Protein AF-A0A1Y1Q488-F1 (afdb_monomer)

Foldseek 3Di:
DPLPLVVQLVVLVVVCVVPVQPLVSLLSQLVSCLVVVVLVRSLVSLVSNCVVPVLPLSSLLSNLVSCLVVVVLVRSLVSLVVNCVSPVLDLSSLLSQLVSCVVVVVLVRSLVSLVSSCVNVVLDLSSLLSQLVSCLVVVNLVRSLVSLVSNCVSPVLPPSSLLSQLVSCLSVVVLVRSLVSLVVNCVVPVPPPSSLVSLVVSCVSVPLDPVNLVSLLVVCVVPVPPPSSLVSLQVSLVVCVVVVVPVSSVVSVVSNVVSVVVVVVVVVCVVQVDDDDDDDDDDDDDCDVVNVVVVVVVVVVVVVVVVVVVVVVVVVDDDLPVCCVPPVVVLVVQLVVLVVQVVCVVVVNHPAVVVPPVSVVSNVVSVVVVVVSVVVVVCVVDDDDDDDDPPVCVVVVVVVVVVVVVCVVPPD

Nearest PDB structures (foldseek):
  9gaw-assembly1_P  TM=6.655E-01  e=1.727E-07  Homo sapiens
  5a31-assembly1_F  TM=6.383E-01  e=1.031E-07  Homo sapiens
  5g05-assembly1_H  TM=6.497E-01  e=7.131E-07  Homo sapiens
  6q6h-assembly1_J  TM=5.353E-01  e=1.393E-07  Homo sapiens
  9gaw-assembly1_J  TM=5.158E-01  e=9.461E-08  Homo sapiens

Solvent-accessible surface area (backbone atoms only — not comparable to full-atom values): 22547 Å² total; per-residue (Å²): 138,74,94,52,56,70,60,53,44,54,55,27,51,55,48,37,74,76,36,80,77,47,58,72,37,36,51,50,42,16,51,46,29,41,79,70,68,40,44,70,62,12,41,51,33,20,45,57,49,33,73,76,34,82,78,44,63,66,33,42,48,50,38,16,52,47,29,40,76,74,65,43,43,72,62,13,44,53,35,26,50,53,49,32,73,76,36,80,80,44,51,66,33,27,48,52,43,16,51,47,28,38,77,70,66,40,44,71,60,12,45,52,28,26,47,56,33,33,77,77,38,80,80,45,56,67,37,31,49,51,43,14,51,44,29,38,78,70,69,40,44,72,60,12,44,54,29,23,51,54,41,31,72,77,36,83,78,44,62,69,33,37,51,49,42,16,52,44,28,38,75,71,66,40,47,72,61,13,45,52,32,24,52,54,51,33,72,75,39,78,78,44,62,64,36,52,49,48,43,47,56,40,38,58,72,64,38,96,36,81,76,49,51,60,59,34,51,52,51,27,71,76,34,73,81,40,63,65,38,51,53,53,50,51,55,46,25,54,49,26,47,75,71,69,38,52,69,62,17,48,58,44,53,53,49,55,50,51,46,50,52,51,47,49,54,53,52,49,46,72,78,51,66,85,75,84,84,84,79,89,78,81,91,80,85,76,89,43,72,67,54,54,47,52,52,48,52,52,51,47,53,52,47,51,55,45,52,54,48,49,56,51,39,62,74,69,70,64,66,75,69,58,54,47,66,73,48,48,52,58,47,52,53,53,46,53,51,51,52,49,52,51,51,34,34,76,69,70,77,37,70,64,82,82,55,64,74,52,61,64,50,50,50,49,50,49,51,48,53,53,50,50,52,50,50,51,58,49,49,76,74,47,93,78,92,85,83,80,88,72,62,60,64,60,58,51,50,51,52,51,50,54,50,56,56,49,57,69,72,51,85,124

Secondary structure (DSSP, 8-state):
--S-HHHHHHHHHHHHHH-TT-HHHHHHHHHHHHHTT-HHHHHHHHHHHHHH-TT-HHHHHHHHHHHHHHT-HHHHHHHHHHHHHH-TT-HHHHHHHHHHHHHTT-HHHHHHHHHHHHHH-TT-HHHHHHHHHHHHHTT-HHHHHHHHHHHHHH-TT-HHHHHHHHHHHHHTT-HHHHHHHHHHHHHH-TT-HHHHHHHHHHHHHT-S-HHHHHHHHHHHHH-TT-HHHHHHHHHHHHHHHHTT-HHHHHHHHHHHHHHHHHHHHHHHHHHS---S--------S---HHHHHHHHHHHHHHHHHHHHHHHHHHHHT--THHHIIIIIHHHHHHHHHHHHHHHHHHTTSS-GGGGTTHHHHHHHHHHHHHHHHHHHHHHTTS---------HHHHHHHHHHHHHHHHHHS--

Radius of gyration: 32.12 Å; Cα contacts (8 Å, |Δi|>4): 366; chains: 1; bounding box: 55×48×99 Å

pLDDT: mean 72.79, std 23.36, range [29.06, 98.69]

Mean predicted aligned error: 17.92 Å

Structure (mmCIF, N/CA/C/O backbone):
data_AF-A0A1Y1Q488-F1
#
_entry.id   AF-A0A1Y1Q488-F1
#
loop_
_atom_site.group_PDB
_atom_site.id
_atom_site.type_symbol
_atom_site.label_atom_id
_atom_site.label_alt_id
_atom_site.label_comp_id
_atom_site.label_asym_id
_atom_site.label_entity_id
_atom_site.label_seq_id
_atom_site.pdbx_PDB_ins_code
_atom_site.Cartn_x
_atom_site.Cartn_y
_atom_site.Cartn_z
_atom_site.occupancy
_atom_site.B_iso_or_equiv
_atom_site.auth_seq_id
_atom_site.auth_comp_id
_atom_site.auth_asym_id
_atom_site.auth_atom_id
_atom_site.pdbx_PDB_model_num
ATOM 1 N N . MET A 1 1 ? 16.894 -7.926 2.249 1.00 40.72 1 MET A N 1
ATOM 2 C CA . MET A 1 1 ? 16.834 -6.505 1.842 1.00 40.72 1 MET A CA 1
ATOM 3 C C . MET A 1 1 ? 16.767 -5.607 3.082 1.00 40.72 1 MET A C 1
ATOM 5 O O . MET A 1 1 ? 15.761 -4.964 3.332 1.00 40.72 1 MET A O 1
ATOM 9 N N . GLN A 1 2 ? 17.820 -5.597 3.906 1.00 47.16 2 GLN A N 1
ATOM 10 C CA . GLN A 1 2 ? 18.019 -4.532 4.899 1.00 47.16 2 GLN A CA 1
ATOM 11 C C . GLN A 1 2 ? 18.710 -3.388 4.152 1.00 47.16 2 GLN A C 1
ATOM 13 O O . GLN A 1 2 ? 19.623 -3.688 3.388 1.00 47.16 2 GLN A O 1
ATOM 18 N N . GLY A 1 3 ? 18.262 -2.138 4.317 1.00 57.00 3 GLY A N 1
ATOM 19 C CA . GLY A 1 3 ? 18.646 -0.943 3.538 1.00 57.00 3 GLY A CA 1
ATOM 20 C C . GLY A 1 3 ? 20.115 -0.504 3.620 1.00 57.00 3 GLY A C 1
ATOM 21 O O . GLY A 1 3 ? 20.411 0.673 3.787 1.00 57.00 3 GLY A O 1
ATOM 22 N N . ASN A 1 4 ? 21.055 -1.437 3.502 1.00 78.25 4 ASN A N 1
ATOM 23 C CA . ASN A 1 4 ? 22.467 -1.174 3.312 1.00 78.25 4 ASN A CA 1
ATOM 24 C C . ASN A 1 4 ? 22.781 -1.142 1.811 1.00 78.25 4 ASN A C 1
ATOM 26 O O . ASN A 1 4 ? 23.457 -2.020 1.272 1.00 78.25 4 ASN A O 1
ATOM 30 N N . TYR A 1 5 ? 22.236 -0.128 1.139 1.00 86.00 5 TYR A N 1
ATOM 31 C CA . TYR A 1 5 ? 22.451 0.103 -0.287 1.00 86.00 5 TYR A CA 1
ATOM 32 C C . TYR A 1 5 ? 23.937 0.222 -0.674 1.00 86.00 5 TYR A C 1
ATOM 34 O O . TYR A 1 5 ? 24.313 -0.369 -1.684 1.00 86.00 5 TYR A O 1
ATOM 42 N N . PRO A 1 6 ? 24.819 0.863 0.128 1.00 87.19 6 PRO A N 1
ATOM 43 C CA . PRO A 1 6 ? 26.247 0.924 -0.189 1.00 87.19 6 PRO A CA 1
ATOM 44 C C . PRO A 1 6 ? 26.916 -0.451 -0.271 1.00 87.19 6 PRO A C 1
ATOM 46 O O . PRO A 1 6 ? 27.651 -0.715 -1.218 1.00 87.19 6 PRO A O 1
ATOM 49 N N . LYS A 1 7 ? 26.622 -1.362 0.671 1.00 86.88 7 LYS A N 1
ATOM 50 C CA . LYS A 1 7 ? 27.156 -2.731 0.606 1.00 86.88 7 LYS A CA 1
ATOM 51 C C . LYS A 1 7 ? 26.599 -3.500 -0.588 1.00 86.88 7 LYS A C 1
ATOM 53 O O . LYS A 1 7 ? 27.341 -4.243 -1.215 1.00 86.88 7 LYS A O 1
ATOM 58 N N . ALA A 1 8 ? 25.311 -3.344 -0.900 1.00 86.94 8 ALA A N 1
ATOM 59 C CA . ALA A 1 8 ? 24.711 -4.004 -2.060 1.00 86.94 8 ALA A CA 1
ATOM 60 C C . ALA A 1 8 ? 25.396 -3.570 -3.367 1.00 86.94 8 ALA A C 1
ATOM 62 O O . ALA A 1 8 ? 25.760 -4.425 -4.170 1.00 86.94 8 ALA A O 1
ATOM 63 N N . ILE A 1 9 ? 25.646 -2.266 -3.528 1.00 91.69 9 ILE A N 1
ATOM 64 C CA . ILE A 1 9 ? 26.387 -1.718 -4.671 1.00 91.69 9 ILE A CA 1
ATOM 65 C C . ILE A 1 9 ? 27.786 -2.332 -4.756 1.00 91.69 9 ILE A C 1
ATOM 67 O O . ILE A 1 9 ? 28.136 -2.865 -5.802 1.00 91.69 9 ILE A O 1
ATOM 71 N N . GLU A 1 10 ? 28.543 -2.343 -3.655 1.00 91.25 10 GLU A N 1
ATOM 72 C CA . GLU A 1 10 ? 29.897 -2.915 -3.621 1.00 91.25 10 GLU A CA 1
ATOM 73 C C . GLU A 1 10 ? 29.916 -4.391 -4.060 1.00 91.25 10 GLU A C 1
ATOM 75 O O . GLU A 1 10 ? 30.788 -4.817 -4.819 1.00 91.25 10 GLU A O 1
ATOM 80 N N . TRP A 1 11 ? 28.941 -5.186 -3.606 1.00 90.56 11 TRP A N 1
ATOM 81 C CA . TRP A 1 11 ? 28.820 -6.591 -3.997 1.00 90.56 11 TRP A CA 1
ATOM 82 C C . TRP A 1 11 ? 28.503 -6.760 -5.483 1.00 90.56 11 TRP A C 1
ATOM 84 O O . TRP A 1 11 ? 29.126 -7.594 -6.139 1.00 90.56 11 TRP A O 1
ATOM 94 N N . PHE A 1 12 ? 27.575 -5.976 -6.030 1.00 92.81 12 PHE A N 1
ATOM 95 C CA . PHE A 1 12 ? 27.255 -6.055 -7.455 1.00 92.81 12 PHE A CA 1
ATOM 96 C C . PHE A 1 12 ? 28.399 -5.543 -8.338 1.00 92.81 12 PHE A C 1
ATOM 98 O O . PHE A 1 12 ? 28.686 -6.155 -9.362 1.00 92.81 12 PHE A O 1
ATOM 105 N N . GLU A 1 13 ? 29.107 -4.490 -7.926 1.00 91.75 13 GLU A N 1
ATOM 106 C CA . GLU A 1 13 ? 30.299 -3.998 -8.627 1.00 91.75 13 GLU A CA 1
ATOM 107 C C . GLU A 1 13 ? 31.419 -5.046 -8.632 1.00 91.75 13 GLU A C 1
ATOM 109 O O . GLU A 1 13 ? 32.045 -5.272 -9.665 1.00 91.75 13 GLU A O 1
ATOM 114 N N . LYS A 1 14 ? 31.625 -5.772 -7.523 1.00 92.69 14 LYS A N 1
ATOM 115 C CA . LYS A 1 14 ? 32.550 -6.918 -7.483 1.00 92.69 14 LYS A CA 1
ATOM 116 C C . LYS A 1 14 ? 32.159 -8.021 -8.466 1.00 92.69 14 LYS A C 1
ATOM 118 O O . LYS A 1 14 ? 33.041 -8.562 -9.125 1.00 92.69 14 LYS A O 1
ATOM 123 N N . ILE A 1 15 ? 30.868 -8.342 -8.582 1.00 91.69 15 ILE A N 1
ATOM 124 C CA . ILE A 1 15 ? 30.383 -9.333 -9.556 1.00 91.69 15 ILE A CA 1
ATOM 125 C C . ILE A 1 15 ? 30.656 -8.849 -10.983 1.00 91.69 15 ILE A C 1
ATOM 127 O O . ILE A 1 15 ? 31.181 -9.613 -11.785 1.00 91.69 15 ILE A O 1
ATOM 131 N N . LEU A 1 16 ? 30.386 -7.578 -11.284 1.00 90.81 16 LEU A N 1
ATOM 132 C CA . LEU A 1 16 ? 30.616 -7.013 -12.617 1.00 90.81 16 LEU A CA 1
ATOM 133 C C . LEU A 1 16 ? 32.096 -6.849 -12.974 1.00 90.81 16 LEU A C 1
ATOM 135 O O . LEU A 1 16 ? 32.443 -6.874 -14.150 1.00 90.81 16 LEU A O 1
ATOM 139 N N . ASN A 1 17 ? 32.981 -6.730 -11.983 1.00 92.56 17 ASN A N 1
ATOM 140 C CA . ASN A 1 17 ? 34.424 -6.783 -12.215 1.00 92.56 17 ASN A CA 1
ATOM 141 C C . ASN A 1 17 ? 34.894 -8.185 -12.640 1.00 92.56 17 ASN A C 1
ATOM 143 O O . ASN A 1 17 ? 35.908 -8.299 -13.325 1.00 92.56 17 ASN A O 1
ATOM 147 N N . LEU A 1 18 ? 34.186 -9.242 -12.225 1.00 92.44 18 LEU A N 1
ATOM 148 C CA . LEU A 1 18 ? 34.478 -10.626 -12.614 1.00 92.44 18 LEU A CA 1
ATOM 149 C C . LEU A 1 18 ? 33.788 -11.005 -13.931 1.00 92.44 18 LEU A C 1
ATOM 151 O O . LEU A 1 18 ? 34.396 -11.655 -14.776 1.00 92.44 18 LEU A O 1
ATOM 155 N N . ASP A 1 19 ? 32.536 -10.584 -14.105 1.00 90.50 19 ASP A N 1
ATOM 156 C CA . ASP A 1 19 ? 31.746 -10.765 -15.320 1.00 90.50 19 ASP A CA 1
ATOM 157 C C . ASP A 1 19 ? 31.004 -9.461 -15.664 1.00 90.50 19 ASP A C 1
ATOM 159 O O . ASP A 1 19 ? 29.904 -9.211 -15.156 1.00 90.50 19 ASP A O 1
ATOM 163 N N . PRO A 1 20 ? 31.566 -8.638 -16.569 1.00 88.88 20 PRO A N 1
ATOM 164 C CA . PRO A 1 20 ? 30.954 -7.382 -16.993 1.00 88.88 20 PRO A CA 1
ATOM 165 C C . PRO A 1 20 ? 29.612 -7.536 -17.708 1.00 88.88 20 PRO A C 1
ATOM 167 O O . PRO A 1 20 ? 28.972 -6.525 -17.970 1.00 88.88 20 PRO A O 1
ATOM 170 N N . SER A 1 21 ? 29.192 -8.754 -18.059 1.00 89.19 21 SER A N 1
ATOM 171 C CA . SER A 1 21 ? 27.921 -9.038 -18.732 1.00 89.19 21 SER A CA 1
ATOM 172 C C . SER A 1 21 ? 26.861 -9.645 -17.806 1.00 89.19 21 SER A C 1
ATOM 174 O O . SER A 1 21 ? 25.763 -9.983 -18.257 1.00 89.19 21 SER A O 1
ATOM 176 N N . HIS A 1 22 ? 27.157 -9.757 -16.506 1.00 89.94 22 HIS A N 1
ATOM 177 C CA . HIS A 1 22 ? 26.291 -10.413 -15.533 1.00 89.94 22 HIS A CA 1
ATOM 178 C C . HIS A 1 22 ? 24.976 -9.642 -15.308 1.00 89.94 22 HIS A C 1
ATOM 180 O O . HIS A 1 22 ? 24.870 -8.764 -14.442 1.00 89.94 22 HIS A O 1
ATOM 186 N N . LYS A 1 23 ? 23.930 -10.022 -16.051 1.00 87.31 23 LYS A N 1
ATOM 187 C CA . LYS A 1 23 ? 22.626 -9.337 -16.095 1.00 87.31 23 LYS A CA 1
ATOM 188 C C . LYS A 1 23 ? 22.018 -9.072 -14.715 1.00 87.31 23 LYS A C 1
ATOM 190 O O . LYS A 1 23 ? 21.687 -7.936 -14.404 1.00 87.31 23 LYS A O 1
ATOM 195 N N . GLN A 1 24 ? 21.964 -10.070 -13.829 1.00 88.19 24 GLN A N 1
ATOM 196 C CA . GLN A 1 24 ? 21.334 -9.897 -12.511 1.00 88.19 24 GLN A CA 1
ATOM 197 C C . GLN A 1 24 ? 22.092 -8.915 -11.600 1.00 88.19 24 GLN A C 1
ATOM 199 O O . GLN A 1 24 ? 21.505 -8.362 -10.673 1.00 88.19 24 GLN A O 1
ATOM 204 N N . ALA A 1 25 ? 23.391 -8.699 -11.841 1.00 88.88 25 ALA A N 1
ATOM 205 C CA . ALA A 1 25 ? 24.178 -7.735 -11.076 1.00 88.88 25 ALA A CA 1
ATOM 206 C C . ALA A 1 25 ? 23.932 -6.311 -11.594 1.00 88.88 25 ALA A C 1
ATOM 208 O O . ALA A 1 25 ? 23.808 -5.388 -10.789 1.00 88.88 25 ALA A O 1
ATOM 209 N N . MET A 1 26 ? 23.763 -6.145 -12.912 1.00 90.62 26 MET A N 1
ATOM 210 C CA . MET A 1 26 ? 23.297 -4.886 -13.507 1.00 90.62 26 MET A CA 1
ATOM 211 C C . MET A 1 26 ? 21.887 -4.528 -13.038 1.00 90.62 26 MET A C 1
ATOM 213 O O . MET A 1 26 ? 21.677 -3.407 -12.578 1.00 90.62 26 MET A O 1
ATOM 217 N N . ASP A 1 27 ? 20.954 -5.483 -13.069 1.00 89.19 27 ASP A N 1
ATOM 218 C CA . ASP A 1 27 ? 19.598 -5.316 -12.535 1.00 89.19 27 ASP A CA 1
ATOM 219 C C . ASP A 1 27 ? 19.635 -4.930 -11.049 1.00 89.19 27 ASP A C 1
ATOM 221 O O . ASP A 1 27 ? 18.960 -3.992 -10.619 1.00 89.19 27 ASP A O 1
ATOM 225 N N . GLY A 1 28 ? 20.471 -5.615 -10.263 1.00 91.19 28 GLY A N 1
ATOM 226 C CA . GLY A 1 28 ? 20.690 -5.326 -8.849 1.00 91.19 28 GLY A CA 1
ATOM 227 C C . GLY A 1 28 ? 21.166 -3.895 -8.599 1.00 91.19 28 GLY A C 1
ATOM 228 O O . GLY A 1 28 ? 20.627 -3.219 -7.717 1.00 91.19 28 GLY A O 1
ATOM 229 N N . LEU A 1 29 ? 22.119 -3.394 -9.393 1.00 92.56 29 LEU A N 1
ATOM 230 C CA . LEU A 1 29 ? 22.569 -1.999 -9.331 1.00 92.56 29 LEU A CA 1
ATOM 231 C C . LEU A 1 29 ? 21.481 -1.027 -9.776 1.00 92.56 29 LEU A C 1
ATOM 233 O O . LEU A 1 29 ? 21.247 -0.039 -9.082 1.00 92.56 29 LEU A O 1
ATOM 237 N N . GLY A 1 30 ? 20.793 -1.310 -10.883 1.00 93.75 30 GLY A N 1
ATOM 238 C CA . GLY A 1 30 ? 19.700 -0.486 -11.395 1.00 93.75 30 GLY A CA 1
ATOM 239 C C . GLY A 1 30 ? 18.602 -0.289 -10.351 1.00 93.75 30 GLY A C 1
ATOM 240 O O . GLY A 1 30 ? 18.248 0.845 -10.027 1.00 93.75 30 GLY A O 1
ATOM 241 N N . ILE A 1 31 ? 18.133 -1.384 -9.744 1.00 92.81 31 ILE A N 1
ATOM 242 C CA . ILE A 1 31 ? 17.145 -1.355 -8.659 1.00 92.81 31 ILE A CA 1
ATOM 243 C C . ILE A 1 31 ? 17.713 -0.615 -7.446 1.00 92.81 31 ILE A C 1
ATOM 245 O O . ILE A 1 31 ? 17.063 0.288 -6.933 1.00 92.81 31 ILE A O 1
ATOM 249 N N . THR A 1 32 ? 18.936 -0.928 -7.011 1.00 92.56 32 THR A N 1
ATOM 250 C CA . THR A 1 32 ? 19.526 -0.299 -5.816 1.00 92.56 32 THR A CA 1
ATOM 251 C C . THR A 1 32 ? 19.652 1.218 -5.965 1.00 92.56 32 THR A C 1
ATOM 253 O O . THR A 1 32 ? 19.258 1.957 -5.065 1.00 92.56 32 THR A O 1
ATOM 256 N N . TYR A 1 33 ? 20.143 1.708 -7.106 1.00 94.06 33 TYR A N 1
ATOM 257 C CA . TYR A 1 33 ? 20.225 3.145 -7.365 1.00 94.06 33 TYR A CA 1
ATOM 258 C C . TYR A 1 33 ? 18.845 3.801 -7.475 1.00 94.06 33 TYR A C 1
ATOM 260 O O . TYR A 1 33 ? 18.694 4.942 -7.033 1.00 94.06 33 TYR A O 1
ATOM 268 N N . ARG A 1 34 ? 17.839 3.090 -8.002 1.00 94.25 34 ARG A N 1
ATOM 269 C CA . ARG A 1 34 ? 16.454 3.573 -8.064 1.00 94.25 34 ARG A CA 1
ATOM 270 C C . ARG A 1 34 ? 15.857 3.734 -6.666 1.00 94.25 34 ARG A C 1
ATOM 272 O O . ARG A 1 34 ? 15.371 4.812 -6.351 1.00 94.25 34 ARG A O 1
ATOM 279 N N . GLU A 1 35 ? 15.992 2.729 -5.799 1.00 91.25 35 GLU A N 1
ATOM 280 C CA . GLU A 1 35 ? 15.518 2.785 -4.403 1.00 91.25 35 GLU A CA 1
ATOM 281 C C . GLU A 1 35 ? 16.248 3.863 -3.572 1.00 91.25 35 GLU A C 1
ATOM 283 O O . GLU A 1 35 ? 15.704 4.394 -2.605 1.00 91.25 35 GLU A O 1
ATOM 288 N N . MET A 1 36 ? 17.477 4.232 -3.954 1.00 91.81 36 MET A N 1
ATOM 289 C CA . MET A 1 36 ? 18.215 5.365 -3.375 1.00 91.81 36 MET A CA 1
ATOM 290 C C . MET A 1 36 ? 17.784 6.738 -3.924 1.00 91.81 36 MET A C 1
ATOM 292 O O . MET A 1 36 ? 18.317 7.758 -3.485 1.00 91.81 36 MET A O 1
ATOM 296 N N . GLY A 1 37 ? 16.889 6.789 -4.914 1.00 91.31 37 GLY A N 1
ATOM 297 C CA . GLY A 1 37 ? 16.498 8.016 -5.614 1.00 91.31 37 GLY A CA 1
ATOM 298 C C . GLY A 1 37 ? 17.542 8.541 -6.608 1.00 91.31 37 GLY A C 1
ATOM 299 O O . GLY A 1 37 ? 17.371 9.622 -7.172 1.00 91.31 37 GLY A O 1
ATOM 300 N N . ASN A 1 38 ? 18.626 7.798 -6.869 1.00 95.25 38 ASN A N 1
ATOM 301 C CA . ASN A 1 38 ? 19.602 8.140 -7.906 1.00 95.25 38 ASN A CA 1
ATOM 302 C C . ASN A 1 38 ? 19.154 7.588 -9.264 1.00 95.25 38 ASN A C 1
ATOM 304 O O . ASN A 1 38 ? 19.758 6.685 -9.850 1.00 95.25 38 ASN A O 1
ATOM 308 N N . TYR A 1 39 ? 18.064 8.157 -9.764 1.00 95.94 39 TYR A N 1
ATOM 309 C CA . TYR A 1 39 ? 17.434 7.720 -11.000 1.00 95.94 39 TYR A CA 1
ATOM 310 C C . TYR A 1 39 ? 18.335 7.789 -12.249 1.00 95.94 39 TYR A C 1
ATOM 312 O O . TYR A 1 39 ? 18.252 6.876 -13.073 1.00 95.94 39 TYR A O 1
ATOM 320 N N . PRO A 1 40 ? 19.231 8.789 -12.420 1.00 96.56 40 PRO A N 1
ATOM 321 C CA . PRO A 1 40 ? 20.156 8.805 -13.553 1.00 96.56 40 PRO A CA 1
ATOM 322 C C . PRO A 1 40 ? 21.067 7.574 -13.601 1.00 96.56 40 PRO A C 1
ATOM 324 O O . PRO A 1 40 ? 21.175 6.946 -14.654 1.00 96.56 40 PRO A O 1
ATOM 327 N N . LYS A 1 41 ? 21.663 7.182 -12.464 1.00 95.00 41 LYS A N 1
ATOM 328 C CA . LYS A 1 41 ? 22.500 5.974 -12.392 1.00 95.00 41 LYS A CA 1
ATOM 329 C C . LYS A 1 41 ? 21.686 4.698 -12.582 1.00 95.00 41 LYS A C 1
ATOM 331 O O . LYS A 1 41 ? 22.162 3.770 -13.227 1.00 95.00 41 LYS A O 1
ATOM 336 N N . ALA A 1 42 ? 20.461 4.651 -12.059 1.00 96.50 42 ALA A N 1
ATOM 337 C CA . ALA A 1 42 ? 19.571 3.514 -12.279 1.00 96.50 42 ALA A CA 1
ATOM 338 C C . ALA A 1 42 ? 19.294 3.297 -13.776 1.00 96.50 42 ALA A C 1
ATOM 340 O O . ALA A 1 42 ? 19.473 2.194 -14.289 1.00 96.50 42 ALA A O 1
ATOM 341 N N . ILE A 1 43 ? 18.938 4.368 -14.497 1.00 97.00 43 ILE A N 1
ATOM 342 C CA . ILE A 1 43 ? 18.715 4.324 -15.949 1.00 97.00 43 ILE A CA 1
ATOM 343 C C . ILE A 1 43 ? 19.991 3.926 -16.694 1.00 97.00 43 ILE A C 1
ATOM 345 O O . ILE A 1 43 ? 19.904 3.161 -17.650 1.00 97.00 43 ILE A O 1
ATOM 349 N N . GLU A 1 44 ? 21.160 4.431 -16.288 1.00 96.31 44 GLU A N 1
ATOM 350 C CA . GLU A 1 44 ? 22.443 4.049 -16.890 1.00 96.31 44 GLU A CA 1
ATOM 351 C C . GLU A 1 44 ? 22.671 2.534 -16.807 1.00 96.31 44 GLU A C 1
ATOM 353 O O . GLU A 1 44 ? 22.974 1.908 -17.821 1.00 96.31 44 GLU A O 1
ATOM 358 N N . TRP A 1 45 ? 22.468 1.931 -15.633 1.00 95.81 45 TRP A N 1
ATOM 359 C CA . TRP A 1 45 ? 22.656 0.492 -15.443 1.00 95.81 45 TRP A CA 1
ATOM 360 C C . TRP A 1 45 ? 21.660 -0.352 -16.235 1.00 95.81 45 TRP A C 1
ATOM 362 O O . TRP A 1 45 ? 22.076 -1.283 -16.923 1.00 95.81 45 TRP A O 1
ATOM 372 N N . PHE A 1 46 ? 20.375 0.008 -16.232 1.00 96.50 46 PHE A N 1
ATOM 373 C CA . PHE A 1 46 ? 19.398 -0.695 -17.065 1.00 96.50 46 PHE A CA 1
ATOM 374 C C . PHE A 1 46 ? 19.691 -0.528 -18.565 1.00 96.50 46 PHE A C 1
ATOM 376 O O . PHE A 1 46 ? 19.500 -1.461 -19.340 1.00 96.50 46 PHE A O 1
ATOM 383 N N . LYS A 1 47 ? 20.198 0.632 -19.005 1.00 95.38 47 LYS A N 1
ATOM 384 C CA . LYS A 1 47 ? 20.605 0.825 -20.405 1.00 95.38 47 LYS A CA 1
ATOM 385 C C . LYS A 1 47 ? 21.819 -0.014 -20.788 1.00 95.38 47 LYS A C 1
ATOM 387 O O . LYS A 1 47 ? 21.781 -0.602 -21.858 1.00 95.38 47 LYS A O 1
ATOM 392 N N . LYS A 1 48 ? 22.824 -0.155 -19.916 1.00 94.06 48 LYS A N 1
ATOM 393 C CA . LYS A 1 48 ? 23.958 -1.070 -20.157 1.00 94.06 48 LYS A CA 1
ATOM 394 C C . LYS A 1 48 ? 23.488 -2.507 -20.392 1.00 94.06 48 LYS A C 1
ATOM 396 O O . LYS A 1 48 ? 24.005 -3.187 -21.270 1.00 94.06 48 LYS A O 1
ATOM 401 N N . GLN A 1 49 ? 22.466 -2.954 -19.663 1.00 93.12 49 GLN A N 1
ATOM 402 C CA . GLN A 1 49 ? 21.862 -4.268 -19.895 1.00 93.12 49 GLN A CA 1
ATOM 403 C C . GLN A 1 49 ? 21.136 -4.350 -21.244 1.00 93.12 49 GLN A C 1
ATOM 405 O O . GLN A 1 49 ? 21.220 -5.374 -21.921 1.00 93.12 49 GLN A O 1
ATOM 410 N N . LEU A 1 50 ? 20.479 -3.268 -21.672 1.00 93.38 50 LEU A N 1
ATOM 411 C CA . LEU A 1 50 ? 19.860 -3.175 -22.999 1.00 93.38 50 LEU A CA 1
ATOM 412 C C . LEU A 1 50 ? 20.876 -3.073 -24.144 1.00 93.38 50 LEU A C 1
ATOM 414 O O . LEU A 1 50 ? 20.551 -3.467 -25.261 1.00 93.38 50 LEU A O 1
ATOM 418 N N . ASP A 1 51 ? 22.084 -2.571 -23.889 1.00 93.69 51 ASP A N 1
ATOM 419 C CA . ASP A 1 51 ? 23.172 -2.575 -24.873 1.00 93.69 51 ASP A CA 1
ATOM 420 C C . ASP A 1 51 ? 23.673 -4.009 -25.133 1.00 93.69 51 ASP A C 1
ATOM 422 O O . ASP A 1 51 ? 24.075 -4.330 -26.251 1.00 93.69 51 ASP A O 1
ATOM 426 N N . ILE A 1 52 ? 23.596 -4.889 -24.125 1.00 91.75 52 ILE A N 1
ATOM 427 C CA . ILE A 1 52 ? 23.898 -6.325 -24.253 1.00 91.75 52 ILE A CA 1
ATOM 428 C C . ILE A 1 52 ? 22.735 -7.067 -24.918 1.00 91.75 52 ILE A C 1
ATOM 430 O O . ILE A 1 52 ? 22.936 -7.862 -25.834 1.00 91.75 52 ILE A O 1
ATOM 434 N N . ASP A 1 53 ? 21.513 -6.831 -24.440 1.00 91.12 53 ASP A N 1
ATOM 435 C CA . ASP A 1 53 ? 20.300 -7.461 -24.951 1.00 91.12 53 ASP A CA 1
ATOM 436 C C . ASP A 1 53 ? 19.193 -6.415 -25.148 1.00 91.12 53 ASP A C 1
ATOM 438 O O . ASP A 1 53 ? 18.435 -6.111 -24.219 1.00 91.12 53 ASP A O 1
ATOM 442 N N . PRO A 1 54 ? 19.034 -5.895 -26.380 1.00 90.56 54 PRO A N 1
ATOM 443 C CA . PRO A 1 54 ? 18.039 -4.872 -26.682 1.00 90.56 54 PRO A CA 1
ATOM 444 C C . PRO A 1 54 ? 16.588 -5.314 -26.497 1.00 90.56 54 PRO A C 1
ATOM 446 O O . PRO A 1 54 ? 15.699 -4.477 -26.653 1.00 90.56 54 PRO A O 1
ATOM 449 N N . ARG A 1 55 ? 16.328 -6.604 -26.236 1.00 91.56 55 ARG A N 1
ATOM 450 C CA . ARG A 1 55 ? 14.997 -7.180 -25.997 1.00 91.56 55 ARG A CA 1
ATOM 451 C C . ARG A 1 55 ? 14.798 -7.617 -24.544 1.00 91.56 55 ARG A C 1
ATOM 453 O O . ARG A 1 55 ? 13.790 -8.258 -24.242 1.00 91.56 55 ARG A O 1
ATOM 460 N N . ASP A 1 56 ? 15.716 -7.266 -23.644 1.00 91.06 56 ASP A N 1
ATOM 461 C CA . ASP A 1 56 ? 15.593 -7.592 -22.228 1.00 91.06 56 ASP A CA 1
ATOM 462 C C . ASP A 1 56 ? 14.410 -6.842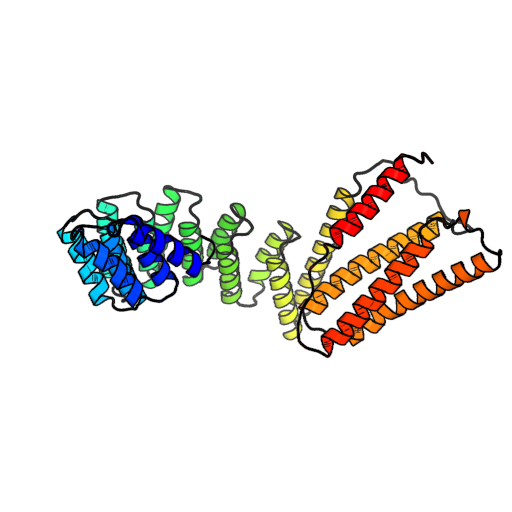 -21.594 1.00 91.06 56 ASP A C 1
ATOM 464 O O . ASP A 1 56 ? 14.451 -5.639 -21.317 1.00 91.06 56 ASP A O 1
ATOM 468 N N . LYS A 1 57 ? 13.322 -7.581 -21.363 1.00 90.19 57 LYS A N 1
ATOM 469 C CA . LYS A 1 57 ? 12.080 -7.048 -20.794 1.00 90.19 57 LYS A CA 1
ATOM 470 C C . LYS A 1 57 ? 12.252 -6.503 -19.374 1.00 90.19 57 LYS A C 1
ATOM 472 O O . LYS A 1 57 ? 11.529 -5.585 -18.997 1.00 90.19 57 LYS A O 1
ATOM 477 N N . TRP A 1 58 ? 13.178 -7.051 -18.583 1.00 90.94 58 TRP A N 1
ATOM 478 C CA . TRP A 1 58 ? 13.400 -6.603 -17.207 1.00 90.94 58 TRP A CA 1
ATOM 479 C C . TRP A 1 58 ? 14.087 -5.249 -17.202 1.00 90.94 58 TRP A C 1
ATOM 481 O O . TRP A 1 58 ? 13.618 -4.336 -16.523 1.00 90.94 58 TRP A O 1
ATOM 491 N N . ALA A 1 59 ? 15.104 -5.087 -18.046 1.00 93.56 59 ALA A N 1
ATOM 492 C CA . ALA A 1 59 ? 15.787 -3.816 -18.209 1.00 93.56 59 ALA A CA 1
ATOM 493 C C . ALA A 1 59 ? 14.869 -2.738 -18.816 1.00 93.56 59 ALA A C 1
ATOM 495 O O . ALA A 1 59 ? 14.839 -1.611 -18.321 1.00 93.56 59 ALA A O 1
ATOM 496 N N . MET A 1 60 ? 14.047 -3.074 -19.823 1.00 95.06 60 MET A N 1
ATOM 497 C CA . MET A 1 60 ? 13.039 -2.144 -20.366 1.00 95.06 60 MET A CA 1
ATOM 498 C C . MET A 1 60 ? 12.049 -1.678 -19.300 1.00 95.06 60 MET A C 1
ATOM 500 O O . MET A 1 60 ? 11.819 -0.475 -19.153 1.00 95.06 60 MET A O 1
ATOM 504 N N . ASN A 1 61 ? 11.502 -2.622 -18.531 1.00 94.38 61 ASN A N 1
ATOM 505 C CA . ASN A 1 61 ? 10.588 -2.326 -17.435 1.00 94.38 61 ASN A CA 1
ATOM 506 C C . ASN A 1 61 ? 11.280 -1.486 -16.346 1.00 94.38 61 ASN A C 1
ATOM 508 O O . ASN A 1 61 ? 10.699 -0.528 -15.843 1.00 94.38 61 ASN A O 1
ATOM 512 N N . GLY A 1 62 ? 12.545 -1.782 -16.033 1.00 95.44 62 GLY A N 1
ATOM 513 C CA . GLY A 1 62 ? 13.381 -1.007 -15.117 1.00 95.44 62 GLY A CA 1
ATOM 514 C C . GLY A 1 62 ? 13.524 0.454 -15.550 1.00 95.44 62 GLY A C 1
ATOM 515 O O . GLY A 1 62 ? 13.272 1.357 -14.748 1.00 95.44 62 GLY A O 1
ATOM 516 N N . VAL A 1 63 ? 13.834 0.710 -16.827 1.00 97.12 63 VAL A N 1
ATOM 517 C CA . VAL A 1 63 ? 13.903 2.075 -17.380 1.00 97.12 63 VAL A CA 1
ATOM 518 C C . VAL A 1 63 ? 12.531 2.758 -17.348 1.00 97.12 63 VAL A C 1
ATOM 520 O O . VAL A 1 63 ? 12.438 3.912 -16.924 1.00 97.12 63 VAL A O 1
ATOM 523 N N . GLY A 1 64 ? 11.469 2.059 -17.760 1.00 97.25 64 GLY A N 1
ATOM 524 C CA . GLY A 1 64 ? 10.099 2.580 -17.769 1.00 97.25 64 GLY A CA 1
ATOM 525 C C . GLY A 1 64 ? 9.617 3.001 -16.378 1.00 97.25 64 GLY A C 1
ATOM 526 O O . GLY A 1 64 ? 9.178 4.137 -16.194 1.00 97.25 64 GLY A O 1
ATOM 527 N N . ILE A 1 65 ? 9.780 2.127 -15.378 1.00 97.38 65 ILE A N 1
ATOM 528 C CA . ILE A 1 65 ? 9.455 2.412 -13.972 1.00 97.38 65 ILE A CA 1
ATOM 529 C C . ILE A 1 65 ? 10.284 3.588 -13.453 1.00 97.38 65 ILE A C 1
ATOM 531 O O . ILE A 1 65 ? 9.737 4.482 -12.814 1.00 97.38 65 ILE A O 1
ATOM 535 N N . THR A 1 66 ? 11.580 3.631 -13.769 1.00 97.44 66 THR A N 1
ATOM 536 C CA . THR A 1 66 ? 12.450 4.713 -13.295 1.00 97.44 66 THR A CA 1
ATOM 537 C C . THR A 1 66 ? 12.026 6.069 -13.869 1.00 97.44 66 THR A C 1
ATOM 539 O O . THR A 1 66 ? 11.947 7.044 -13.131 1.00 97.44 66 THR A O 1
ATOM 542 N N . TYR A 1 67 ? 11.672 6.158 -15.159 1.00 98.31 67 TYR A N 1
ATOM 543 C CA . TYR A 1 67 ? 11.125 7.404 -15.716 1.00 98.31 67 TYR A CA 1
ATOM 544 C C . TYR A 1 67 ? 9.782 7.795 -15.093 1.00 98.31 67 TYR A C 1
ATOM 546 O O . TYR A 1 67 ? 9.544 8.984 -14.878 1.00 98.31 67 TYR A O 1
ATOM 554 N N . ARG A 1 68 ? 8.930 6.813 -14.773 1.00 97.62 68 ARG A N 1
ATOM 555 C CA . ARG A 1 68 ? 7.654 7.048 -14.089 1.00 97.62 68 ARG A CA 1
ATOM 556 C C . ARG A 1 68 ? 7.877 7.663 -12.705 1.00 97.62 68 ARG A C 1
ATOM 558 O O . ARG A 1 68 ? 7.249 8.666 -12.396 1.00 97.62 68 ARG A O 1
ATOM 565 N N . GLU A 1 69 ? 8.807 7.125 -11.918 1.00 95.56 69 GLU A N 1
ATOM 566 C CA . GLU A 1 69 ? 9.138 7.625 -10.572 1.00 95.56 69 GLU A CA 1
ATOM 567 C C . GLU A 1 69 ? 9.766 9.028 -10.577 1.00 95.56 69 GLU A C 1
ATOM 569 O O . GLU A 1 69 ? 9.527 9.811 -9.660 1.00 95.56 69 GLU A O 1
ATOM 574 N N . ILE A 1 70 ? 10.507 9.392 -11.632 1.00 95.88 70 ILE A N 1
ATOM 575 C CA . ILE A 1 70 ? 10.994 10.771 -11.842 1.00 95.88 70 ILE A CA 1
ATOM 576 C C . ILE A 1 70 ? 9.839 11.737 -12.192 1.00 95.88 70 ILE A C 1
ATOM 578 O O . ILE A 1 70 ? 9.991 12.953 -12.080 1.00 95.88 70 ILE A O 1
ATOM 582 N N . GLY A 1 71 ? 8.690 11.221 -12.641 1.00 94.44 71 GLY A N 1
ATOM 583 C CA . GLY A 1 71 ? 7.566 12.006 -13.162 1.00 94.44 71 GLY A CA 1
ATOM 584 C C . GLY A 1 71 ? 7.638 12.289 -14.669 1.00 94.44 71 GLY A C 1
ATOM 585 O O . GLY A 1 71 ? 6.777 12.983 -15.211 1.00 94.44 71 GLY A O 1
ATOM 586 N N . ASP A 1 72 ? 8.620 11.730 -15.388 1.00 97.75 72 ASP A N 1
ATOM 587 C CA . ASP A 1 72 ? 8.697 11.803 -16.856 1.00 97.75 72 ASP A CA 1
ATOM 588 C C . ASP A 1 72 ? 7.813 10.714 -17.489 1.00 97.75 72 ASP A C 1
ATOM 590 O O . ASP A 1 72 ? 8.268 9.760 -18.132 1.00 97.75 72 ASP A O 1
ATOM 594 N N . HIS A 1 73 ? 6.502 10.854 -17.276 1.00 97.88 73 HIS A N 1
ATOM 595 C CA . HIS A 1 73 ? 5.496 9.917 -17.771 1.00 97.88 73 HIS A CA 1
ATOM 596 C C . HIS A 1 73 ? 5.551 9.692 -19.297 1.00 97.88 73 HIS A C 1
ATOM 598 O O . HIS A 1 73 ? 5.392 8.545 -19.719 1.00 97.88 73 HIS A O 1
ATOM 604 N N . PRO A 1 74 ? 5.806 10.705 -20.158 1.00 98.19 74 PRO A N 1
ATOM 605 C CA . PRO A 1 74 ? 5.942 10.480 -21.597 1.00 98.19 74 PRO A CA 1
ATOM 606 C C . PRO A 1 74 ? 7.083 9.527 -21.965 1.00 98.19 74 PRO A C 1
ATOM 608 O O . PRO A 1 74 ? 6.909 8.694 -22.856 1.00 98.19 74 PRO A O 1
ATOM 611 N N . LYS A 1 75 ? 8.245 9.610 -21.298 1.00 97.88 75 LYS A N 1
ATOM 612 C CA . LYS A 1 75 ? 9.331 8.648 -21.536 1.00 97.88 75 LYS A CA 1
ATOM 613 C C . LYS A 1 75 ? 8.989 7.267 -20.994 1.00 97.88 75 LYS A C 1
ATOM 615 O O . LYS A 1 75 ? 9.263 6.291 -21.685 1.00 97.88 75 LYS A O 1
ATOM 620 N N . ALA A 1 76 ? 8.362 7.182 -19.820 1.00 98.25 76 ALA A N 1
ATOM 621 C CA . ALA A 1 76 ? 7.906 5.908 -19.266 1.00 98.25 76 ALA A CA 1
ATOM 622 C C . ALA A 1 76 ? 6.962 5.174 -20.235 1.00 98.25 76 ALA A C 1
ATOM 624 O O . ALA A 1 76 ? 7.200 4.015 -20.566 1.00 98.25 76 ALA A O 1
ATOM 625 N N . ILE A 1 77 ? 5.959 5.882 -20.774 1.00 98.50 77 ILE A N 1
ATOM 626 C CA . ILE A 1 77 ? 5.013 5.344 -21.764 1.00 98.50 77 ILE A CA 1
ATOM 627 C C . ILE A 1 77 ? 5.747 4.797 -22.989 1.00 98.50 77 ILE A C 1
ATOM 629 O O . ILE A 1 77 ? 5.506 3.653 -23.356 1.00 98.50 77 ILE A O 1
ATOM 633 N N . LYS A 1 78 ? 6.688 5.554 -23.573 1.00 98.06 78 LYS A N 1
ATOM 634 C CA . LYS A 1 78 ? 7.457 5.092 -24.743 1.00 98.06 78 LYS A CA 1
ATOM 635 C C . LYS A 1 78 ? 8.220 3.792 -24.477 1.00 98.06 78 LYS A C 1
ATOM 637 O O . LYS A 1 78 ? 8.324 2.955 -25.367 1.00 98.06 78 LYS A O 1
ATOM 642 N N . TRP A 1 79 ? 8.765 3.618 -23.273 1.00 97.75 79 TRP A N 1
ATOM 643 C CA . TRP A 1 79 ? 9.474 2.389 -22.908 1.00 97.75 79 TRP A CA 1
ATOM 644 C C . TRP A 1 79 ? 8.534 1.195 -22.752 1.00 97.75 79 TRP A C 1
ATOM 646 O O . TRP A 1 79 ? 8.840 0.122 -23.267 1.00 97.75 79 TRP A O 1
ATOM 656 N N . PHE A 1 80 ? 7.376 1.382 -22.117 1.00 98.25 80 PHE A N 1
ATOM 657 C CA . PHE A 1 80 ? 6.380 0.316 -22.019 1.00 98.25 80 PHE A CA 1
ATOM 658 C C . PHE A 1 80 ? 5.741 -0.017 -23.379 1.00 98.25 80 PHE A C 1
ATOM 660 O O . PHE A 1 80 ? 5.521 -1.186 -23.679 1.00 98.25 80 PHE A O 1
ATOM 667 N N . GLU A 1 81 ? 5.499 0.977 -24.239 1.00 97.56 81 GLU A N 1
ATOM 668 C CA . GLU A 1 81 ? 5.031 0.766 -25.618 1.00 97.56 81 GLU A CA 1
ATOM 669 C C . GLU A 1 81 ? 6.055 -0.035 -26.430 1.00 97.56 81 GLU A C 1
ATOM 671 O O . GLU A 1 81 ? 5.687 -1.034 -27.041 1.00 97.56 81 GLU A O 1
ATOM 676 N N . LYS A 1 82 ? 7.348 0.305 -26.343 1.00 95.81 82 LYS A N 1
ATOM 677 C CA . LYS A 1 82 ? 8.428 -0.474 -26.971 1.00 95.81 82 LYS A CA 1
ATOM 678 C C . LYS A 1 82 ? 8.458 -1.929 -26.486 1.00 95.81 82 LYS A C 1
ATOM 680 O O . LYS A 1 82 ? 8.700 -2.843 -27.272 1.00 95.81 82 LYS A O 1
ATOM 685 N N . GLN A 1 83 ? 8.202 -2.170 -25.201 1.00 95.31 83 GLN A N 1
ATOM 686 C CA . GLN A 1 83 ? 8.111 -3.530 -24.664 1.00 95.31 83 GLN A CA 1
ATOM 687 C C . GLN A 1 83 ? 6.909 -4.292 -25.253 1.00 95.31 83 GLN A C 1
ATOM 689 O O . GLN A 1 83 ? 7.040 -5.471 -25.587 1.00 95.31 83 GLN A O 1
ATOM 694 N N . LEU A 1 84 ? 5.770 -3.620 -25.456 1.00 96.19 84 LEU A N 1
ATOM 695 C CA . LEU A 1 84 ? 4.595 -4.202 -26.114 1.00 96.19 84 LEU A CA 1
ATOM 696 C C . LEU A 1 84 ? 4.768 -4.405 -27.625 1.00 96.19 84 LEU A C 1
ATOM 698 O O . LEU A 1 84 ? 4.175 -5.330 -28.171 1.00 96.19 84 LEU A O 1
ATOM 702 N N . GLU A 1 85 ? 5.588 -3.600 -28.303 1.00 95.88 85 GLU A N 1
ATOM 703 C CA . GLU A 1 85 ? 5.968 -3.847 -29.702 1.00 95.88 85 GLU A CA 1
ATOM 704 C C . GLU A 1 85 ? 6.726 -5.175 -29.848 1.00 95.88 85 GLU A C 1
ATOM 706 O O . GLU A 1 85 ? 6.541 -5.896 -30.828 1.00 95.88 85 GLU A O 1
ATOM 711 N N . ILE A 1 86 ? 7.554 -5.526 -28.858 1.00 94.06 86 ILE A N 1
ATOM 712 C CA . ILE A 1 86 ? 8.300 -6.792 -28.829 1.00 94.06 86 ILE A CA 1
ATOM 713 C C . ILE A 1 86 ? 7.394 -7.951 -28.412 1.00 94.06 86 ILE A C 1
ATOM 715 O O . ILE A 1 86 ? 7.430 -9.021 -29.020 1.00 94.06 86 ILE A O 1
ATOM 719 N N . ASN A 1 87 ? 6.598 -7.752 -27.362 1.00 94.44 87 ASN A N 1
ATOM 720 C CA . ASN A 1 87 ? 5.645 -8.736 -26.871 1.00 94.44 87 ASN A CA 1
ATOM 721 C C . ASN A 1 87 ? 4.291 -8.075 -26.565 1.00 94.44 87 ASN A C 1
ATOM 723 O O . ASN A 1 87 ? 4.081 -7.590 -25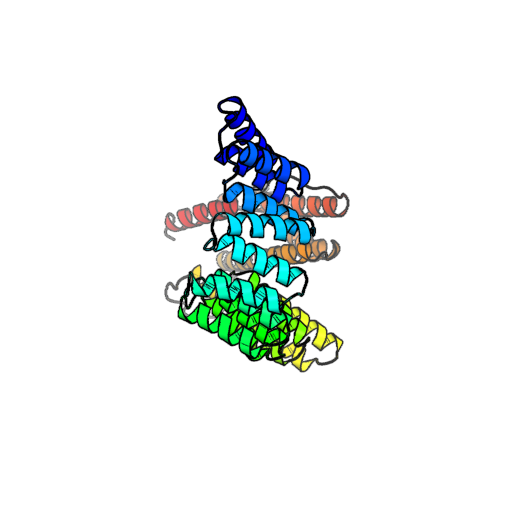.449 1.00 94.44 87 ASN A O 1
ATOM 727 N N . PRO A 1 88 ? 3.320 -8.156 -27.493 1.00 95.38 88 PRO A N 1
ATOM 728 C CA . PRO A 1 88 ? 1.996 -7.560 -27.310 1.00 95.38 88 PRO A CA 1
ATOM 729 C C . PRO A 1 88 ? 1.193 -8.128 -26.136 1.00 95.38 88 PRO A C 1
ATOM 731 O O . PRO A 1 88 ? 0.156 -7.571 -25.783 1.00 95.38 88 PRO A O 1
ATOM 734 N N . ARG A 1 89 ? 1.630 -9.251 -25.548 1.00 96.25 89 ARG A N 1
ATOM 735 C CA . ARG A 1 89 ? 0.978 -9.905 -24.406 1.00 96.25 89 ARG A CA 1
ATOM 736 C C . ARG A 1 89 ? 1.730 -9.706 -23.085 1.00 96.25 89 ARG A C 1
ATOM 738 O O . ARG A 1 89 ? 1.486 -10.448 -22.135 1.00 96.25 89 ARG A O 1
ATOM 745 N N . ASP A 1 90 ? 2.666 -8.758 -23.017 1.00 95.50 90 ASP A N 1
ATOM 746 C CA . ASP A 1 90 ? 3.423 -8.492 -21.793 1.00 95.50 90 ASP A CA 1
ATOM 747 C C . ASP A 1 90 ? 2.576 -7.748 -20.749 1.00 95.50 90 ASP A C 1
ATOM 749 O O . ASP A 1 90 ? 2.351 -6.540 -20.833 1.00 95.50 90 ASP A O 1
ATOM 753 N N . ILE A 1 91 ? 2.119 -8.487 -19.737 1.00 96.19 91 ILE A N 1
ATOM 754 C CA . ILE A 1 91 ? 1.287 -7.952 -18.655 1.00 96.19 91 ILE A CA 1
ATOM 755 C C . ILE A 1 91 ? 2.007 -6.901 -17.797 1.00 96.19 91 ILE A C 1
ATOM 757 O O . ILE A 1 91 ? 1.341 -6.019 -17.267 1.00 96.19 91 ILE A O 1
ATOM 761 N N . TRP A 1 92 ? 3.341 -6.938 -17.689 1.00 95.38 92 TRP A N 1
ATOM 762 C CA . TRP A 1 92 ? 4.097 -5.962 -16.894 1.00 95.38 92 TRP A CA 1
ATOM 763 C C . TRP A 1 92 ? 4.158 -4.607 -17.591 1.00 95.38 92 TRP A C 1
ATOM 765 O O . TRP A 1 92 ? 4.029 -3.570 -16.946 1.00 95.38 92 TRP A O 1
ATOM 775 N N . ALA A 1 93 ? 4.291 -4.610 -18.919 1.00 96.81 93 ALA A N 1
ATOM 776 C CA . ALA A 1 93 ? 4.214 -3.386 -19.706 1.00 96.81 93 ALA A CA 1
ATOM 777 C C . ALA A 1 93 ? 2.800 -2.781 -19.675 1.00 96.81 93 ALA A C 1
ATOM 779 O O . ALA A 1 93 ? 2.653 -1.563 -19.561 1.00 96.81 93 ALA A O 1
ATOM 780 N N . MET A 1 94 ? 1.756 -3.620 -19.726 1.00 98.38 94 MET A N 1
ATOM 781 C CA . MET A 1 94 ? 0.367 -3.163 -19.579 1.00 98.38 94 MET A CA 1
ATOM 782 C C . MET A 1 94 ? 0.106 -2.553 -18.199 1.00 98.38 94 MET A C 1
ATOM 784 O O . MET A 1 94 ? -0.490 -1.478 -18.127 1.00 98.38 94 MET A O 1
ATOM 788 N N . ASP A 1 95 ? 0.598 -3.182 -17.129 1.00 97.75 95 ASP A N 1
ATOM 789 C CA . ASP A 1 95 ? 0.519 -2.651 -15.765 1.00 97.75 95 ASP A CA 1
ATOM 790 C C . ASP A 1 95 ? 1.261 -1.309 -15.647 1.00 97.75 95 ASP A C 1
ATOM 792 O O . ASP A 1 95 ? 0.707 -0.313 -15.174 1.00 97.75 95 ASP A O 1
ATOM 796 N N . GLY A 1 96 ? 2.482 -1.237 -16.192 1.00 97.75 96 GLY A N 1
ATOM 797 C CA . GLY A 1 96 ? 3.280 -0.015 -16.270 1.00 97.75 96 GLY A CA 1
ATOM 798 C C . GLY A 1 96 ? 2.544 1.136 -16.959 1.00 97.75 96 GLY A C 1
ATOM 799 O O . GLY A 1 96 ? 2.496 2.249 -16.421 1.00 97.75 96 GLY A O 1
ATOM 800 N N . LEU A 1 97 ? 1.903 0.876 -18.104 1.00 98.50 97 LEU A N 1
ATOM 801 C CA . LEU A 1 97 ? 1.062 1.853 -18.805 1.00 98.50 97 LEU A CA 1
ATOM 802 C C . LEU A 1 97 ? -0.176 2.231 -17.992 1.00 98.50 97 LEU A C 1
ATOM 804 O O . LEU A 1 97 ? -0.476 3.420 -17.872 1.00 98.50 97 LEU A O 1
ATOM 808 N N . GLY A 1 98 ? -0.875 1.251 -17.416 1.00 98.38 98 GLY A N 1
ATOM 809 C CA . GLY A 1 98 ? -2.050 1.463 -16.574 1.00 98.38 98 GLY A CA 1
ATOM 810 C C . GLY A 1 98 ? -1.757 2.412 -15.412 1.00 98.38 98 GLY A C 1
ATOM 811 O O . GLY A 1 98 ? -2.432 3.432 -15.251 1.00 98.38 98 GLY A O 1
ATOM 812 N N . ILE A 1 99 ? -0.693 2.136 -14.655 1.00 98.50 99 ILE A N 1
ATOM 813 C CA . ILE A 1 99 ? -0.252 2.965 -13.527 1.00 98.50 99 ILE A CA 1
ATOM 814 C C . ILE A 1 99 ? 0.182 4.353 -14.009 1.00 98.50 99 ILE A C 1
ATOM 816 O O . ILE A 1 99 ? -0.258 5.355 -13.448 1.00 98.50 99 ILE A O 1
ATOM 820 N N . THR A 1 100 ? 0.978 4.436 -15.078 1.00 98.44 100 THR A N 1
ATOM 821 C CA . THR A 1 100 ? 1.484 5.723 -15.587 1.00 98.44 100 THR A CA 1
ATOM 822 C C . THR A 1 100 ? 0.345 6.628 -16.064 1.00 98.44 100 THR A C 1
ATOM 824 O O . THR A 1 100 ? 0.299 7.813 -15.737 1.00 98.44 100 THR A O 1
ATOM 827 N N . TYR A 1 101 ? -0.634 6.084 -16.793 1.00 98.69 101 TYR A N 1
ATOM 828 C CA . TYR A 1 101 ? -1.810 6.853 -17.206 1.00 98.69 101 TYR A CA 1
ATOM 829 C C . TYR A 1 101 ? -2.687 7.267 -16.018 1.00 98.69 101 TYR A C 1
ATOM 831 O O . TYR A 1 101 ? -3.276 8.352 -16.061 1.00 98.69 101 TYR A O 1
ATOM 839 N N . ARG A 1 102 ? -2.769 6.444 -14.964 1.00 98.44 102 ARG A N 1
ATOM 840 C CA . ARG A 1 102 ? -3.489 6.780 -13.729 1.00 98.44 102 ARG A CA 1
ATOM 841 C C . ARG A 1 102 ? -2.826 7.949 -12.999 1.00 98.44 102 ARG A C 1
ATOM 843 O O . ARG A 1 102 ? -3.520 8.898 -12.657 1.00 98.44 102 ARG A O 1
ATOM 850 N N . GLU A 1 103 ? -1.503 7.935 -12.842 1.00 97.62 103 GLU A N 1
ATOM 851 C CA . GLU A 1 103 ? -0.736 9.036 -12.229 1.00 97.62 103 GLU A CA 1
ATOM 852 C C . GLU A 1 103 ? -0.902 10.358 -12.997 1.00 97.62 103 GLU A C 1
ATOM 854 O O . GLU A 1 103 ? -1.056 11.421 -12.398 1.00 97.62 103 GLU A O 1
ATOM 859 N N . MET A 1 104 ? -1.010 10.289 -14.328 1.00 97.75 104 MET A N 1
ATOM 860 C CA . MET A 1 104 ? -1.357 11.433 -15.182 1.00 97.75 104 MET A CA 1
ATOM 861 C C . MET A 1 104 ? -2.839 11.858 -15.102 1.00 97.75 104 MET A C 1
ATOM 863 O O . MET A 1 104 ? -3.268 12.722 -15.870 1.00 97.75 104 MET A O 1
ATOM 867 N N . LYS A 1 105 ? -3.655 11.227 -14.248 1.00 97.56 105 LYS A N 1
ATOM 868 C CA . LYS A 1 105 ? -5.119 11.397 -14.146 1.00 97.56 105 LYS A CA 1
ATOM 869 C C . LYS A 1 105 ? -5.880 11.107 -15.447 1.00 97.56 105 LYS A C 1
ATOM 871 O O . LYS A 1 105 ? -7.023 11.526 -15.632 1.00 97.56 105 LYS A O 1
ATOM 876 N N . ARG A 1 106 ? -5.280 10.351 -16.373 1.00 98.44 106 ARG A N 1
ATOM 877 C CA . ARG A 1 106 ? -5.903 9.895 -17.630 1.00 98.44 106 ARG A CA 1
ATOM 878 C C . ARG A 1 106 ? -6.612 8.562 -17.405 1.00 98.44 106 ARG A C 1
ATOM 880 O O . ARG A 1 106 ? -6.303 7.553 -18.039 1.00 98.44 106 ARG A O 1
ATOM 887 N N . TYR A 1 107 ? -7.587 8.572 -16.502 1.00 98.38 107 TYR A N 1
ATOM 888 C CA . TYR A 1 107 ? -8.173 7.362 -15.926 1.00 98.38 107 TYR A CA 1
ATOM 889 C C . TYR A 1 107 ? -8.788 6.393 -16.948 1.00 98.38 107 TYR A C 1
ATOM 891 O O . TYR A 1 107 ? -8.620 5.185 -16.820 1.00 98.38 107 TYR A O 1
ATOM 899 N N . TYR A 1 108 ? -9.438 6.886 -18.008 1.00 98.44 108 TYR A N 1
ATOM 900 C CA . TYR A 1 108 ? -10.010 6.012 -19.042 1.00 98.44 108 TYR A CA 1
ATOM 901 C C . TYR A 1 108 ? -8.951 5.186 -19.784 1.00 98.44 108 TYR A C 1
ATOM 903 O O . TYR A 1 108 ? -9.183 4.011 -20.057 1.00 98.44 108 TYR A O 1
ATOM 911 N N . LYS A 1 109 ? -7.773 5.768 -20.050 1.00 98.38 109 LYS A N 1
ATOM 912 C CA . LYS A 1 109 ? -6.653 5.037 -20.659 1.00 98.38 109 LYS A CA 1
ATOM 913 C C . LYS A 1 109 ? -6.051 4.024 -19.693 1.00 98.38 109 LYS A C 1
ATOM 915 O O . LYS A 1 109 ? -5.729 2.917 -20.105 1.00 98.38 109 LYS A O 1
ATOM 920 N N . ALA A 1 110 ? -5.937 4.383 -18.415 1.00 98.56 110 ALA A N 1
ATOM 921 C CA . ALA A 1 110 ? -5.495 3.447 -17.385 1.00 98.56 110 ALA A CA 1
ATOM 922 C C . ALA A 1 110 ? -6.423 2.222 -17.309 1.00 98.56 110 ALA A C 1
ATOM 924 O O . ALA A 1 110 ? -5.957 1.087 -17.346 1.00 98.56 110 ALA A O 1
ATOM 925 N N . ILE A 1 111 ? -7.742 2.451 -17.302 1.00 98.69 111 ILE A N 1
ATOM 926 C CA . ILE A 1 111 ? -8.754 1.385 -17.314 1.00 98.69 111 ILE A CA 1
ATOM 927 C C . ILE A 1 111 ? -8.625 0.496 -18.552 1.00 98.69 111 ILE A C 1
ATOM 929 O O . ILE A 1 111 ? -8.746 -0.720 -18.429 1.00 98.69 111 ILE A O 1
ATOM 933 N N . GLU A 1 112 ? -8.405 1.074 -19.735 1.00 98.56 112 GLU A N 1
ATOM 934 C CA . GLU A 1 112 ? -8.213 0.303 -20.969 1.00 98.56 112 GLU A CA 1
ATOM 935 C C . GLU A 1 112 ? -7.032 -0.669 -20.843 1.00 98.56 112 GLU A C 1
ATOM 937 O O . GLU A 1 112 ? -7.179 -1.851 -21.149 1.00 98.56 112 GLU A O 1
ATOM 942 N N . TRP A 1 113 ? -5.890 -0.200 -20.335 1.00 98.56 113 TRP A N 1
ATOM 943 C CA . TRP A 1 113 ? -4.700 -1.036 -20.165 1.00 98.56 113 TRP A CA 1
ATOM 944 C C . TRP A 1 113 ? -4.874 -2.126 -19.110 1.00 98.56 113 TRP A C 1
ATOM 946 O O . TRP A 1 113 ? -4.577 -3.285 -19.396 1.00 98.56 113 TRP A O 1
ATOM 956 N N . PHE A 1 114 ? -5.443 -1.808 -17.945 1.00 98.62 114 PHE A N 1
ATOM 957 C CA . PHE A 1 114 ? -5.722 -2.835 -16.937 1.00 98.62 114 PHE A CA 1
ATOM 958 C C . PHE A 1 114 ? -6.753 -3.868 -17.422 1.00 98.62 114 PHE A C 1
ATOM 960 O O . PHE A 1 114 ? -6.660 -5.044 -17.078 1.00 98.62 114 PHE A O 1
ATOM 967 N N . LYS A 1 115 ? -7.724 -3.471 -18.257 1.00 98.50 115 LYS A N 1
ATOM 968 C CA . LYS A 1 115 ? -8.648 -4.427 -18.887 1.00 98.50 115 LYS A CA 1
ATOM 969 C C . LYS A 1 115 ? -7.945 -5.333 -19.894 1.00 98.50 115 LYS A C 1
ATOM 971 O O . LYS A 1 115 ? -8.138 -6.537 -19.812 1.00 98.50 115 LYS A O 1
ATOM 976 N N . LYS A 1 116 ? -7.080 -4.792 -20.761 1.00 98.25 116 LYS A N 1
ATOM 977 C CA . LYS A 1 116 ? -6.258 -5.607 -21.679 1.00 98.25 116 LYS A CA 1
ATOM 978 C C . LYS A 1 116 ? -5.390 -6.618 -20.922 1.00 98.25 116 LYS A C 1
ATOM 980 O O . LYS A 1 116 ? -5.260 -7.760 -21.353 1.00 98.25 116 LYS A O 1
ATOM 985 N N . GLN A 1 117 ? -4.845 -6.226 -19.770 1.00 98.06 117 GLN A N 1
ATOM 986 C CA . GLN A 1 117 ? -4.110 -7.133 -18.887 1.00 98.06 117 GLN A CA 1
ATOM 987 C C . GLN A 1 117 ? -5.004 -8.264 -18.362 1.00 98.06 117 GLN A C 1
ATOM 989 O O . GLN A 1 117 ? -4.595 -9.423 -18.401 1.00 98.06 117 GLN A O 1
ATOM 994 N N . LEU A 1 118 ? -6.239 -7.964 -17.941 1.00 97.94 118 LEU A N 1
ATOM 995 C CA . LEU A 1 118 ? -7.211 -8.981 -17.521 1.00 97.94 118 LEU A CA 1
ATOM 996 C C . LEU A 1 118 ? -7.712 -9.867 -18.668 1.00 97.94 118 LEU A C 1
ATOM 998 O O . LEU A 1 118 ? -8.004 -11.035 -18.429 1.00 97.94 118 LEU A O 1
ATOM 1002 N N . ASP A 1 119 ? -7.772 -9.365 -19.902 1.00 98.06 119 ASP A N 1
ATOM 1003 C CA . ASP A 1 119 ? -8.106 -10.188 -21.072 1.00 98.06 119 ASP A CA 1
ATOM 1004 C C . ASP A 1 119 ? -7.045 -11.282 -21.305 1.00 98.06 119 ASP A C 1
ATOM 1006 O O . ASP A 1 119 ? -7.354 -12.372 -21.791 1.00 98.06 119 ASP A O 1
ATOM 1010 N N . ILE A 1 120 ? -5.788 -11.019 -20.926 1.00 97.56 120 ILE A N 1
ATOM 1011 C CA . ILE A 1 120 ? -4.686 -11.992 -20.982 1.00 97.56 120 ILE A CA 1
ATOM 1012 C C . ILE A 1 120 ? -4.643 -12.859 -19.721 1.00 97.56 120 ILE A C 1
ATOM 1014 O O . ILE A 1 120 ? -4.445 -14.072 -19.817 1.00 97.56 120 ILE A O 1
ATOM 1018 N N . ALA A 1 121 ? -4.809 -12.247 -18.549 1.00 96.56 121 ALA A N 1
ATOM 1019 C CA . ALA A 1 121 ? -4.717 -12.889 -17.245 1.00 96.56 121 ALA A CA 1
ATOM 1020 C C . ALA A 1 121 ? -5.962 -12.562 -16.390 1.00 96.56 121 ALA A C 1
ATOM 1022 O O . ALA A 1 121 ? -5.918 -11.681 -15.531 1.00 96.56 121 ALA A O 1
ATOM 1023 N N . PRO A 1 122 ? -7.079 -13.302 -16.552 1.00 96.19 122 PRO A N 1
ATOM 1024 C CA . PRO A 1 122 ? -8.373 -12.948 -15.946 1.00 96.19 122 PRO A CA 1
ATOM 1025 C C . PRO A 1 122 ? -8.426 -12.950 -14.415 1.00 96.19 122 PRO A C 1
ATOM 1027 O O . PRO A 1 122 ? -9.373 -12.432 -13.827 1.00 96.19 122 PRO A O 1
ATOM 1030 N N . LYS A 1 123 ? -7.441 -13.571 -13.760 1.00 96.19 123 LYS A N 1
ATOM 1031 C CA . LYS A 1 123 ? -7.313 -13.646 -12.296 1.00 96.19 123 LYS A CA 1
ATOM 1032 C C . LYS A 1 123 ? -6.161 -12.789 -11.766 1.00 96.19 123 LYS A C 1
ATOM 1034 O O . LYS A 1 123 ? -5.753 -12.969 -10.620 1.00 96.19 123 LYS A O 1
ATOM 1039 N N . ASP A 1 124 ? -5.614 -11.899 -12.593 1.00 96.12 124 ASP A N 1
ATOM 1040 C CA . ASP A 1 124 ? -4.509 -11.042 -12.189 1.00 96.12 124 ASP A CA 1
ATOM 1041 C C . ASP A 1 124 ? -4.969 -10.003 -11.163 1.00 96.12 124 ASP A C 1
ATOM 1043 O O . ASP A 1 124 ? -5.719 -9.068 -11.454 1.00 96.12 124 ASP A O 1
ATOM 1047 N N . LYS A 1 125 ? -4.524 -10.196 -9.922 1.00 96.00 125 LYS A N 1
ATOM 1048 C CA . LYS A 1 125 ? -4.916 -9.353 -8.793 1.00 96.00 125 LYS A CA 1
ATOM 1049 C C . LYS A 1 125 ? -4.377 -7.927 -8.916 1.00 96.00 125 LYS A C 1
ATOM 1051 O O . LYS A 1 125 ? -5.038 -7.002 -8.454 1.00 96.00 125 LYS A O 1
ATOM 1056 N N . GLN A 1 126 ? -3.212 -7.735 -9.545 1.00 95.81 126 GLN A N 1
ATOM 1057 C CA . GLN A 1 126 ? -2.621 -6.404 -9.723 1.00 95.81 126 GLN A CA 1
ATOM 1058 C C . GLN A 1 126 ? -3.475 -5.545 -10.656 1.00 95.81 126 GLN A C 1
ATOM 1060 O O . GLN A 1 126 ? -3.815 -4.419 -10.299 1.00 95.81 126 GLN A O 1
ATOM 1065 N N . ALA A 1 127 ? -3.943 -6.103 -11.774 1.00 97.75 127 ALA A N 1
ATOM 1066 C CA . ALA A 1 127 ? -4.866 -5.419 -12.672 1.00 97.75 127 ALA A CA 1
ATOM 1067 C C . ALA A 1 127 ? -6.216 -5.100 -12.006 1.00 97.75 127 ALA A C 1
ATOM 1069 O O . ALA A 1 127 ? -6.747 -4.001 -12.181 1.00 97.75 127 ALA A O 1
ATOM 1070 N N . MET A 1 128 ? -6.770 -6.025 -11.208 1.00 98.38 128 MET A N 1
ATOM 1071 C CA . MET A 1 128 ? -8.006 -5.773 -10.448 1.00 98.38 128 MET A CA 1
ATOM 1072 C C . MET A 1 128 ? -7.829 -4.639 -9.434 1.00 98.38 128 MET A C 1
ATOM 1074 O O . MET A 1 128 ? -8.667 -3.737 -9.376 1.00 98.38 128 MET A O 1
ATOM 1078 N N . ASN A 1 129 ? -6.720 -4.638 -8.692 1.00 97.75 129 ASN A N 1
ATOM 1079 C CA . ASN A 1 129 ? -6.362 -3.565 -7.770 1.00 97.75 129 ASN A CA 1
ATOM 1080 C C . ASN A 1 129 ? -6.164 -2.231 -8.515 1.00 97.75 129 ASN A C 1
ATOM 1082 O O . ASN A 1 129 ? -6.689 -1.197 -8.099 1.00 97.75 129 ASN A O 1
ATOM 1086 N N . GLY A 1 130 ? -5.478 -2.255 -9.662 1.00 98.06 130 GLY A N 1
ATOM 1087 C CA . GLY A 1 130 ? -5.293 -1.110 -10.552 1.00 98.06 130 GLY A CA 1
ATOM 1088 C C . GLY A 1 130 ? -6.618 -0.495 -11.002 1.00 98.06 130 GLY A C 1
ATOM 1089 O O . GLY A 1 130 ? -6.796 0.722 -10.892 1.00 98.06 130 GLY A O 1
ATOM 1090 N N . LEU A 1 131 ? -7.586 -1.320 -11.417 1.00 98.56 131 LEU A N 1
ATOM 1091 C CA . LEU A 1 131 ? -8.948 -0.883 -11.750 1.00 98.56 131 LEU A CA 1
ATOM 1092 C C . LEU A 1 131 ? -9.694 -0.333 -10.537 1.00 98.56 131 LEU A C 1
ATOM 1094 O O . LEU A 1 131 ? -10.307 0.730 -10.645 1.00 98.56 131 LEU A O 1
ATOM 1098 N N . GLY A 1 132 ? -9.627 -1.020 -9.395 1.00 98.25 132 GLY A N 1
ATOM 1099 C CA . GLY A 1 132 ? -10.260 -0.591 -8.149 1.00 98.25 132 GLY A CA 1
ATOM 1100 C C . GLY A 1 132 ? -9.799 0.803 -7.724 1.00 98.25 132 GLY A C 1
ATOM 1101 O O . GLY A 1 132 ? -10.620 1.701 -7.533 1.00 98.25 132 GLY A O 1
ATOM 1102 N N . ILE A 1 133 ? -8.481 1.021 -7.673 1.00 98.50 133 ILE A N 1
ATOM 1103 C CA . ILE A 1 133 ? -7.880 2.323 -7.347 1.00 98.50 133 ILE A CA 1
ATOM 1104 C C . ILE A 1 133 ? -8.259 3.375 -8.395 1.00 98.50 133 ILE A C 1
ATOM 1106 O O . ILE A 1 133 ? -8.675 4.471 -8.030 1.00 98.50 133 ILE A O 1
ATOM 1110 N N . THR A 1 134 ? -8.176 3.048 -9.688 1.00 98.56 134 THR A N 1
ATOM 1111 C CA . THR A 1 134 ? -8.489 4.006 -10.762 1.00 98.56 134 THR A CA 1
ATOM 1112 C C . THR A 1 134 ? -9.950 4.463 -10.710 1.00 98.56 134 THR A C 1
ATOM 1114 O O . THR A 1 134 ? -10.225 5.658 -10.796 1.00 98.56 134 THR A O 1
ATOM 1117 N N . TYR A 1 135 ? -10.907 3.547 -10.521 1.00 98.69 135 TYR A N 1
ATOM 1118 C CA . TYR A 1 135 ? -12.317 3.921 -10.373 1.00 98.69 135 TYR A CA 1
ATOM 1119 C C . TYR A 1 135 ? -12.577 4.722 -9.095 1.00 98.69 135 TYR A C 1
ATOM 1121 O O . TYR A 1 135 ? -13.404 5.635 -9.118 1.00 98.69 135 TYR A O 1
ATOM 1129 N N . ARG A 1 136 ? -11.859 4.420 -8.006 1.00 98.31 136 ARG A N 1
ATOM 1130 C CA . ARG A 1 136 ? -11.942 5.179 -6.755 1.00 98.31 136 ARG A CA 1
ATOM 1131 C C . ARG A 1 136 ? -11.469 6.621 -6.950 1.00 98.31 136 ARG A C 1
ATOM 1133 O O . ARG A 1 136 ? -12.196 7.539 -6.596 1.00 98.31 136 ARG A O 1
ATOM 1140 N N . GLU A 1 137 ? -10.318 6.831 -7.588 1.00 97.81 137 GLU A N 1
ATOM 1141 C CA . GLU A 1 137 ? -9.775 8.168 -7.894 1.00 97.81 137 GLU A CA 1
ATOM 1142 C C . GLU A 1 137 ? -10.656 8.974 -8.866 1.00 97.81 137 GLU A C 1
ATOM 1144 O O . GLU A 1 137 ? -10.661 10.205 -8.833 1.00 97.81 137 GLU A O 1
ATOM 1149 N N . MET A 1 138 ? -11.448 8.295 -9.703 1.00 97.56 138 MET A N 1
ATOM 1150 C CA . MET A 1 138 ? -12.500 8.914 -10.521 1.00 97.56 138 MET A CA 1
ATOM 1151 C C . MET A 1 138 ? -13.763 9.298 -9.728 1.00 97.56 138 MET A C 1
ATOM 1153 O O . MET A 1 138 ? -14.679 9.883 -10.305 1.00 97.56 138 MET A O 1
ATOM 1157 N N . GLY A 1 139 ? -13.871 8.916 -8.453 1.00 96.56 139 GLY A N 1
ATOM 1158 C CA . GLY A 1 139 ? -15.091 9.044 -7.650 1.00 96.56 139 GLY A CA 1
ATOM 1159 C C . GLY A 1 139 ? -16.177 8.013 -7.984 1.00 96.56 139 GLY A C 1
ATOM 1160 O O . GLY A 1 139 ? -17.280 8.075 -7.442 1.00 96.56 139 GLY A O 1
ATOM 1161 N N . ASN A 1 140 ? -15.900 7.033 -8.854 1.00 98.12 140 ASN A N 1
ATOM 1162 C CA . ASN A 1 140 ? -16.825 5.940 -9.157 1.00 98.12 140 ASN A CA 1
ATOM 1163 C C . ASN A 1 140 ? -16.651 4.796 -8.150 1.00 98.12 140 ASN A C 1
ATOM 1165 O O . ASN A 1 140 ? -16.180 3.699 -8.466 1.00 98.12 140 ASN A O 1
ATOM 1169 N N . TYR A 1 141 ? -17.046 5.071 -6.912 1.00 98.00 141 TYR A N 1
ATOM 1170 C CA . TYR A 1 141 ? -16.899 4.135 -5.807 1.00 98.00 141 TYR A CA 1
ATOM 1171 C C . TYR A 1 141 ? -17.624 2.787 -5.997 1.00 98.00 141 TYR A C 1
ATOM 1173 O O . TYR A 1 141 ? -17.035 1.768 -5.637 1.00 98.00 141 TYR A O 1
ATOM 1181 N N . PRO A 1 142 ? -18.835 2.709 -6.597 1.00 98.19 142 PRO A N 1
ATOM 1182 C CA . PRO A 1 142 ? -19.489 1.421 -6.843 1.00 98.19 142 PRO A CA 1
ATOM 1183 C C . PRO A 1 142 ? -18.654 0.474 -7.713 1.00 98.19 142 PRO A C 1
ATOM 1185 O O . PRO A 1 142 ? -18.511 -0.699 -7.376 1.00 98.19 142 PRO A O 1
ATOM 1188 N N . LYS A 1 143 ? -18.043 0.981 -8.795 1.00 98.19 143 LYS A N 1
ATOM 1189 C CA . LYS A 1 143 ? -17.158 0.161 -9.639 1.00 98.19 143 LYS A CA 1
ATOM 1190 C C . LYS A 1 143 ? -15.855 -0.198 -8.935 1.00 98.19 143 LYS A C 1
ATOM 1192 O O . LYS A 1 143 ? -15.356 -1.300 -9.130 1.00 98.19 143 LYS A O 1
ATOM 1197 N N . ALA A 1 144 ? -15.307 0.705 -8.122 1.00 98.44 144 ALA A N 1
ATOM 1198 C CA . ALA A 1 144 ? -14.124 0.403 -7.322 1.00 98.44 144 ALA A CA 1
ATOM 1199 C C . ALA A 1 144 ? -14.380 -0.778 -6.371 1.00 98.44 144 ALA A C 1
ATOM 1201 O O . ALA A 1 144 ? -13.606 -1.734 -6.359 1.00 98.44 144 ALA A O 1
ATOM 1202 N N . ILE A 1 145 ? -15.507 -0.748 -5.648 1.00 98.44 145 ILE A N 1
ATOM 1203 C CA . ILE A 1 145 ? -15.949 -1.836 -4.765 1.00 98.44 145 ILE A CA 1
ATOM 1204 C C . ILE A 1 145 ? -16.094 -3.144 -5.543 1.00 98.44 145 ILE A C 1
ATOM 1206 O O . ILE A 1 145 ? -15.544 -4.152 -5.115 1.00 98.44 145 ILE A O 1
ATOM 1210 N N . GLU A 1 146 ? -16.760 -3.129 -6.703 1.00 98.31 146 GLU A N 1
ATOM 1211 C CA . GLU A 1 146 ? -16.939 -4.326 -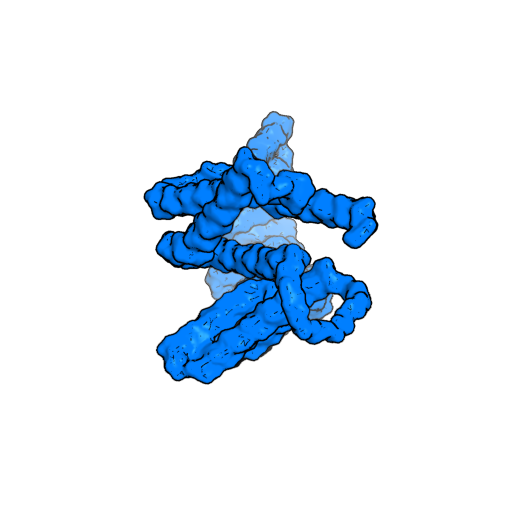7.536 1.00 98.31 146 GLU A CA 1
ATOM 1212 C C . GLU A 1 146 ? -15.598 -5.002 -7.874 1.00 98.31 146 GLU A C 1
ATOM 1214 O O . GLU A 1 146 ? -15.478 -6.227 -7.804 1.00 98.31 146 GLU A O 1
ATOM 1219 N N . TRP A 1 147 ? -14.572 -4.220 -8.224 1.00 98.38 147 TRP A N 1
ATOM 1220 C CA . TRP A 1 147 ? -13.250 -4.757 -8.558 1.00 98.38 147 TRP A CA 1
ATOM 1221 C C . TRP A 1 147 ? -12.498 -5.303 -7.346 1.00 98.38 147 TRP A C 1
ATOM 1223 O O . TRP A 1 147 ? -11.943 -6.400 -7.434 1.00 98.38 147 TRP A O 1
ATOM 1233 N N . PHE A 1 148 ? -12.530 -4.613 -6.204 1.00 98.31 148 PHE A N 1
ATOM 1234 C CA . PHE A 1 148 ? -11.928 -5.148 -4.980 1.00 98.31 148 PHE A CA 1
ATOM 1235 C C . PHE A 1 148 ? -12.662 -6.404 -4.476 1.00 98.31 148 PHE A C 1
ATOM 1237 O O . PHE A 1 148 ? -12.025 -7.363 -4.047 1.00 98.31 148 PHE A O 1
ATOM 1244 N N . GLU A 1 149 ? -13.991 -6.467 -4.595 1.00 97.62 149 GLU A N 1
ATOM 1245 C CA . GLU A 1 149 ? -14.764 -7.672 -4.273 1.00 97.62 149 GLU A CA 1
ATOM 1246 C C . GLU A 1 149 ? -14.438 -8.836 -5.218 1.00 97.62 149 GLU A C 1
ATOM 1248 O O . GLU A 1 149 ? -14.349 -9.980 -4.771 1.00 97.62 149 GLU A O 1
ATOM 1253 N N . LYS A 1 150 ? -14.221 -8.581 -6.517 1.00 97.31 150 LYS A N 1
ATOM 1254 C CA . LYS A 1 150 ? -13.736 -9.610 -7.455 1.00 97.31 150 LYS A CA 1
ATOM 1255 C C . LYS A 1 150 ? -12.375 -10.162 -7.035 1.00 97.31 150 LYS A C 1
ATOM 1257 O O . LYS A 1 150 ? -12.193 -11.377 -7.076 1.00 97.31 150 LYS A O 1
ATOM 1262 N N . GLN A 1 151 ? -11.462 -9.306 -6.582 1.00 96.56 151 GLN A N 1
ATOM 1263 C CA . GLN A 1 151 ? -10.167 -9.738 -6.055 1.00 96.56 151 GLN A CA 1
ATOM 1264 C C . GLN A 1 151 ? -10.332 -10.594 -4.787 1.00 96.56 151 GLN A C 1
ATOM 1266 O O . GLN A 1 151 ? -9.733 -11.666 -4.700 1.00 96.56 151 GLN A O 1
ATOM 1271 N N . LEU A 1 152 ? -11.222 -10.208 -3.863 1.00 96.06 152 LEU A N 1
ATOM 1272 C CA . LEU A 1 152 ? -11.527 -11.005 -2.665 1.00 96.06 152 LEU A CA 1
ATOM 1273 C C . LEU A 1 152 ? -12.222 -12.341 -2.958 1.00 96.06 152 LEU A C 1
ATOM 1275 O O . LEU A 1 152 ? -12.082 -13.288 -2.188 1.00 96.06 152 LEU A O 1
ATOM 1279 N N . LYS A 1 153 ? -12.957 -12.459 -4.070 1.00 96.56 153 LYS A N 1
ATOM 1280 C CA . LYS A 1 153 ? -13.503 -13.755 -4.518 1.00 96.56 153 LYS A CA 1
ATOM 1281 C C . LYS A 1 153 ? -12.404 -14.727 -4.946 1.00 96.56 153 LYS A C 1
ATOM 1283 O O . LYS A 1 153 ? -12.607 -15.934 -4.853 1.00 96.56 153 LYS A O 1
ATOM 1288 N N . ILE A 1 154 ? -11.269 -14.219 -5.431 1.00 95.38 154 ILE A N 1
ATOM 1289 C CA . ILE A 1 154 ? -10.094 -15.037 -5.763 1.00 95.38 154 ILE A CA 1
ATOM 1290 C C . ILE A 1 154 ? -9.333 -15.387 -4.486 1.00 95.38 154 ILE A C 1
ATOM 1292 O O . ILE A 1 154 ? -8.935 -16.535 -4.303 1.00 95.38 154 ILE A O 1
ATOM 1296 N N . ASP A 1 155 ? -9.144 -14.406 -3.606 1.00 93.12 155 ASP A N 1
ATOM 1297 C CA . ASP A 1 155 ? -8.466 -14.583 -2.331 1.00 93.12 155 ASP A CA 1
ATOM 1298 C C . ASP A 1 155 ? -9.144 -13.780 -1.223 1.00 93.12 155 ASP A C 1
ATOM 1300 O O . ASP A 1 155 ? -8.980 -12.569 -1.093 1.00 93.12 155 ASP A O 1
ATOM 1304 N N . HIS A 1 156 ? -9.883 -14.501 -0.387 1.00 91.81 156 HIS A N 1
ATOM 1305 C CA . HIS A 1 156 ? -10.656 -13.948 0.718 1.00 91.81 156 HIS A CA 1
ATOM 1306 C C . HIS A 1 156 ? -9.825 -13.250 1.805 1.00 91.81 156 HIS A C 1
ATOM 1308 O O . HIS A 1 156 ? -10.422 -12.599 2.660 1.00 91.81 156 HIS A O 1
ATOM 1314 N N . LYS A 1 157 ? -8.492 -13.394 1.808 1.00 92.38 157 LYS A N 1
ATOM 1315 C CA . LYS A 1 157 ? -7.573 -12.751 2.765 1.00 92.38 157 LYS A CA 1
ATOM 1316 C C . LYS A 1 157 ? -6.673 -11.708 2.106 1.00 92.38 157 LYS A C 1
ATOM 1318 O O . LYS A 1 157 ? -5.690 -11.292 2.709 1.00 92.38 157 LYS A O 1
ATOM 1323 N N . ASP A 1 158 ? -6.991 -11.285 0.885 1.00 93.44 158 ASP A N 1
ATOM 1324 C CA . ASP A 1 158 ? -6.175 -10.316 0.166 1.00 93.44 158 ASP A CA 1
ATOM 1325 C C . ASP A 1 158 ? -6.194 -8.938 0.854 1.00 93.44 158 ASP A C 1
ATOM 1327 O O . ASP A 1 158 ? -7.178 -8.195 0.802 1.00 93.44 158 ASP A O 1
ATOM 1331 N N . GLU A 1 159 ? -5.083 -8.607 1.512 1.00 91.44 159 GLU A N 1
ATOM 1332 C CA . GLU A 1 159 ? -4.907 -7.380 2.297 1.00 91.44 159 GLU A CA 1
ATOM 1333 C C . GLU A 1 159 ? -5.078 -6.113 1.450 1.00 91.44 159 GLU A C 1
ATOM 1335 O O . GLU A 1 159 ? -5.672 -5.134 1.904 1.00 91.44 159 GLU A O 1
ATOM 1340 N N . GLN A 1 160 ? -4.603 -6.126 0.198 1.00 93.12 160 GLN A N 1
ATOM 1341 C CA . GLN A 1 160 ? -4.706 -4.974 -0.702 1.00 93.12 160 GLN A CA 1
ATOM 1342 C C . GLN A 1 160 ? -6.165 -4.701 -1.066 1.00 93.12 160 GLN A C 1
ATOM 1344 O O . GLN A 1 160 ? -6.601 -3.549 -1.030 1.00 93.12 160 GLN A O 1
ATOM 1349 N N . ALA A 1 161 ? -6.941 -5.750 -1.346 1.00 96.12 161 ALA A N 1
ATOM 1350 C CA . ALA A 1 161 ? -8.363 -5.613 -1.631 1.00 96.12 161 ALA A CA 1
ATOM 1351 C C . ALA A 1 161 ? -9.171 -5.166 -0.399 1.00 96.12 161 ALA A C 1
ATOM 1353 O O . ALA A 1 161 ? -10.027 -4.286 -0.523 1.00 96.12 161 ALA A O 1
ATOM 1354 N N . MET A 1 162 ? -8.884 -5.707 0.795 1.00 96.19 162 MET A N 1
ATOM 1355 C CA . MET A 1 162 ? -9.533 -5.267 2.043 1.00 96.19 162 MET A CA 1
ATOM 1356 C C . MET A 1 162 ? -9.246 -3.797 2.348 1.00 96.19 162 MET A C 1
ATOM 1358 O O . MET A 1 162 ? -10.173 -3.026 2.611 1.00 96.19 162 MET A O 1
ATOM 1362 N N . ASN A 1 163 ? -7.980 -3.387 2.247 1.00 94.31 163 ASN A N 1
ATOM 1363 C CA . ASN A 1 163 ? -7.575 -1.997 2.418 1.00 94.31 163 ASN A CA 1
ATOM 1364 C C . ASN A 1 163 ? -8.215 -1.096 1.344 1.00 94.31 163 ASN A C 1
ATOM 1366 O O . ASN A 1 163 ? -8.731 -0.020 1.651 1.00 94.31 163 ASN A O 1
ATOM 1370 N N . GLY A 1 164 ? -8.262 -1.562 0.092 1.00 96.38 164 GLY A N 1
ATOM 1371 C CA . GLY A 1 164 ? -8.946 -0.903 -1.019 1.00 96.38 164 GLY A CA 1
ATOM 1372 C C . GLY A 1 164 ? -10.418 -0.621 -0.720 1.00 96.38 164 GLY A C 1
ATOM 1373 O O . GLY A 1 164 ? -10.863 0.520 -0.877 1.00 96.38 164 GLY A O 1
ATOM 1374 N N . LEU A 1 165 ? -11.157 -1.612 -0.211 1.00 97.81 165 LEU A N 1
ATOM 1375 C CA . LEU A 1 165 ? -12.555 -1.464 0.213 1.00 97.81 165 LEU A CA 1
ATOM 1376 C C . LEU A 1 165 ? -12.704 -0.514 1.398 1.00 97.81 165 LEU A C 1
ATOM 1378 O O . LEU A 1 165 ? -13.554 0.376 1.350 1.00 97.81 165 LEU A O 1
ATOM 1382 N N . GLY A 1 166 ? -11.867 -0.658 2.428 1.00 96.50 166 GLY A N 1
ATOM 1383 C CA . GLY A 1 166 ? -11.880 0.217 3.601 1.00 96.50 166 GLY A CA 1
ATOM 1384 C C . GLY A 1 166 ? -11.697 1.689 3.223 1.00 96.50 166 GLY A C 1
ATOM 1385 O O . GLY A 1 166 ? -12.495 2.544 3.613 1.00 96.50 166 GLY A O 1
ATOM 1386 N N . ILE A 1 167 ? -10.702 1.988 2.382 1.00 96.94 167 ILE A N 1
ATOM 1387 C CA . ILE A 1 167 ? -10.452 3.345 1.878 1.00 96.94 167 ILE A CA 1
ATOM 1388 C C . ILE A 1 167 ? -11.619 3.828 1.008 1.00 96.94 167 ILE A C 1
ATOM 1390 O O . ILE A 1 167 ? -12.078 4.954 1.187 1.00 96.94 167 ILE A O 1
ATOM 1394 N N . THR A 1 168 ? -12.137 2.983 0.114 1.00 97.88 168 THR A N 1
ATOM 1395 C CA . THR A 1 168 ? -13.245 3.349 -0.785 1.00 97.88 168 THR A CA 1
ATOM 1396 C C . THR A 1 168 ? -14.508 3.704 -0.002 1.00 97.88 168 THR A C 1
ATOM 1398 O O . THR A 1 168 ? -15.099 4.756 -0.232 1.00 97.88 168 THR A O 1
ATOM 1401 N N . TYR A 1 169 ? -14.903 2.887 0.980 1.00 97.56 169 TYR A N 1
ATOM 1402 C CA . TYR A 1 169 ? -16.056 3.190 1.830 1.00 97.56 169 TYR A CA 1
ATOM 1403 C C . TYR A 1 169 ? -15.843 4.441 2.684 1.00 97.56 169 TYR A C 1
ATOM 1405 O O . TYR A 1 169 ? -16.790 5.200 2.889 1.00 97.56 169 TYR A O 1
ATOM 1413 N N . ARG A 1 170 ? -14.612 4.697 3.143 1.00 94.50 170 ARG A N 1
ATOM 1414 C CA . ARG A 1 170 ? -14.281 5.928 3.870 1.00 94.50 170 ARG A CA 1
ATOM 1415 C C . ARG A 1 170 ? -14.437 7.162 2.983 1.00 94.50 170 ARG A C 1
ATOM 1417 O O . ARG A 1 170 ? -15.006 8.150 3.435 1.00 94.50 170 ARG A O 1
ATOM 1424 N N . GLU A 1 171 ? -13.960 7.114 1.741 1.00 94.81 171 GLU A N 1
ATOM 1425 C CA . GLU A 1 171 ? -14.092 8.212 0.769 1.00 94.81 171 GLU A CA 1
ATOM 1426 C C . GLU A 1 171 ? -15.546 8.440 0.330 1.00 94.81 171 GLU A C 1
ATOM 1428 O O . GLU A 1 171 ? -15.950 9.579 0.109 1.00 94.81 171 GLU A O 1
ATOM 1433 N N . MET A 1 172 ? -16.371 7.387 0.317 1.00 95.06 172 MET A N 1
ATOM 1434 C CA . MET A 1 172 ? -17.830 7.492 0.170 1.00 95.06 172 MET A CA 1
ATOM 1435 C C . MET A 1 172 ? -18.540 8.127 1.378 1.00 95.06 172 MET A C 1
ATOM 1437 O O . MET A 1 172 ? -19.742 8.372 1.308 1.00 95.06 172 MET A O 1
ATOM 1441 N N . GLY A 1 173 ? -17.853 8.314 2.510 1.00 90.81 173 GLY A N 1
ATOM 1442 C CA . GLY A 1 173 ? -18.463 8.717 3.783 1.00 90.81 173 GLY A CA 1
ATOM 1443 C C . GLY A 1 173 ? -19.186 7.585 4.528 1.00 90.81 173 GLY A C 1
ATOM 1444 O O . GLY A 1 173 ? -19.781 7.814 5.578 1.00 90.81 173 GLY A O 1
ATOM 1445 N N . ASN A 1 174 ? -19.123 6.341 4.038 1.00 93.31 174 ASN A N 1
ATOM 1446 C CA . ASN A 1 174 ? -19.665 5.172 4.731 1.00 93.31 174 ASN A CA 1
ATOM 1447 C C . ASN A 1 174 ? -18.644 4.616 5.735 1.00 93.31 174 ASN A C 1
ATOM 1449 O O . ASN A 1 174 ? -18.072 3.536 5.568 1.00 93.31 174 ASN A O 1
ATOM 1453 N N . TYR A 1 175 ? -18.415 5.380 6.799 1.00 89.62 175 TYR A N 1
ATOM 1454 C CA . TYR A 1 175 ? -17.453 5.032 7.841 1.00 89.62 175 TYR A CA 1
ATOM 1455 C C . TYR A 1 175 ? -17.729 3.695 8.553 1.00 89.62 175 TYR A C 1
ATOM 1457 O O . TYR A 1 175 ? -16.763 2.972 8.796 1.00 89.62 175 TYR A O 1
ATOM 1465 N N . PRO A 1 176 ? -18.988 3.290 8.840 1.00 89.12 176 PRO A N 1
ATOM 1466 C CA . PRO A 1 176 ? -19.257 1.986 9.448 1.00 89.12 176 PRO A CA 1
ATOM 1467 C C . PRO A 1 176 ? -18.730 0.810 8.617 1.00 89.12 176 PRO A C 1
ATOM 1469 O O . PRO A 1 176 ? -18.075 -0.075 9.164 1.00 89.12 176 PRO A O 1
ATOM 1472 N N . LYS A 1 177 ? -18.948 0.822 7.293 1.00 92.50 177 LYS A N 1
ATOM 1473 C CA . LYS A 1 177 ? -18.408 -0.222 6.408 1.00 92.50 177 LYS A CA 1
ATOM 1474 C C . LYS A 1 177 ? -16.890 -0.146 6.279 1.00 92.50 177 LYS A C 1
ATOM 1476 O O . LYS A 1 177 ? -16.241 -1.183 6.201 1.00 92.50 177 LYS A O 1
ATOM 1481 N N . ALA A 1 178 ? -16.316 1.058 6.273 1.00 93.75 178 ALA A N 1
ATOM 1482 C CA . ALA A 1 178 ? -14.864 1.221 6.260 1.00 93.75 178 ALA A CA 1
ATOM 1483 C C . ALA A 1 178 ? -14.214 0.569 7.492 1.00 93.75 178 ALA A C 1
ATOM 1485 O O . ALA A 1 178 ? -13.276 -0.214 7.349 1.00 93.75 178 ALA A O 1
ATOM 1486 N N . ILE A 1 179 ? -14.762 0.832 8.686 1.00 89.38 179 ILE A N 1
ATOM 1487 C CA . ILE A 1 179 ? -14.317 0.218 9.946 1.00 89.38 179 ILE A CA 1
ATOM 1488 C C . ILE A 1 179 ? -14.423 -1.303 9.871 1.00 89.38 179 ILE A C 1
ATOM 1490 O O . ILE A 1 179 ? -13.458 -1.984 10.199 1.00 89.38 179 ILE A O 1
ATOM 1494 N N . GLU A 1 180 ? -15.552 -1.833 9.394 1.00 91.38 180 GLU A N 1
ATOM 1495 C CA . GLU A 1 180 ? -15.758 -3.280 9.268 1.00 91.38 180 GLU A CA 1
ATOM 1496 C C . GLU A 1 180 ? -14.658 -3.949 8.428 1.00 91.38 180 GLU A C 1
ATOM 1498 O O . GLU A 1 180 ? -14.136 -4.996 8.813 1.00 91.38 180 GLU A O 1
ATOM 1503 N N . TRP A 1 181 ? -14.273 -3.345 7.299 1.00 94.75 181 TRP A N 1
ATOM 1504 C CA . TRP A 1 181 ? -13.217 -3.884 6.438 1.00 94.75 181 TRP A CA 1
ATOM 1505 C C . TRP A 1 181 ? -11.833 -3.824 7.081 1.00 94.75 181 TRP A C 1
ATOM 1507 O O . TRP A 1 181 ? -11.105 -4.816 7.032 1.00 94.75 181 TRP A O 1
ATOM 1517 N N . PHE A 1 182 ? -11.480 -2.722 7.743 1.00 90.81 182 PHE A N 1
ATOM 1518 C CA . PHE A 1 182 ? -10.203 -2.650 8.453 1.00 90.81 182 PHE A CA 1
ATOM 1519 C C . PHE A 1 182 ? -10.157 -3.589 9.672 1.00 90.81 182 PHE A C 1
ATOM 1521 O O . PHE A 1 182 ? -9.132 -4.215 9.927 1.00 90.81 182 PHE A O 1
ATOM 1528 N N . GLU A 1 183 ? -11.261 -3.755 10.405 1.00 86.56 183 GLU A N 1
ATOM 1529 C CA . GLU A 1 183 ? -11.360 -4.735 11.495 1.00 86.56 183 GLU A CA 1
ATOM 1530 C C . GLU A 1 183 ? -11.254 -6.175 10.982 1.00 86.56 183 GLU A C 1
ATOM 1532 O O . GLU A 1 183 ? -10.625 -7.009 11.632 1.00 86.56 183 GLU A O 1
ATOM 1537 N N . LYS A 1 184 ? -11.832 -6.486 9.813 1.00 90.69 184 LYS A N 1
ATOM 1538 C CA . LYS A 1 184 ? -11.655 -7.791 9.155 1.00 90.69 184 LYS A CA 1
ATOM 1539 C C . LYS A 1 184 ? -10.182 -8.073 8.855 1.00 90.69 184 LYS A C 1
ATOM 1541 O O . LYS A 1 184 ? -9.728 -9.173 9.158 1.00 90.69 184 LYS A O 1
ATOM 1546 N N . GLN A 1 185 ? -9.441 -7.091 8.342 1.00 89.00 185 GLN A N 1
ATOM 1547 C CA . GLN A 1 185 ? -8.003 -7.231 8.089 1.00 89.00 185 GLN A CA 1
ATOM 1548 C C . GLN A 1 185 ? -7.216 -7.452 9.390 1.00 89.00 185 GLN A C 1
ATOM 1550 O O . GLN A 1 185 ? -6.389 -8.353 9.470 1.00 89.00 185 GLN A O 1
ATOM 1555 N N . LEU A 1 186 ? -7.544 -6.723 10.458 1.00 84.62 186 LEU A N 1
ATOM 1556 C CA . LEU A 1 186 ? -6.870 -6.867 11.756 1.00 84.62 186 LEU A CA 1
ATOM 1557 C C . LEU A 1 186 ? -7.191 -8.163 12.499 1.00 84.62 186 LEU A C 1
ATOM 1559 O O . LEU A 1 186 ? -6.430 -8.586 13.362 1.00 84.62 186 LEU A O 1
ATOM 1563 N N . LYS A 1 187 ? -8.315 -8.812 12.188 1.00 86.62 187 LYS A N 1
ATOM 1564 C CA . LYS A 1 187 ? -8.577 -10.173 12.675 1.00 86.62 187 LYS A CA 1
ATOM 1565 C C . LYS A 1 187 ? -7.629 -11.195 12.053 1.00 86.62 187 LYS A C 1
ATOM 1567 O O . LYS A 1 187 ? -7.416 -12.241 12.657 1.00 86.62 187 LYS A O 1
ATOM 1572 N N . ILE A 1 188 ? -7.112 -10.918 10.854 1.00 86.19 188 ILE A N 1
ATOM 1573 C CA . ILE A 1 188 ? -6.122 -11.762 10.182 1.00 86.19 188 ILE A CA 1
ATOM 1574 C C . ILE A 1 188 ? -4.735 -11.438 10.734 1.00 86.19 188 ILE A C 1
ATOM 1576 O O . ILE A 1 188 ? -4.058 -12.341 11.212 1.00 86.19 188 ILE A O 1
ATOM 1580 N N . GLU A 1 189 ? -4.359 -10.158 10.718 1.00 81.31 189 GLU A N 1
ATOM 1581 C CA . GLU A 1 189 ? -3.074 -9.673 11.223 1.00 81.31 189 GLU A CA 1
ATOM 1582 C C . GLU A 1 189 ? -3.292 -8.505 12.205 1.00 81.31 189 GLU A C 1
ATOM 1584 O O . GLU A 1 189 ? -3.460 -7.356 11.785 1.00 81.31 189 GLU A O 1
ATOM 1589 N N . PRO A 1 190 ? -3.295 -8.764 13.528 1.00 76.31 190 PRO A N 1
ATOM 1590 C CA . PRO A 1 190 ? -3.595 -7.751 14.545 1.00 76.31 190 PRO A CA 1
ATOM 1591 C C . PRO A 1 190 ? -2.657 -6.544 14.551 1.00 76.31 190 PRO A C 1
ATOM 1593 O O . PRO A 1 190 ? -3.027 -5.486 15.068 1.00 76.31 190 PRO A O 1
ATOM 1596 N N . THR A 1 191 ? -1.448 -6.694 14.001 1.00 72.81 191 THR A N 1
ATOM 1597 C CA . THR A 1 191 ? -0.433 -5.636 13.955 1.00 72.81 191 THR A CA 1
ATOM 1598 C C . THR A 1 191 ? -0.316 -4.955 12.591 1.00 72.81 191 THR A C 1
ATOM 1600 O O . THR A 1 191 ? 0.604 -4.158 12.383 1.00 72.81 191 THR A O 1
ATOM 1603 N N . ASP A 1 192 ? -1.263 -5.207 11.676 1.00 78.81 192 ASP A N 1
ATOM 1604 C CA . ASP A 1 192 ? -1.273 -4.605 10.344 1.00 78.81 192 ASP A CA 1
ATOM 1605 C C . ASP A 1 192 ? -1.323 -3.071 10.433 1.00 78.81 192 ASP A C 1
ATOM 1607 O O . ASP A 1 192 ? -2.304 -2.447 10.857 1.00 78.81 192 ASP A O 1
ATOM 1611 N N . LYS A 1 193 ? -0.218 -2.446 10.018 1.00 76.56 193 LYS A N 1
ATOM 1612 C CA . LYS A 1 193 ? -0.030 -0.996 10.101 1.00 76.56 193 LYS A CA 1
ATOM 1613 C C . LYS A 1 193 ? -0.978 -0.236 9.175 1.00 76.56 193 LYS A C 1
ATOM 1615 O O . LYS A 1 193 ? -1.378 0.876 9.518 1.00 76.56 193 LYS A O 1
ATOM 1620 N N . PHE A 1 194 ? -1.332 -0.802 8.021 1.00 80.44 194 PHE A N 1
ATOM 1621 C CA . PHE A 1 194 ? -2.202 -0.151 7.045 1.00 80.44 194 PHE A CA 1
ATOM 1622 C C . PHE A 1 194 ? -3.650 -0.136 7.521 1.00 80.44 194 PHE A C 1
ATOM 1624 O O . PHE A 1 194 ? -4.295 0.905 7.441 1.00 80.44 194 PHE A O 1
ATOM 1631 N N . ALA A 1 195 ? -4.140 -1.232 8.090 1.00 84.31 195 ALA A N 1
ATOM 1632 C CA . ALA A 1 195 ? -5.472 -1.320 8.666 1.00 84.31 195 ALA A CA 1
ATOM 1633 C C . ALA A 1 195 ? -5.604 -0.450 9.925 1.00 84.31 195 ALA A C 1
ATOM 1635 O O . ALA A 1 195 ? -6.609 0.242 10.095 1.00 84.31 195 ALA A O 1
ATOM 1636 N N . LEU A 1 196 ? -4.567 -0.400 10.773 1.00 78.12 196 LEU A N 1
ATOM 1637 C CA . LEU A 1 196 ? -4.482 0.543 11.897 1.00 78.12 196 LEU A CA 1
ATOM 1638 C C . LEU A 1 196 ? -4.547 2.004 11.430 1.00 78.12 196 LEU A C 1
ATOM 1640 O O . LEU A 1 196 ? -5.359 2.789 11.930 1.00 78.12 196 LEU A O 1
ATOM 1644 N N . ALA A 1 197 ? -3.726 2.377 10.447 1.00 78.94 197 ALA A N 1
ATOM 1645 C CA . ALA A 1 197 ? -3.742 3.716 9.861 1.00 78.94 197 ALA A CA 1
ATOM 1646 C C . ALA A 1 197 ? -5.084 4.015 9.168 1.00 78.94 197 ALA A C 1
ATOM 1648 O O . ALA A 1 197 ? -5.617 5.119 9.278 1.00 78.94 197 ALA A O 1
ATOM 1649 N N . GLY A 1 198 ? -5.667 3.016 8.506 1.00 84.56 198 GLY A N 1
ATOM 1650 C CA . GLY A 1 198 ? -6.970 3.062 7.857 1.00 84.56 198 GLY A CA 1
ATOM 1651 C C . GLY A 1 198 ? -8.090 3.394 8.835 1.00 84.56 198 GLY A C 1
ATOM 1652 O O . GLY A 1 198 ? -8.846 4.341 8.595 1.00 84.56 198 GLY A O 1
ATOM 1653 N N . LEU A 1 199 ? -8.146 2.688 9.969 1.00 83.69 199 LEU A N 1
ATOM 1654 C CA . LEU A 1 199 ? -9.059 2.987 11.074 1.00 83.69 199 LEU A CA 1
ATOM 1655 C C . LEU A 1 199 ? -8.816 4.373 11.651 1.00 83.69 199 LEU A C 1
ATOM 1657 O O . LEU A 1 199 ? -9.778 5.110 11.833 1.00 83.69 199 LEU A O 1
ATOM 1661 N N . THR A 1 200 ? -7.554 4.752 11.862 1.00 77.00 200 THR A N 1
ATOM 1662 C CA . THR A 1 200 ? -7.191 6.091 12.352 1.00 77.00 200 THR A CA 1
ATOM 1663 C C . THR A 1 200 ? -7.784 7.178 11.492 1.00 77.00 200 THR A C 1
ATOM 1665 O O . THR A 1 200 ? -8.592 7.968 11.966 1.00 77.00 200 THR A O 1
ATOM 1668 N N . ALA A 1 201 ? -7.467 7.153 10.204 1.00 84.12 201 ALA A N 1
ATOM 1669 C CA . ALA A 1 201 ? -7.975 8.136 9.271 1.00 84.12 201 ALA A CA 1
ATOM 1670 C C . ALA A 1 201 ? -9.505 8.050 9.124 1.00 84.12 201 ALA A C 1
ATOM 1672 O O . ALA A 1 201 ? -10.142 9.048 8.806 1.00 84.12 201 ALA A O 1
ATOM 1673 N N . THR A 1 202 ? -10.126 6.887 9.360 1.00 87.56 202 THR A N 1
ATOM 1674 C CA . THR A 1 202 ? -11.594 6.763 9.374 1.00 87.56 202 THR A CA 1
ATOM 1675 C C . THR A 1 202 ? -12.198 7.467 10.583 1.00 87.56 202 THR A C 1
ATOM 1677 O O . THR A 1 202 ? -13.096 8.284 10.405 1.00 87.56 202 THR A O 1
ATOM 1680 N N . PHE A 1 203 ? -11.687 7.214 11.790 1.00 81.25 203 PHE A N 1
ATOM 1681 C CA . PHE A 1 203 ? -12.151 7.872 13.011 1.00 81.25 203 PHE A CA 1
ATOM 1682 C C . PHE A 1 203 ? -11.872 9.377 12.991 1.00 81.25 203 PHE A C 1
ATOM 1684 O O . PHE A 1 203 ? -12.744 10.156 13.350 1.00 81.25 203 PHE A O 1
ATOM 1691 N N . GLU A 1 204 ? -10.719 9.807 12.478 1.00 76.75 204 GLU A N 1
ATOM 1692 C CA . GLU A 1 204 ? -10.421 11.229 12.277 1.00 76.75 204 GLU A CA 1
ATOM 1693 C C . GLU A 1 204 ? -11.402 11.886 11.298 1.00 76.75 204 GLU A C 1
ATOM 1695 O O . GLU A 1 204 ? -11.878 12.991 11.550 1.00 76.75 204 GLU A O 1
ATOM 1700 N N . LYS A 1 205 ? -11.758 11.206 10.197 1.00 82.62 205 LYS A N 1
ATOM 1701 C CA . LYS A 1 205 ? -12.748 11.709 9.227 1.00 82.62 205 LYS A CA 1
ATOM 1702 C C . LYS A 1 205 ? -14.172 11.722 9.774 1.00 82.62 205 LYS A C 1
ATOM 1704 O O . LYS A 1 205 ? -14.937 12.604 9.400 1.00 82.62 205 LYS A O 1
ATOM 1709 N N . MET A 1 206 ? -14.512 10.801 10.674 1.00 77.56 206 MET A N 1
ATOM 1710 C CA . MET A 1 206 ? -15.744 10.873 11.465 1.00 77.56 206 MET A CA 1
ATOM 1711 C C . MET A 1 206 ? -15.738 12.058 12.444 1.00 77.56 206 MET A C 1
ATOM 1713 O O . MET A 1 206 ? -16.786 12.380 13.001 1.00 77.56 206 MET A O 1
ATOM 1717 N N . GLY A 1 207 ? -14.583 12.696 12.658 1.00 67.69 207 GLY A N 1
ATOM 1718 C CA . GLY A 1 207 ? -14.349 13.685 13.700 1.00 67.69 207 GLY A CA 1
ATOM 1719 C C . GLY A 1 207 ? -14.228 13.042 15.081 1.00 67.69 207 GLY A C 1
ATOM 1720 O O . GLY A 1 207 ? -14.439 11.842 15.260 1.00 67.69 207 GLY A O 1
ATOM 1721 N N . VAL A 1 208 ? -13.941 13.860 16.094 1.00 58.41 208 VAL A N 1
ATOM 1722 C CA . VAL A 1 208 ? -14.033 13.444 17.502 1.00 58.41 208 VAL A CA 1
ATOM 1723 C C . VAL A 1 208 ? -15.501 13.378 17.896 1.00 58.41 208 VAL A C 1
ATOM 1725 O O . VAL A 1 208 ? -16.070 14.272 18.514 1.00 58.41 208 VAL A O 1
ATOM 1728 N N . THR A 1 209 ? -16.149 12.329 17.405 1.00 58.78 209 THR A N 1
ATOM 1729 C CA . THR A 1 209 ? -17.579 12.102 17.536 1.00 58.78 209 THR A CA 1
ATOM 1730 C C . THR A 1 209 ? -17.829 10.849 18.358 1.00 58.78 209 THR A C 1
ATOM 1732 O O . THR A 1 209 ? -17.090 9.862 18.296 1.00 58.78 209 THR A O 1
ATOM 1735 N N . SER A 1 210 ? -18.921 10.867 19.123 1.00 62.34 210 SER A N 1
ATOM 1736 C CA . SER A 1 210 ? -19.356 9.761 19.987 1.00 62.34 210 SER A CA 1
ATOM 1737 C C . SER A 1 210 ? -19.472 8.415 19.257 1.00 62.34 210 SER A C 1
ATOM 1739 O O . SER A 1 210 ? -19.383 7.348 19.866 1.00 62.34 210 SER A O 1
ATOM 1741 N N . VAL A 1 211 ? -19.616 8.456 17.932 1.00 68.25 211 VAL A N 1
ATOM 1742 C CA . VAL A 1 211 ? -19.724 7.293 17.053 1.00 68.25 211 VAL A CA 1
ATOM 1743 C C . VAL A 1 211 ? -18.418 6.482 16.996 1.00 68.25 211 VAL A C 1
ATOM 1745 O O . VAL A 1 211 ? -18.484 5.260 16.873 1.00 68.25 211 VAL A O 1
ATOM 1748 N N . ALA A 1 212 ? -17.246 7.114 17.154 1.00 71.25 212 ALA A N 1
ATOM 1749 C CA . ALA A 1 212 ? -15.944 6.433 17.178 1.00 71.25 212 ALA A CA 1
ATOM 1750 C C . ALA A 1 212 ? -15.661 5.705 18.509 1.00 71.25 212 ALA A C 1
ATOM 1752 O O . ALA A 1 212 ? -14.921 4.720 18.535 1.00 71.25 212 ALA A O 1
ATOM 1753 N N . ILE A 1 213 ? -16.297 6.130 19.611 1.00 76.62 213 ILE A N 1
ATOM 1754 C CA . ILE A 1 213 ? -16.076 5.571 20.957 1.00 76.62 213 ILE A CA 1
ATOM 1755 C C . ILE A 1 213 ? -16.433 4.086 20.998 1.00 76.62 213 ILE A C 1
ATOM 1757 O O . ILE A 1 213 ? -15.666 3.270 21.501 1.00 76.62 213 ILE A O 1
ATOM 1761 N N . LYS A 1 214 ? -17.609 3.710 20.483 1.00 79.00 214 LYS A N 1
ATOM 1762 C CA . LYS A 1 214 ? -18.117 2.335 20.594 1.00 79.00 214 LYS A CA 1
ATOM 1763 C C . LYS A 1 214 ? -17.221 1.309 19.870 1.00 79.00 214 LYS A C 1
ATOM 1765 O O . LYS A 1 214 ? -16.910 0.293 20.493 1.00 79.00 214 LYS A O 1
ATOM 1770 N N . PRO A 1 215 ? -16.775 1.539 18.619 1.00 72.50 215 PRO A N 1
ATOM 1771 C CA . PRO A 1 215 ? -15.769 0.698 17.967 1.00 72.50 215 PRO A CA 1
ATOM 1772 C C . PRO A 1 215 ? -14.443 0.623 18.736 1.00 72.50 215 PRO A C 1
ATOM 1774 O O . PRO A 1 215 ? -13.940 -0.472 18.978 1.00 72.50 215 PRO A O 1
ATOM 1777 N N . LEU A 1 216 ? -13.907 1.759 19.199 1.00 75.88 216 LEU A N 1
ATOM 1778 C CA . LEU A 1 216 ? -12.644 1.791 19.946 1.00 75.88 216 LEU A CA 1
ATOM 1779 C C . LEU A 1 216 ? -12.727 1.027 21.278 1.00 75.88 216 LEU A C 1
ATOM 1781 O O . LEU A 1 216 ? -11.814 0.272 21.606 1.00 75.88 216 LEU A O 1
ATOM 1785 N N . LYS A 1 217 ? -13.843 1.151 22.013 1.00 81.38 217 LYS A N 1
ATOM 1786 C CA . LYS A 1 217 ? -14.095 0.373 23.238 1.00 81.38 217 LYS A CA 1
ATOM 1787 C C . LYS A 1 217 ? -14.119 -1.131 22.951 1.00 81.38 217 LYS A C 1
ATOM 1789 O O . LYS A 1 217 ? -13.452 -1.889 23.645 1.00 81.38 217 LYS A O 1
ATOM 1794 N N . ARG A 1 218 ? -14.822 -1.567 21.898 1.00 79.88 218 ARG A N 1
ATOM 1795 C CA . ARG A 1 218 ? -14.859 -2.988 21.491 1.00 79.88 218 ARG A CA 1
ATOM 1796 C C . ARG A 1 218 ? -13.473 -3.526 21.148 1.00 79.88 218 ARG A C 1
ATOM 1798 O O . ARG A 1 218 ? -13.138 -4.642 21.527 1.00 79.88 218 ARG A O 1
ATOM 1805 N N . ARG A 1 219 ? -12.669 -2.728 20.446 1.00 75.19 219 ARG A N 1
ATOM 1806 C CA . ARG A 1 219 ? -11.300 -3.083 20.074 1.00 75.19 219 ARG A CA 1
ATOM 1807 C C . ARG A 1 219 ? -10.405 -3.259 21.301 1.00 75.19 219 ARG A C 1
ATOM 1809 O O . ARG A 1 219 ? -9.717 -4.269 21.400 1.00 75.19 219 ARG A O 1
ATOM 1816 N N . LEU A 1 220 ? -10.466 -2.325 22.252 1.00 79.00 220 LEU A N 1
ATOM 1817 C CA . LEU A 1 220 ? -9.696 -2.421 23.492 1.00 79.00 220 LEU A CA 1
ATOM 1818 C C . LEU A 1 220 ? -10.170 -3.583 24.386 1.00 79.00 220 LEU A C 1
ATOM 1820 O O . LEU A 1 220 ? -9.352 -4.214 25.037 1.00 79.00 220 LEU A O 1
ATOM 1824 N N . GLN A 1 221 ? -11.462 -3.926 24.374 1.00 79.50 221 GLN A N 1
ATOM 1825 C CA . GLN A 1 221 ? -11.971 -5.128 25.054 1.00 79.50 221 GLN A CA 1
ATOM 1826 C C . GLN A 1 221 ? -11.476 -6.432 24.417 1.00 79.50 221 GLN A C 1
ATOM 1828 O O . GLN A 1 221 ? -11.256 -7.415 25.117 1.00 79.50 221 GLN A O 1
ATOM 1833 N N . ALA A 1 222 ? -11.333 -6.466 23.089 1.00 72.38 222 ALA A N 1
ATOM 1834 C CA . ALA A 1 222 ? -10.825 -7.639 22.379 1.00 72.38 222 ALA A CA 1
ATOM 1835 C C . ALA A 1 222 ? -9.311 -7.826 22.570 1.00 72.38 222 ALA A C 1
ATOM 1837 O O . ALA A 1 222 ? -8.816 -8.952 22.548 1.00 72.38 222 ALA A O 1
ATOM 1838 N N . ASN A 1 223 ? -8.578 -6.728 22.756 1.00 71.81 223 ASN A N 1
ATOM 1839 C CA . ASN A 1 223 ? -7.161 -6.730 23.081 1.00 71.81 223 ASN A CA 1
ATOM 1840 C C . ASN A 1 223 ? -6.872 -5.642 24.120 1.00 71.81 223 ASN A C 1
ATOM 1842 O O . ASN A 1 223 ? -6.623 -4.490 23.766 1.00 71.81 223 ASN A O 1
ATOM 1846 N N . HIS A 1 224 ? -6.838 -6.024 25.401 1.00 70.69 224 HIS A N 1
ATOM 1847 C CA . HIS A 1 224 ? -6.576 -5.112 26.524 1.00 70.69 224 HIS A CA 1
ATOM 1848 C C . HIS A 1 224 ? -5.243 -4.355 26.414 1.00 70.69 224 HIS A C 1
ATOM 1850 O O . HIS A 1 224 ? -5.066 -3.326 27.059 1.00 70.69 224 HIS A O 1
ATOM 1856 N N . ARG A 1 225 ? -4.303 -4.837 25.589 1.00 67.19 225 ARG A N 1
ATOM 1857 C CA . ARG A 1 225 ? -3.002 -4.198 25.326 1.00 67.19 225 ARG A CA 1
ATOM 1858 C C . ARG A 1 225 ? -2.980 -3.357 24.046 1.00 67.19 225 ARG A C 1
ATOM 1860 O O . ARG A 1 225 ? -1.905 -2.969 23.589 1.00 67.19 225 ARG A O 1
ATOM 1867 N N . ASP A 1 226 ? -4.133 -3.077 23.442 1.00 69.31 226 ASP A N 1
ATOM 1868 C CA . ASP A 1 226 ? -4.226 -2.255 22.238 1.00 69.31 226 ASP A CA 1
ATOM 1869 C C . ASP A 1 226 ? -3.929 -0.777 22.546 1.00 69.31 226 ASP A C 1
ATOM 1871 O O . ASP A 1 226 ? -4.815 0.043 22.802 1.00 69.31 226 ASP A O 1
ATOM 1875 N N . ALA A 1 227 ? -2.639 -0.437 22.518 1.00 68.19 227 ALA A N 1
ATOM 1876 C CA . ALA A 1 227 ? -2.141 0.907 22.798 1.00 68.19 227 ALA A CA 1
ATOM 1877 C C . ALA A 1 227 ? -2.753 1.970 21.871 1.00 68.19 227 ALA A C 1
ATOM 1879 O O . ALA A 1 227 ? -2.919 3.125 22.265 1.00 68.19 227 ALA A O 1
ATOM 1880 N N . TYR A 1 228 ? -3.111 1.579 20.647 1.00 68.44 228 TYR A N 1
ATOM 1881 C CA . TYR A 1 228 ? -3.721 2.471 19.678 1.00 68.44 228 TYR A CA 1
ATOM 1882 C C . TYR A 1 228 ? -5.157 2.832 20.085 1.00 68.44 228 TYR A C 1
ATOM 1884 O O . TYR A 1 228 ? -5.488 4.016 20.189 1.00 68.44 228 TYR A O 1
ATOM 1892 N N . ALA A 1 229 ? -5.992 1.830 20.376 1.00 70.94 229 ALA A N 1
ATOM 1893 C CA . ALA A 1 229 ? -7.366 2.046 20.823 1.00 70.94 229 ALA A CA 1
ATOM 1894 C C . ALA A 1 229 ? -7.413 2.848 22.131 1.00 70.94 229 ALA A C 1
ATOM 1896 O O . ALA A 1 229 ? -8.218 3.772 22.259 1.00 70.94 229 ALA A O 1
ATOM 1897 N N . HIS A 1 230 ? -6.502 2.547 23.061 1.00 74.31 230 HIS A N 1
ATOM 1898 C CA . HIS A 1 230 ? -6.340 3.293 24.306 1.00 74.31 230 HIS A CA 1
ATOM 1899 C C . HIS A 1 230 ? -6.002 4.770 24.040 1.00 74.31 230 HIS A C 1
ATOM 1901 O O . HIS A 1 230 ? -6.703 5.658 24.519 1.00 74.31 230 HIS A O 1
ATOM 1907 N N . SER A 1 231 ? -4.980 5.048 23.219 1.00 74.06 231 SER A N 1
ATOM 1908 C CA . SER A 1 231 ? -4.550 6.419 22.906 1.00 74.06 231 SER A CA 1
ATOM 1909 C C . SER A 1 231 ? -5.657 7.255 22.257 1.00 74.06 231 SER A C 1
ATOM 1911 O O . SER A 1 231 ? -5.839 8.418 22.617 1.00 74.06 231 SER A O 1
ATOM 1913 N N . GLN A 1 232 ? -6.420 6.676 21.325 1.00 74.56 232 GLN A N 1
ATOM 1914 C CA . GLN A 1 232 ? -7.527 7.384 20.678 1.00 74.56 232 GLN A CA 1
ATOM 1915 C C . GLN A 1 232 ? -8.672 7.676 21.652 1.00 74.56 232 GLN A C 1
ATOM 1917 O O . GLN A 1 232 ? -9.209 8.781 21.642 1.00 74.56 232 GLN A O 1
ATOM 1922 N N . LEU A 1 233 ? -9.019 6.731 22.531 1.00 77.56 233 LEU A N 1
ATOM 1923 C CA . LEU A 1 233 ? -10.029 6.963 23.567 1.00 77.56 233 LEU A CA 1
ATOM 1924 C C . LEU A 1 233 ? -9.613 8.075 24.538 1.00 77.56 233 LEU A C 1
ATOM 1926 O O . LEU A 1 233 ? -10.460 8.901 24.868 1.00 77.56 233 LEU A O 1
ATOM 1930 N N . CYS A 1 234 ? -8.335 8.154 24.931 1.00 80.06 234 CYS A N 1
ATOM 1931 C CA . CYS A 1 234 ? -7.831 9.262 25.750 1.00 80.06 234 CYS A CA 1
ATOM 1932 C C . CYS A 1 234 ? -8.017 10.614 25.052 1.00 80.06 234 CYS A C 1
ATOM 1934 O O . CYS A 1 234 ? -8.603 11.520 25.633 1.00 80.06 234 CYS A O 1
ATOM 1936 N N . LYS A 1 235 ? -7.620 10.732 23.775 1.00 79.50 235 LYS A N 1
ATOM 1937 C CA . LYS A 1 235 ? -7.804 11.975 23.001 1.00 79.50 235 LYS A CA 1
ATOM 1938 C C . LYS A 1 235 ? -9.272 12.400 22.920 1.00 79.50 235 LYS A C 1
ATOM 1940 O O . LYS A 1 235 ? -9.580 13.582 23.052 1.00 79.50 235 LYS A O 1
ATOM 1945 N N . ILE A 1 236 ? -10.177 11.442 22.706 1.00 77.00 236 ILE A N 1
ATOM 1946 C CA . ILE A 1 236 ? -11.621 11.709 22.658 1.00 77.00 236 ILE A CA 1
ATOM 1947 C C . ILE A 1 236 ? -12.132 12.163 24.036 1.00 77.00 236 ILE A C 1
ATOM 1949 O O . ILE A 1 236 ? -12.918 13.106 24.109 1.00 77.00 236 ILE A O 1
ATOM 1953 N N . ALA A 1 237 ? -11.674 11.537 25.126 1.00 76.06 237 ALA A N 1
ATOM 1954 C CA . ALA A 1 237 ? -12.026 11.938 26.488 1.00 76.06 237 ALA A CA 1
ATOM 1955 C C . ALA A 1 237 ? -11.543 13.361 26.813 1.00 76.06 237 ALA A C 1
ATOM 1957 O O . ALA A 1 237 ? -12.341 14.172 27.279 1.00 76.06 237 ALA A O 1
ATOM 1958 N N . ASP A 1 238 ? -10.288 13.689 26.494 1.00 77.81 238 ASP A N 1
ATOM 1959 C CA . ASP A 1 238 ? -9.706 15.022 26.702 1.00 77.81 238 ASP A CA 1
ATOM 1960 C C . ASP A 1 238 ? -10.483 16.102 25.940 1.00 77.81 238 ASP A C 1
ATOM 1962 O O . ASP A 1 238 ? -10.747 17.186 26.462 1.00 77.81 238 ASP A O 1
ATOM 1966 N N . GLN A 1 239 ? -10.919 15.801 24.716 1.00 77.31 239 GLN A N 1
ATOM 1967 C CA . GLN A 1 239 ? -11.733 16.729 23.940 1.00 77.31 239 GLN A CA 1
ATOM 1968 C C . GLN A 1 239 ? -13.154 16.884 24.498 1.00 77.31 239 GLN A C 1
ATOM 1970 O O . GLN A 1 239 ? -13.677 17.998 24.519 1.00 77.31 239 GLN A O 1
ATOM 1975 N N . HIS A 1 240 ? -13.784 15.809 24.982 1.00 72.69 240 HIS A N 1
ATOM 1976 C CA . HIS A 1 240 ? -15.064 15.914 25.687 1.00 72.69 240 HIS A CA 1
ATOM 1977 C C . HIS A 1 240 ? -14.937 16.766 26.959 1.00 72.69 240 HIS A C 1
ATOM 1979 O O . HIS A 1 240 ? -15.808 17.600 27.207 1.00 72.69 240 HIS A O 1
ATOM 1985 N N . LEU A 1 241 ? -13.836 16.639 27.712 1.00 75.12 241 LEU A N 1
ATOM 1986 C CA . LEU A 1 241 ? -13.538 17.519 28.850 1.00 75.12 241 LEU A CA 1
ATOM 1987 C C . LEU A 1 241 ? -13.406 18.982 28.409 1.00 75.12 241 LEU A C 1
ATOM 1989 O O . LEU A 1 241 ? -14.046 19.850 29.001 1.00 75.12 241 LEU A O 1
ATOM 1993 N N . ALA A 1 242 ? -12.640 19.250 27.347 1.00 74.06 242 ALA A N 1
ATOM 1994 C CA . ALA A 1 242 ? -12.456 20.599 26.807 1.00 74.06 242 ALA A CA 1
ATOM 1995 C C . ALA A 1 242 ? -13.775 21.237 26.327 1.00 74.06 242 ALA A C 1
ATOM 1997 O O . ALA A 1 242 ? -13.966 22.443 26.462 1.00 74.06 242 ALA A O 1
ATOM 1998 N N . ASN A 1 243 ? -14.709 20.424 25.826 1.00 77.19 243 ASN A N 1
ATOM 1999 C CA . ASN A 1 243 ? -16.033 20.855 25.375 1.00 77.19 243 ASN A CA 1
ATOM 2000 C C . ASN A 1 243 ? -17.089 20.917 26.502 1.00 77.19 243 ASN A C 1
ATOM 2002 O O . ASN A 1 243 ? -18.262 21.160 26.221 1.00 77.19 243 ASN A O 1
ATOM 2006 N N . GLY A 1 244 ? -16.719 20.660 27.764 1.00 73.00 244 GLY A N 1
ATOM 2007 C CA . GLY A 1 244 ? -17.644 20.662 28.908 1.00 73.00 244 GLY A CA 1
ATOM 2008 C C . GLY A 1 244 ? -18.574 19.440 28.995 1.00 73.00 244 GLY A C 1
ATOM 2009 O O . GLY A 1 244 ? -19.495 19.413 29.811 1.00 73.00 244 GLY A O 1
ATOM 2010 N N . GLN A 1 245 ? -18.335 18.407 28.186 1.00 75.25 245 GLN A N 1
ATOM 2011 C CA . GLN A 1 245 ? -19.092 17.151 28.142 1.00 75.25 245 GLN A CA 1
ATOM 2012 C C . GLN A 1 245 ? -18.557 16.167 29.198 1.00 75.25 245 GLN A C 1
ATOM 2014 O O . GLN A 1 245 ? -17.972 15.125 28.896 1.00 75.25 245 GLN A O 1
ATOM 2019 N N . LEU A 1 246 ? -18.714 16.543 30.473 1.00 75.00 246 LEU A N 1
ATOM 2020 C CA . LEU A 1 246 ? -18.105 15.851 31.618 1.00 75.00 246 LEU A CA 1
ATOM 2021 C C . LEU A 1 246 ? -18.586 14.401 31.778 1.00 75.00 246 LEU A C 1
ATOM 2023 O O . LEU A 1 246 ? -17.792 13.530 32.122 1.00 75.00 246 LEU A O 1
ATOM 2027 N N . LYS A 1 247 ? -19.869 14.122 31.510 1.00 78.25 247 LYS A N 1
ATOM 2028 C CA . LYS A 1 247 ? -20.445 12.773 31.664 1.00 78.25 247 LYS A CA 1
ATOM 2029 C C . LYS A 1 247 ? -19.861 11.796 30.646 1.00 78.25 247 LYS A C 1
ATOM 2031 O O . LYS A 1 247 ? -19.541 10.657 30.979 1.00 78.25 247 LYS A O 1
ATOM 2036 N N . GLU A 1 248 ? -19.719 12.248 29.408 1.00 74.19 248 GLU A N 1
ATOM 2037 C CA . GLU A 1 248 ? -19.171 11.479 28.299 1.00 74.19 248 GLU A CA 1
ATOM 2038 C C . GLU A 1 248 ? -17.684 11.207 28.512 1.00 74.19 248 GLU A C 1
ATOM 2040 O O . GLU A 1 248 ? -17.254 10.061 28.384 1.00 74.19 248 GLU A O 1
ATOM 2045 N N . ALA A 1 249 ? -16.921 12.228 28.915 1.00 71.50 249 ALA A N 1
ATOM 2046 C CA . ALA A 1 249 ? -15.518 12.068 29.274 1.00 71.50 249 ALA A CA 1
ATOM 2047 C C . ALA A 1 249 ? -15.340 11.053 30.409 1.00 71.50 249 ALA A C 1
ATOM 2049 O O . ALA A 1 249 ? -14.586 10.094 30.262 1.00 71.50 249 ALA A O 1
ATOM 2050 N N . GLN A 1 250 ? -16.095 11.201 31.501 1.00 75.69 250 GLN A N 1
ATOM 2051 C CA . GLN A 1 250 ? -16.001 10.314 32.658 1.00 75.69 250 GLN A CA 1
ATOM 2052 C C . GLN A 1 250 ? -16.361 8.864 32.304 1.00 75.69 250 GLN A C 1
ATOM 2054 O O . GLN A 1 250 ? -15.637 7.945 32.674 1.00 75.69 250 GLN A O 1
ATOM 2059 N N . SER A 1 251 ? -17.378 8.649 31.463 1.00 84.44 251 SER A N 1
ATOM 2060 C CA . SER A 1 251 ? -17.719 7.317 30.940 1.00 84.44 251 SER A CA 1
ATOM 2061 C C . SER A 1 251 ? -16.596 6.662 30.117 1.00 84.44 251 SER A C 1
ATOM 2063 O O . SER A 1 251 ? -16.515 5.429 30.026 1.00 84.44 251 SER A O 1
ATOM 2065 N N . ILE A 1 252 ? -15.748 7.449 29.451 1.00 72.31 252 ILE A N 1
ATOM 2066 C CA . ILE A 1 252 ? -14.583 6.929 28.726 1.00 72.31 252 ILE A CA 1
ATOM 2067 C C . ILE A 1 252 ? -13.453 6.625 29.709 1.00 72.31 252 ILE A C 1
ATOM 2069 O O . ILE A 1 252 ? -12.896 5.530 29.652 1.00 72.31 252 ILE A O 1
ATOM 2073 N N . THR A 1 253 ? -13.155 7.539 30.631 1.00 75.06 253 THR A N 1
ATOM 2074 C CA . THR A 1 253 ? -12.085 7.378 31.625 1.00 75.06 253 THR A CA 1
ATOM 2075 C C . THR A 1 253 ? -12.339 6.190 32.554 1.00 75.06 253 THR A C 1
ATOM 2077 O O . THR A 1 253 ? -11.432 5.390 32.779 1.00 75.06 253 THR A O 1
ATOM 2080 N N . ASP A 1 254 ? -13.580 6.003 33.016 1.00 77.88 254 ASP A N 1
ATOM 2081 C CA . ASP A 1 254 ? -13.983 4.858 33.842 1.00 77.88 254 ASP A CA 1
ATOM 2082 C C . ASP A 1 254 ? -13.812 3.539 33.081 1.00 77.88 254 ASP A C 1
ATOM 2084 O O . ASP A 1 254 ? -13.299 2.556 33.612 1.00 77.88 254 ASP A O 1
ATOM 2088 N N . PHE A 1 255 ? -14.180 3.522 31.797 1.00 82.00 255 PHE A N 1
ATOM 2089 C CA . PHE A 1 255 ? -13.968 2.357 30.944 1.00 82.00 255 PHE A CA 1
ATOM 2090 C C . PHE A 1 255 ? -12.476 2.023 30.784 1.00 82.00 255 PHE A C 1
ATOM 2092 O O . PHE A 1 255 ? -12.096 0.857 30.897 1.00 82.00 255 PHE A O 1
ATOM 2099 N N . LEU A 1 256 ? -11.623 3.026 30.546 1.00 74.81 256 LEU A N 1
ATOM 2100 C CA . LEU A 1 256 ? -10.175 2.832 30.428 1.00 74.81 256 LEU A CA 1
ATOM 2101 C C . LEU A 1 256 ? -9.571 2.299 31.733 1.00 74.81 256 LEU A C 1
ATOM 2103 O O . LEU A 1 256 ? -8.754 1.380 31.694 1.00 74.81 256 LEU A O 1
ATOM 2107 N N . LYS A 1 257 ? -10.017 2.825 32.880 1.00 73.75 257 LYS A N 1
ATOM 2108 C CA . LYS A 1 257 ? -9.596 2.364 34.206 1.00 73.75 257 LYS A CA 1
ATOM 2109 C C . LYS A 1 257 ? -9.996 0.908 34.454 1.00 73.75 257 LYS A C 1
ATOM 2111 O O . LYS A 1 257 ? -9.132 0.101 34.781 1.00 73.75 257 LYS A O 1
ATOM 2116 N N . ASN A 1 258 ? -11.257 0.552 34.209 1.00 78.06 258 ASN A N 1
ATOM 2117 C CA . ASN A 1 258 ? -11.742 -0.821 34.383 1.00 78.06 258 ASN A CA 1
ATOM 2118 C C . ASN A 1 258 ? -10.987 -1.807 33.481 1.00 78.06 258 ASN A C 1
ATOM 2120 O O . ASN A 1 258 ? -10.600 -2.883 33.923 1.00 78.06 258 ASN A O 1
ATOM 2124 N N . THR A 1 259 ? -10.711 -1.424 32.232 1.00 72.69 259 THR A N 1
ATOM 2125 C CA . THR A 1 259 ? -9.964 -2.279 31.293 1.00 72.69 259 THR A CA 1
ATOM 2126 C C . THR A 1 259 ? -8.520 -2.510 31.762 1.00 72.69 259 THR A C 1
ATOM 2128 O O . THR A 1 259 ? -7.975 -3.601 31.597 1.00 72.69 259 THR A O 1
ATOM 2131 N N . GLN A 1 260 ? -7.899 -1.506 32.390 1.00 71.00 260 GLN A N 1
ATOM 2132 C CA . GLN A 1 260 ? -6.572 -1.635 32.995 1.00 71.00 260 GLN A CA 1
ATOM 2133 C C . GLN A 1 260 ? -6.587 -2.546 34.234 1.00 71.00 260 GLN A C 1
ATOM 2135 O O . GLN A 1 260 ? -5.669 -3.344 34.419 1.00 71.00 260 GLN A O 1
ATOM 2140 N N . GLU A 1 261 ? -7.622 -2.447 35.070 1.00 72.44 261 GLU A N 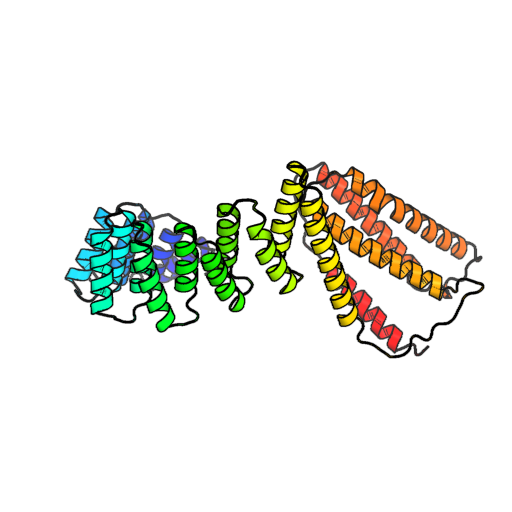1
ATOM 2141 C CA . GLU A 1 261 ? -7.815 -3.326 36.230 1.00 72.44 261 GLU A CA 1
ATOM 2142 C C . GLU A 1 261 ? -8.036 -4.786 35.798 1.00 72.44 261 GLU A C 1
ATOM 2144 O O . GLU A 1 261 ? -7.429 -5.693 36.365 1.00 72.44 261 GLU A O 1
ATOM 2149 N N . GLU A 1 262 ? -8.830 -5.023 34.749 1.00 73.44 262 GLU A N 1
ATOM 2150 C CA . GLU A 1 262 ? -9.007 -6.350 34.145 1.00 73.44 262 GLU A CA 1
ATOM 2151 C C . GLU A 1 262 ? -7.681 -6.929 33.636 1.00 73.44 262 GLU A C 1
ATOM 2153 O O . GLU A 1 262 ? -7.369 -8.090 33.910 1.00 73.44 262 GLU A O 1
ATOM 2158 N N . LEU A 1 263 ? -6.873 -6.125 32.933 1.00 68.19 263 LEU A N 1
ATOM 2159 C CA . LEU A 1 263 ? -5.551 -6.544 32.468 1.00 68.19 263 LEU A CA 1
ATOM 2160 C C . LEU A 1 263 ? -4.654 -6.949 33.643 1.00 68.19 263 LEU A C 1
ATOM 2162 O O . LEU A 1 263 ? -4.010 -7.997 33.582 1.00 68.19 263 LEU A O 1
ATOM 2166 N N . HIS A 1 264 ? -4.658 -6.161 34.720 1.00 61.78 264 HIS A N 1
ATOM 2167 C CA . HIS A 1 264 ? -3.887 -6.460 35.922 1.00 61.78 264 HIS A CA 1
ATOM 2168 C C . HIS A 1 264 ? -4.315 -7.793 36.553 1.00 61.78 264 HIS A C 1
ATOM 2170 O O . HIS A 1 264 ? -3.470 -8.640 36.823 1.00 61.78 264 HIS A O 1
ATOM 2176 N N . GLN A 1 265 ? -5.621 -8.045 36.681 1.00 64.44 265 GLN A N 1
ATOM 2177 C CA . GLN A 1 265 ? -6.139 -9.319 37.199 1.00 64.44 265 GLN A CA 1
ATOM 2178 C C . GLN A 1 265 ? -5.784 -10.520 36.305 1.00 64.44 265 GLN A C 1
ATOM 2180 O O . GLN A 1 265 ? -5.531 -11.620 36.802 1.00 64.44 265 GLN A O 1
ATOM 2185 N N . ILE A 1 266 ? -5.782 -10.342 34.979 1.00 63.06 266 ILE A N 1
ATOM 2186 C CA . ILE A 1 266 ? -5.363 -11.384 34.027 1.00 63.06 266 ILE A CA 1
ATOM 2187 C C . ILE A 1 266 ? -3.873 -11.698 34.203 1.00 63.06 266 ILE A C 1
ATOM 2189 O O . ILE A 1 266 ? -3.480 -12.868 34.185 1.00 63.06 266 ILE A O 1
ATOM 2193 N N . GLU A 1 267 ? -3.044 -10.670 34.371 1.00 54.31 267 GLU A N 1
ATOM 2194 C CA . GLU A 1 267 ? -1.606 -10.810 34.604 1.00 54.31 267 GLU A CA 1
ATOM 2195 C C . GLU A 1 267 ? -1.319 -11.476 35.956 1.00 54.31 267 GLU A C 1
ATOM 2197 O O . GLU A 1 267 ? -0.537 -12.426 36.005 1.00 54.31 267 GLU A O 1
ATOM 2202 N N . GLU A 1 268 ? -2.028 -11.094 37.020 1.00 45.53 268 GLU A N 1
ATOM 2203 C CA . GLU A 1 268 ? -1.941 -11.745 38.332 1.00 45.53 268 GLU A CA 1
ATOM 2204 C C . GLU A 1 268 ? -2.294 -13.237 38.265 1.00 45.53 268 GLU A C 1
ATOM 2206 O O . GLU A 1 268 ? -1.554 -14.069 38.789 1.00 45.53 268 GLU A O 1
ATOM 2211 N N . LYS A 1 269 ? -3.374 -13.611 37.565 1.00 48.69 269 LYS A N 1
ATOM 2212 C CA . LYS A 1 269 ? -3.782 -15.020 37.404 1.00 48.69 269 LYS A CA 1
ATOM 2213 C C . LYS A 1 269 ? -2.812 -15.846 36.559 1.00 48.69 269 LYS A C 1
ATOM 2215 O O . LYS A 1 269 ? -2.704 -17.051 36.774 1.00 48.69 269 LYS A O 1
ATOM 2220 N N . LYS A 1 270 ? -2.119 -15.232 35.593 1.00 42.84 270 LYS A N 1
ATOM 2221 C CA . LYS A 1 270 ? -1.078 -15.910 34.800 1.00 42.84 270 LYS A CA 1
ATOM 2222 C C . LYS A 1 270 ? 0.176 -16.203 35.619 1.00 42.84 270 LYS A C 1
ATOM 2224 O O . LYS A 1 270 ? 0.796 -17.239 35.401 1.00 42.84 270 LYS A O 1
ATOM 2229 N N . PHE A 1 271 ? 0.542 -15.308 36.533 1.00 32.19 271 PHE A N 1
ATOM 2230 C CA . PHE A 1 271 ? 1.718 -15.468 37.390 1.00 32.19 271 PHE A CA 1
ATOM 2231 C C . PHE A 1 271 ? 1.441 -16.292 38.655 1.00 32.19 271 PHE A C 1
ATOM 2233 O O . PHE A 1 271 ? 2.359 -16.917 39.181 1.00 32.19 271 PHE A O 1
ATOM 2240 N N . PHE A 1 272 ? 0.186 -16.356 39.107 1.00 34.53 272 PHE A N 1
ATOM 2241 C CA . PHE A 1 272 ? -0.243 -17.146 40.262 1.00 34.53 272 PHE A CA 1
ATOM 2242 C C . PHE A 1 272 ? -1.478 -18.001 39.914 1.00 34.53 272 PHE A C 1
ATOM 2244 O O . PHE A 1 272 ? -2.602 -17.645 40.282 1.00 34.53 272 PHE A O 1
ATOM 2251 N N . PRO A 1 273 ? -1.317 -19.132 39.197 1.00 32.62 273 PRO A N 1
ATOM 2252 C CA . PRO A 1 273 ? -2.405 -20.087 39.027 1.00 32.62 273 PRO A CA 1
ATOM 2253 C C . PRO A 1 273 ? -2.742 -20.689 40.397 1.00 32.62 273 PRO A C 1
ATOM 2255 O O . PRO A 1 273 ? -1.850 -21.102 41.134 1.00 32.62 273 PRO A O 1
ATOM 2258 N N . ALA A 1 274 ? -4.025 -20.679 40.760 1.00 34.91 274 ALA A N 1
ATOM 2259 C CA . ALA A 1 274 ? -4.505 -21.003 42.100 1.00 34.91 274 ALA A CA 1
ATOM 2260 C C . ALA A 1 274 ? -3.907 -22.306 42.668 1.00 34.91 274 ALA A C 1
ATOM 2262 O O . ALA A 1 274 ? -4.236 -23.397 42.204 1.00 34.91 274 ALA A O 1
ATOM 2263 N N . SER A 1 275 ? -3.107 -22.196 43.732 1.00 31.06 275 SER A N 1
ATOM 2264 C CA . SER A 1 275 ? -3.158 -23.176 44.811 1.00 31.06 275 SER A CA 1
ATOM 2265 C C . SER A 1 275 ? -4.309 -22.787 45.740 1.00 31.06 275 SER A C 1
ATOM 2267 O O . SER A 1 275 ? -4.544 -21.614 46.040 1.00 31.06 275 SER A O 1
ATOM 2269 N N . SER A 1 276 ? -5.096 -23.794 46.087 1.00 36.03 276 SER A N 1
ATOM 2270 C CA . SER A 1 276 ? -6.287 -23.729 46.920 1.00 36.03 276 SER A CA 1
ATOM 2271 C C . SER A 1 276 ? -6.024 -23.141 48.309 1.00 36.03 276 SER A C 1
ATOM 2273 O O . SER A 1 276 ? -4.915 -23.189 48.829 1.00 36.03 276 SER A O 1
ATOM 2275 N N . ASP A 1 277 ? -7.117 -22.664 48.907 1.00 35.47 277 ASP A N 1
ATOM 2276 C CA . ASP A 1 277 ? -7.293 -22.317 50.320 1.00 35.47 277 ASP A CA 1
ATOM 2277 C C . ASP A 1 277 ? -6.774 -20.951 50.784 1.00 35.47 277 ASP A C 1
ATOM 2279 O O . ASP A 1 277 ? -5.691 -20.793 51.337 1.00 35.47 277 ASP A O 1
ATOM 2283 N N . ARG A 1 278 ? -7.662 -19.950 50.724 1.00 32.19 278 ARG A N 1
ATOM 2284 C CA . ARG A 1 278 ? -7.642 -18.853 51.701 1.00 32.19 278 ARG A CA 1
ATOM 2285 C C . ARG A 1 278 ? -8.887 -18.918 52.568 1.00 32.19 278 ARG A C 1
ATOM 2287 O O . ARG A 1 278 ? -9.922 -18.335 52.248 1.00 32.19 278 ARG A O 1
ATOM 2294 N N . LYS A 1 279 ? -8.771 -19.626 53.694 1.00 29.95 279 LYS A N 1
ATOM 2295 C CA . LYS A 1 279 ? -9.678 -19.432 54.825 1.00 29.95 279 LYS A CA 1
ATOM 2296 C C . LYS A 1 279 ? -9.410 -18.063 55.448 1.00 29.95 279 LYS A C 1
ATOM 2298 O O . LYS A 1 279 ? -8.283 -17.710 55.778 1.00 29.95 279 LYS A O 1
ATOM 2303 N N . ARG A 1 280 ? -10.502 -17.319 55.596 1.00 40.34 280 ARG A N 1
ATOM 2304 C CA . ARG A 1 280 ? -10.666 -16.118 56.417 1.00 40.34 280 ARG A CA 1
ATOM 2305 C C . ARG A 1 280 ? -10.206 -16.424 57.849 1.00 40.34 280 ARG A C 1
ATOM 2307 O O . ARG A 1 280 ?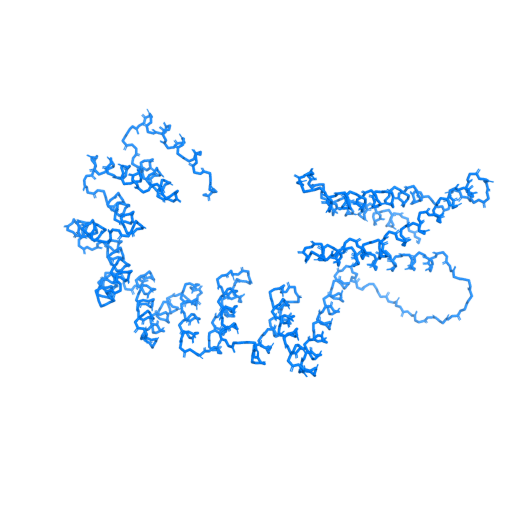 -10.774 -17.323 58.462 1.00 40.34 280 ARG A O 1
ATOM 2314 N N . VAL A 1 281 ? -9.253 -15.666 58.387 1.00 29.06 281 VAL A N 1
ATOM 2315 C CA . VAL A 1 281 ? -9.029 -15.578 59.838 1.00 29.06 281 VAL A CA 1
ATOM 2316 C C . VAL A 1 281 ? -8.867 -14.109 60.217 1.00 29.06 281 VAL A C 1
ATOM 2318 O O . VAL A 1 281 ? -8.230 -13.328 59.516 1.00 29.06 281 VAL A O 1
ATOM 2321 N N . THR A 1 282 ? -9.585 -13.758 61.274 1.00 30.02 282 THR A N 1
ATOM 2322 C CA . THR A 1 282 ? -9.778 -12.453 61.901 1.00 30.02 282 THR A CA 1
ATOM 2323 C C . THR A 1 282 ? -8.551 -11.971 62.679 1.00 30.02 282 THR A C 1
ATOM 2325 O O . THR A 1 282 ? -7.720 -12.772 63.094 1.00 30.02 282 THR A O 1
ATOM 2328 N N . ALA A 1 283 ? -8.493 -10.653 62.886 1.00 38.31 283 ALA A N 1
ATOM 2329 C CA . ALA A 1 283 ? -7.507 -9.915 63.674 1.00 38.31 283 ALA A CA 1
ATOM 2330 C C . ALA A 1 283 ? -7.343 -10.436 65.116 1.00 38.31 283 ALA A C 1
ATOM 2332 O O . ALA A 1 283 ? -8.344 -10.734 65.761 1.00 38.31 283 ALA A O 1
ATOM 2333 N N . ASP A 1 284 ? -6.110 -10.514 65.629 1.00 30.59 284 ASP A N 1
ATOM 2334 C CA . ASP A 1 284 ? -5.537 -9.472 66.500 1.00 30.59 284 ASP A CA 1
ATOM 2335 C C . ASP A 1 284 ? 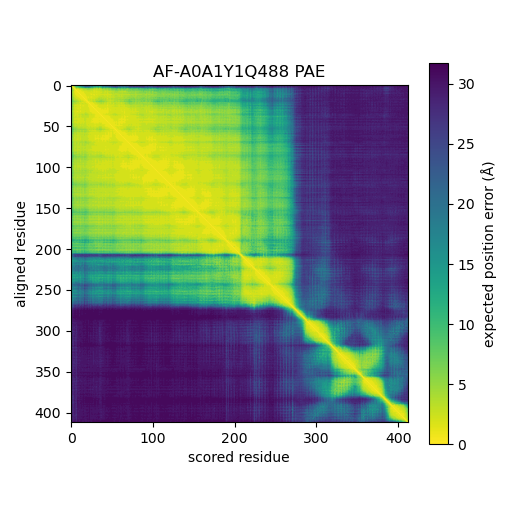-4.079 -9.780 66.915 1.00 30.59 284 ASP A C 1
ATOM 2337 O O . ASP A 1 284 ? -3.718 -10.918 67.206 1.00 30.59 284 ASP A O 1
ATOM 2341 N N . SER A 1 285 ? -3.293 -8.706 67.058 1.00 38.91 285 SER A N 1
ATOM 2342 C CA . SER A 1 285 ? -2.010 -8.574 67.779 1.00 38.91 285 SER A CA 1
ATOM 2343 C C . SER A 1 285 ? -0.704 -9.165 67.192 1.00 38.91 285 SER A C 1
ATOM 2345 O O . SER A 1 285 ? -0.583 -10.341 66.880 1.00 38.91 285 SER A O 1
ATOM 2347 N N . GLN A 1 286 ? 0.307 -8.279 67.146 1.00 37.34 286 GLN A N 1
ATOM 2348 C CA . GLN A 1 286 ? 1.692 -8.427 66.663 1.00 37.34 286 GLN A CA 1
ATOM 2349 C C . GLN A 1 286 ? 1.849 -8.722 65.165 1.00 37.34 286 GLN A C 1
ATOM 2351 O O . GLN A 1 286 ? 1.950 -9.867 64.747 1.00 37.34 286 GLN A O 1
ATOM 2356 N N . GLU A 1 287 ? 1.972 -7.645 64.376 1.00 39.12 287 GLU A N 1
ATOM 2357 C CA . GLU A 1 287 ? 2.337 -7.685 62.952 1.00 39.12 287 GLU A CA 1
ATOM 2358 C C . GLU A 1 287 ? 3.614 -8.532 62.772 1.00 39.12 287 GLU A C 1
ATOM 2360 O O . GLU A 1 287 ? 4.731 -8.098 63.098 1.00 39.12 287 GLU A O 1
ATOM 2365 N N . SER A 1 288 ? 3.422 -9.773 62.313 1.00 42.38 288 SER A N 1
ATOM 2366 C CA . SER A 1 288 ? 4.478 -10.760 62.080 1.00 42.38 288 SER A CA 1
ATOM 2367 C C . SER A 1 288 ? 5.472 -10.205 61.059 1.00 42.38 288 SER A C 1
ATOM 2369 O O . SER A 1 288 ? 5.115 -9.406 60.189 1.00 42.38 288 SER A O 1
ATOM 2371 N N . ASN A 1 289 ? 6.736 -10.635 61.114 1.00 35.62 289 ASN A N 1
ATOM 2372 C CA . ASN A 1 289 ? 7.699 -10.288 60.064 1.00 35.62 289 ASN A CA 1
ATOM 2373 C C . ASN A 1 289 ? 7.187 -10.692 58.665 1.00 35.62 289 ASN A C 1
ATOM 2375 O O . ASN A 1 289 ? 7.505 -10.003 57.704 1.00 35.62 289 ASN A O 1
ATOM 2379 N N . GLU A 1 290 ? 6.322 -11.707 58.552 1.00 37.69 290 GLU A N 1
ATOM 2380 C CA . GLU A 1 290 ? 5.631 -12.058 57.301 1.00 37.69 290 GLU A CA 1
ATOM 2381 C C . GLU A 1 290 ? 4.630 -10.997 56.827 1.00 37.69 290 GLU A C 1
ATOM 2383 O O . GLU A 1 290 ? 4.489 -10.771 55.629 1.00 37.69 290 GLU A O 1
ATOM 2388 N N . GLU A 1 291 ? 3.935 -10.316 57.737 1.00 40.06 291 GLU A N 1
ATOM 2389 C CA . GLU A 1 291 ? 3.025 -9.214 57.400 1.00 40.06 291 GLU A CA 1
ATOM 2390 C C . GLU A 1 291 ? 3.792 -7.952 57.007 1.00 40.06 291 GLU A C 1
ATOM 2392 O O . GLU A 1 291 ? 3.390 -7.246 56.080 1.00 40.06 291 GLU A O 1
ATOM 2397 N N . LYS A 1 292 ? 4.949 -7.713 57.637 1.00 41.72 292 LYS A N 1
ATOM 2398 C CA . LYS A 1 292 ? 5.879 -6.645 57.241 1.00 41.72 292 LYS A CA 1
ATOM 2399 C C . LYS A 1 292 ? 6.491 -6.914 55.868 1.00 41.72 292 LYS A C 1
ATOM 2401 O O . LYS A 1 292 ? 6.586 -5.985 55.071 1.00 41.72 292 LYS A O 1
ATOM 2406 N N . VAL A 1 293 ? 6.841 -8.168 55.571 1.00 40.16 293 VAL A N 1
ATOM 2407 C CA . VAL A 1 293 ? 7.317 -8.600 54.248 1.00 40.16 293 VAL A CA 1
ATOM 2408 C C . VAL A 1 293 ? 6.206 -8.478 53.208 1.00 40.16 293 VAL A C 1
ATOM 2410 O O . VAL A 1 293 ? 6.431 -7.831 52.195 1.00 40.16 293 VAL A O 1
ATOM 2413 N N . LYS A 1 294 ? 4.977 -8.935 53.481 1.00 43.00 294 LYS A N 1
ATOM 2414 C CA . LYS A 1 294 ? 3.830 -8.742 52.570 1.00 43.00 294 LYS A CA 1
ATOM 2415 C C . LYS A 1 294 ? 3.518 -7.265 52.316 1.00 43.00 294 LYS A C 1
ATOM 2417 O O . LYS A 1 294 ? 3.216 -6.883 51.189 1.00 43.00 294 LYS A O 1
ATOM 2422 N N . ARG A 1 295 ? 3.624 -6.401 53.331 1.00 43.56 295 ARG A N 1
ATOM 2423 C CA . ARG A 1 295 ? 3.506 -4.941 53.154 1.00 43.56 295 ARG A CA 1
ATOM 2424 C C . ARG A 1 295 ? 4.635 -4.357 52.313 1.00 43.56 295 ARG A C 1
ATOM 2426 O O . ARG A 1 295 ? 4.386 -3.438 51.537 1.00 43.56 295 ARG A O 1
ATOM 2433 N N . LEU A 1 296 ? 5.859 -4.855 52.474 1.00 41.41 296 LEU A N 1
ATOM 2434 C CA . LEU A 1 296 ? 7.003 -4.449 51.660 1.00 41.41 296 LEU A CA 1
ATOM 2435 C C . LEU A 1 296 ? 6.858 -4.936 50.213 1.00 41.41 296 LEU A C 1
ATOM 2437 O O . LEU A 1 296 ? 7.094 -4.147 49.312 1.00 41.41 296 LEU A O 1
ATOM 2441 N N . GLU A 1 297 ? 6.382 -6.158 49.974 1.00 42.22 297 GLU A N 1
ATOM 2442 C CA . GLU A 1 297 ? 6.091 -6.703 48.639 1.00 42.22 297 GLU A CA 1
ATOM 2443 C C . GLU A 1 297 ? 5.006 -5.903 47.913 1.00 42.22 297 GLU A C 1
ATOM 2445 O O . GLU A 1 297 ? 5.156 -5.587 46.733 1.00 42.22 297 GLU A O 1
ATOM 2450 N N . VAL A 1 298 ? 3.934 -5.524 48.618 1.00 44.62 298 VAL A N 1
ATOM 2451 C CA . VAL A 1 298 ? 2.890 -4.647 48.068 1.00 44.62 298 VAL A CA 1
ATOM 2452 C C . VAL A 1 298 ? 3.469 -3.271 47.739 1.00 44.62 298 VAL A C 1
ATOM 2454 O O . VAL A 1 298 ? 3.263 -2.785 46.633 1.00 44.62 298 VAL A O 1
ATOM 2457 N N . LYS A 1 299 ? 4.273 -2.679 48.632 1.00 42.53 299 LYS A N 1
ATOM 2458 C CA . LYS A 1 299 ? 4.937 -1.391 48.369 1.00 42.53 299 LYS A CA 1
ATOM 2459 C C . LYS A 1 299 ? 5.945 -1.458 47.220 1.00 42.53 299 LYS A C 1
ATOM 2461 O O . LYS A 1 299 ? 6.066 -0.491 46.478 1.00 42.53 299 LYS A O 1
ATOM 2466 N N . ILE A 1 300 ? 6.656 -2.573 47.055 1.00 44.06 300 ILE A N 1
ATOM 2467 C CA . ILE A 1 300 ? 7.595 -2.792 45.947 1.00 44.06 300 ILE A CA 1
ATOM 2468 C C . ILE A 1 300 ? 6.827 -2.925 44.629 1.00 44.06 300 ILE A C 1
ATOM 2470 O O . ILE A 1 300 ? 7.179 -2.250 43.668 1.00 44.06 300 ILE A O 1
ATOM 2474 N N . LYS A 1 301 ? 5.725 -3.685 44.592 1.00 46.09 301 LYS A N 1
ATOM 2475 C CA . LYS A 1 301 ? 4.845 -3.760 43.412 1.00 46.09 301 LYS A CA 1
ATOM 2476 C C . LYS A 1 301 ? 4.200 -2.414 43.072 1.00 46.09 301 LYS A C 1
ATOM 2478 O O . LYS A 1 301 ? 4.112 -2.047 41.903 1.00 46.09 301 LYS A O 1
ATOM 2483 N N . GLU A 1 302 ? 3.790 -1.638 44.074 1.00 43.03 302 GLU A N 1
ATOM 2484 C CA . GLU A 1 302 ? 3.309 -0.265 43.877 1.00 43.03 302 GLU A CA 1
ATOM 2485 C C . GLU A 1 302 ? 4.410 0.637 43.295 1.00 43.03 302 GLU A C 1
ATOM 2487 O O . GLU A 1 302 ? 4.139 1.431 42.392 1.00 43.03 302 GLU A O 1
ATOM 2492 N N . GLN A 1 303 ? 5.660 0.481 43.746 1.00 41.84 303 GLN A N 1
ATOM 2493 C CA . GLN A 1 303 ? 6.822 1.194 43.206 1.00 41.84 303 GLN A CA 1
ATOM 2494 C C . GLN A 1 303 ? 7.167 0.743 41.774 1.00 41.84 303 GLN A C 1
ATOM 2496 O O . GLN A 1 303 ? 7.502 1.588 40.951 1.00 41.84 303 GLN A O 1
ATOM 2501 N N . GLU A 1 304 ? 7.019 -0.537 41.417 1.00 44.12 304 GLU A N 1
ATOM 2502 C CA . GLU A 1 304 ? 7.202 -1.045 40.043 1.00 44.12 304 GLU A CA 1
ATOM 2503 C C . GLU A 1 304 ? 6.182 -0.444 39.067 1.00 44.12 304 GLU A C 1
ATOM 2505 O O . GLU A 1 304 ? 6.537 0.017 37.977 1.00 44.12 304 GLU A O 1
ATOM 2510 N N . VAL A 1 305 ? 4.912 -0.384 39.478 1.00 42.66 305 VAL A N 1
ATOM 2511 C CA . VAL A 1 305 ? 3.842 0.274 38.715 1.00 42.66 305 VAL A CA 1
ATOM 2512 C C . VAL A 1 305 ? 4.116 1.775 38.583 1.00 42.66 305 VAL A C 1
ATOM 2514 O O . VAL A 1 305 ? 3.880 2.363 37.522 1.00 42.66 305 VAL A O 1
ATOM 2517 N N . MET A 1 306 ? 4.665 2.398 39.627 1.00 40.19 306 MET A N 1
ATOM 2518 C CA . MET A 1 306 ? 5.064 3.804 39.613 1.00 40.19 306 MET A CA 1
ATOM 2519 C C . MET A 1 306 ? 6.235 4.047 38.649 1.00 40.19 306 MET A C 1
ATOM 2521 O O . MET A 1 306 ? 6.144 4.944 37.822 1.00 40.19 306 MET A O 1
ATOM 2525 N N . VAL A 1 307 ? 7.261 3.191 38.636 1.00 42.50 307 VAL A N 1
ATOM 2526 C CA . VAL A 1 307 ? 8.403 3.246 37.699 1.00 42.50 307 VAL A CA 1
ATOM 2527 C C . VAL A 1 307 ? 7.950 3.069 36.244 1.00 42.50 307 VAL A C 1
ATOM 2529 O O . VAL A 1 307 ? 8.434 3.767 35.349 1.00 42.50 307 VAL A O 1
ATOM 2532 N N . LEU A 1 308 ? 6.983 2.182 35.987 1.00 44.16 308 LEU A N 1
ATOM 2533 C CA . LEU A 1 308 ? 6.363 2.020 34.668 1.00 44.16 308 LEU A CA 1
ATOM 2534 C C . LEU A 1 308 ? 5.582 3.275 34.241 1.00 44.16 308 LEU A C 1
ATOM 2536 O O . LEU A 1 308 ? 5.716 3.711 33.092 1.00 44.16 308 LEU A O 1
ATOM 2540 N N . ARG A 1 309 ? 4.846 3.911 35.166 1.00 39.38 309 ARG A N 1
ATOM 2541 C CA . ARG A 1 309 ? 4.212 5.226 34.951 1.00 39.38 309 ARG A CA 1
ATOM 2542 C C . ARG A 1 309 ? 5.239 6.320 34.681 1.00 39.38 309 ARG A C 1
ATOM 2544 O O . ARG A 1 309 ? 5.056 7.096 33.750 1.00 39.38 309 ARG A O 1
ATOM 2551 N N . THR A 1 310 ? 6.345 6.363 35.413 1.00 38.22 310 THR A N 1
ATOM 2552 C CA . THR A 1 310 ? 7.428 7.336 35.209 1.00 38.22 310 THR A CA 1
ATOM 2553 C C . THR A 1 310 ? 8.104 7.149 33.854 1.00 38.22 310 THR A C 1
ATOM 2555 O O . THR A 1 310 ? 8.444 8.126 33.192 1.00 38.22 310 THR A O 1
ATOM 2558 N N . ARG A 1 311 ? 8.234 5.905 33.379 1.00 41.12 311 ARG A N 1
ATOM 2559 C CA . ARG A 1 311 ? 8.739 5.584 32.036 1.00 41.12 311 ARG A CA 1
ATOM 2560 C C . ARG A 1 311 ? 7.789 6.065 30.933 1.00 41.12 311 ARG A C 1
ATOM 2562 O O . ARG A 1 311 ? 8.254 6.528 29.893 1.00 41.12 311 ARG A O 1
ATOM 2569 N N . GLN A 1 312 ? 6.477 6.013 31.172 1.00 38.38 312 GLN A N 1
ATOM 2570 C CA . GLN A 1 312 ? 5.471 6.636 30.304 1.00 38.38 312 GLN A CA 1
ATOM 2571 C C . GLN A 1 312 ? 5.512 8.172 30.381 1.00 38.38 312 GLN A C 1
ATOM 2573 O O . GLN A 1 312 ? 5.501 8.822 29.341 1.00 38.38 312 GLN A O 1
ATOM 2578 N N . MET A 1 313 ? 5.644 8.770 31.570 1.00 35.41 313 MET A N 1
ATOM 2579 C CA . MET A 1 313 ? 5.738 10.229 31.745 1.00 35.41 313 MET A CA 1
ATOM 2580 C C . MET A 1 313 ? 7.022 10.826 31.147 1.00 35.41 313 MET A C 1
ATOM 2582 O O . MET A 1 313 ? 6.979 11.915 30.577 1.00 35.41 313 MET A O 1
ATOM 2586 N N . ALA A 1 314 ? 8.142 10.097 31.190 1.00 37.59 314 ALA A N 1
ATOM 2587 C CA . ALA A 1 314 ? 9.391 10.465 30.521 1.00 37.59 314 ALA A CA 1
ATOM 2588 C C . ALA A 1 314 ? 9.280 10.398 28.985 1.00 37.59 314 ALA A C 1
ATOM 2590 O O . ALA A 1 314 ? 9.896 11.203 28.292 1.00 37.59 314 ALA A O 1
ATOM 2591 N N . MET A 1 315 ? 8.448 9.494 28.449 1.00 36.62 315 MET A N 1
ATOM 2592 C CA . MET A 1 315 ? 8.079 9.472 27.025 1.00 36.62 315 MET A CA 1
ATOM 2593 C C . MET A 1 315 ? 7.162 10.644 26.625 1.00 36.62 315 MET A C 1
ATOM 2595 O O . MET A 1 315 ? 7.121 11.001 25.451 1.00 36.62 315 MET A O 1
ATOM 2599 N N . VAL A 1 316 ? 6.453 11.250 27.587 1.00 33.03 316 VAL A N 1
ATOM 2600 C CA . VAL A 1 316 ? 5.478 12.342 27.382 1.00 33.03 316 VAL A CA 1
ATOM 2601 C C . VAL A 1 316 ? 6.042 13.731 27.757 1.00 33.03 316 VAL A C 1
ATOM 2603 O O . VAL A 1 316 ? 5.405 14.747 27.497 1.00 33.03 316 VAL A O 1
ATOM 2606 N N . GLY A 1 317 ? 7.269 13.823 28.282 1.00 41.72 317 GLY A N 1
ATOM 2607 C CA . GLY A 1 317 ? 7.967 15.101 28.489 1.00 41.72 317 GLY A CA 1
ATOM 2608 C C . GLY A 1 317 ? 7.513 15.917 29.708 1.00 41.72 317 GLY A C 1
ATOM 2609 O O . GLY A 1 317 ? 7.675 17.136 29.709 1.00 41.72 317 GLY A O 1
ATOM 2610 N N . MET A 1 318 ? 6.955 15.284 30.748 1.00 37.59 318 MET A N 1
ATOM 2611 C CA . MET A 1 318 ? 6.578 15.980 31.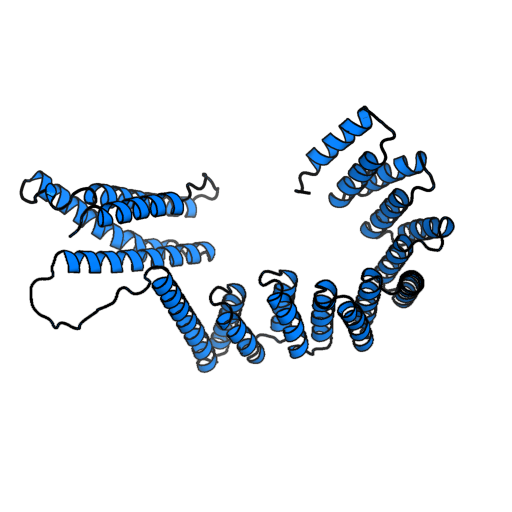989 1.00 37.59 318 MET A CA 1
ATOM 2612 C C . MET A 1 318 ? 7.758 16.121 32.971 1.00 37.59 318 MET A C 1
ATOM 2614 O O . MET A 1 318 ? 8.595 15.232 33.105 1.00 37.59 318 MET A O 1
ATOM 2618 N N . MET A 1 319 ? 7.830 17.297 33.607 1.00 40.97 319 MET A N 1
ATOM 2619 C CA . MET A 1 319 ? 8.999 17.876 34.284 1.00 40.97 319 MET A CA 1
ATOM 2620 C C . MET A 1 319 ? 9.575 17.075 35.467 1.00 40.97 319 MET A C 1
ATOM 2622 O O . MET A 1 319 ? 8.880 16.397 36.218 1.00 40.97 319 MET A O 1
ATOM 2626 N N . THR A 1 320 ? 10.877 17.279 35.679 1.00 45.28 320 THR A N 1
ATOM 2627 C CA . THR A 1 320 ? 11.763 16.652 36.675 1.00 45.28 320 THR A CA 1
ATOM 2628 C C . THR A 1 320 ? 11.352 16.820 38.143 1.00 45.28 320 THR A C 1
ATOM 2630 O O . THR A 1 320 ? 11.880 16.112 38.993 1.00 45.28 320 THR A O 1
ATOM 2633 N N . SER A 1 321 ? 10.428 17.729 38.466 1.00 47.12 321 SER A N 1
ATOM 2634 C CA . SER A 1 321 ? 9.970 17.975 39.841 1.00 47.12 321 SER A CA 1
ATOM 2635 C C . SER A 1 321 ? 9.056 16.872 40.390 1.00 47.12 321 SER A C 1
ATOM 2637 O O . SER A 1 321 ? 9.085 16.615 41.591 1.00 47.12 321 SER A O 1
ATOM 2639 N N . GLY A 1 322 ? 8.293 16.180 39.534 1.00 46.72 322 GLY A N 1
ATOM 2640 C CA . GLY A 1 322 ? 7.440 15.056 39.952 1.00 46.72 322 GLY A CA 1
ATOM 2641 C C . GLY A 1 322 ? 8.246 13.818 40.361 1.00 46.72 322 GLY A C 1
ATOM 2642 O O . GLY A 1 322 ? 7.929 13.165 41.352 1.00 46.72 322 GLY A O 1
ATOM 2643 N N . LEU A 1 323 ? 9.358 13.558 39.660 1.00 47.56 323 LEU A N 1
ATOM 2644 C CA . LEU A 1 323 ? 10.292 12.469 39.974 1.00 47.56 323 LEU A CA 1
ATOM 2645 C C . LEU A 1 323 ? 10.917 12.603 41.374 1.00 47.56 323 LEU A C 1
ATOM 2647 O O . LEU A 1 323 ? 11.157 11.593 42.037 1.00 47.56 323 LEU A O 1
ATOM 2651 N N . ASP A 1 324 ? 11.173 13.830 41.833 1.00 46.38 324 ASP A N 1
ATOM 2652 C CA . ASP A 1 324 ? 11.821 14.072 43.126 1.00 46.38 324 ASP A CA 1
ATOM 2653 C C . ASP A 1 324 ? 10.896 13.739 44.305 1.00 46.38 324 ASP A C 1
ATOM 2655 O O . ASP A 1 324 ? 11.299 13.062 45.251 1.00 46.38 324 ASP A O 1
ATOM 2659 N N . HIS A 1 325 ? 9.629 14.147 44.218 1.00 48.22 325 HIS A N 1
ATOM 2660 C CA . HIS A 1 325 ? 8.651 13.904 45.277 1.00 48.22 325 HIS A CA 1
ATOM 2661 C C . HIS A 1 325 ? 8.134 12.456 45.281 1.00 48.22 325 HIS A C 1
ATOM 2663 O O . HIS A 1 325 ? 7.942 11.871 46.346 1.00 48.22 325 HIS A O 1
ATOM 2669 N N . GLU A 1 326 ? 7.915 11.856 44.106 1.00 46.44 326 GLU A N 1
ATOM 2670 C CA . GLU A 1 326 ? 7.289 10.530 44.008 1.00 46.44 326 GLU A CA 1
ATOM 2671 C C . GLU A 1 326 ? 8.279 9.366 44.153 1.00 46.44 326 GLU A C 1
ATOM 2673 O O . GLU A 1 326 ? 7.901 8.313 44.662 1.00 46.44 326 GLU A O 1
ATOM 2678 N N . ILE A 1 327 ? 9.547 9.542 43.758 1.00 49.09 327 ILE A N 1
ATOM 2679 C CA . ILE A 1 327 ? 10.539 8.452 43.753 1.00 49.09 327 ILE A CA 1
ATOM 2680 C C . ILE A 1 327 ? 11.681 8.714 44.738 1.00 49.09 327 ILE A C 1
ATOM 2682 O O . ILE A 1 327 ? 12.006 7.840 45.545 1.00 49.09 327 ILE A O 1
ATOM 2686 N N . ARG A 1 328 ? 12.293 9.908 44.724 1.00 53.16 328 ARG A N 1
ATOM 2687 C CA . ARG A 1 328 ? 13.487 10.174 45.548 1.00 53.16 328 ARG A CA 1
ATOM 2688 C C . ARG A 1 328 ? 13.165 10.206 47.044 1.00 53.16 328 ARG A C 1
ATOM 2690 O O . ARG A 1 328 ? 13.881 9.568 47.817 1.00 53.16 328 ARG A O 1
ATOM 2697 N N . SER A 1 329 ? 12.109 10.904 47.467 1.00 53.31 329 SER A N 1
ATOM 2698 C CA . SER A 1 329 ? 11.764 11.008 48.895 1.00 53.31 329 SER A CA 1
ATOM 2699 C C . SER A 1 329 ? 11.463 9.647 49.552 1.00 53.31 329 SER A C 1
ATOM 2701 O O . SER A 1 329 ? 12.051 9.365 50.599 1.00 53.31 329 SER A O 1
ATOM 2703 N N . PRO A 1 330 ? 10.652 8.746 48.959 1.00 49.25 330 PRO A N 1
ATOM 2704 C CA . PRO A 1 330 ? 10.437 7.408 49.519 1.00 49.25 330 PRO A CA 1
ATOM 2705 C C . PRO A 1 330 ? 11.708 6.548 49.567 1.00 49.25 330 PRO A C 1
ATOM 2707 O O . PRO A 1 330 ? 11.948 5.865 50.564 1.00 49.25 330 PRO A O 1
ATOM 2710 N N . LEU A 1 331 ? 12.556 6.609 48.533 1.00 52.56 331 LEU A N 1
ATOM 2711 C CA . LEU A 1 331 ? 13.812 5.851 48.486 1.00 52.56 331 LEU A CA 1
ATOM 2712 C C . LEU A 1 331 ? 14.820 6.318 49.541 1.00 52.56 331 LEU A C 1
ATOM 2714 O O . LEU A 1 331 ? 15.505 5.485 50.129 1.00 52.56 331 LEU A O 1
ATOM 2718 N N . GLN A 1 332 ? 14.890 7.620 49.834 1.00 54.38 332 GLN A N 1
ATOM 2719 C CA . GLN A 1 332 ? 15.734 8.137 50.919 1.00 54.38 332 GLN A CA 1
ATOM 2720 C C . GLN A 1 332 ? 15.290 7.623 52.292 1.00 54.38 332 GLN A C 1
ATOM 2722 O O . GLN A 1 332 ? 16.132 7.290 53.124 1.00 54.38 332 GLN A O 1
ATOM 2727 N N . VAL A 1 333 ? 13.980 7.501 52.520 1.00 52.97 333 VAL A N 1
ATOM 2728 C CA . VAL A 1 333 ? 13.438 6.929 53.763 1.00 52.97 333 VAL A CA 1
ATOM 2729 C C . VAL A 1 333 ? 13.785 5.441 53.877 1.00 52.97 333 VAL A C 1
ATOM 2731 O O . VAL A 1 333 ? 14.183 4.979 54.946 1.00 52.97 333 VAL A O 1
ATOM 2734 N N . ILE A 1 334 ? 13.682 4.688 52.778 1.00 50.44 334 ILE A N 1
ATOM 2735 C CA . ILE A 1 334 ? 14.054 3.266 52.732 1.00 50.44 334 ILE A CA 1
ATOM 2736 C C . ILE A 1 334 ? 15.559 3.089 52.974 1.00 50.44 334 ILE A C 1
ATOM 2738 O O . ILE A 1 334 ? 15.945 2.251 53.791 1.00 50.44 334 ILE A O 1
ATOM 2742 N N . LEU A 1 335 ? 16.399 3.916 52.343 1.00 55.59 335 LEU A N 1
ATOM 2743 C CA . LEU A 1 335 ? 17.848 3.907 52.543 1.00 55.59 335 LEU A CA 1
ATOM 2744 C C . LEU A 1 335 ? 18.215 4.217 53.997 1.00 55.59 335 LEU A C 1
ATOM 2746 O O . LEU A 1 335 ? 18.974 3.467 54.602 1.00 55.59 335 LEU A O 1
ATOM 2750 N N . GLY A 1 336 ? 17.631 5.266 54.581 1.00 52.59 336 GLY A N 1
ATOM 2751 C CA . GLY A 1 336 ? 17.887 5.641 55.972 1.00 52.59 336 GLY A CA 1
ATOM 2752 C C . GLY A 1 336 ? 17.490 4.542 56.961 1.00 52.59 336 GLY A C 1
ATOM 2753 O O . GLY A 1 336 ? 18.211 4.274 57.922 1.00 52.59 336 GLY A O 1
ATOM 2754 N N . ASN A 1 337 ? 16.385 3.838 56.703 1.00 53.59 337 ASN A N 1
ATOM 2755 C CA . ASN A 1 337 ? 15.976 2.690 57.511 1.00 53.59 337 ASN A CA 1
ATOM 2756 C C . ASN A 1 337 ? 16.940 1.502 57.359 1.00 53.59 337 ASN A C 1
ATOM 2758 O O . ASN A 1 337 ? 17.296 0.880 58.362 1.00 53.59 337 ASN A O 1
ATOM 2762 N N . ALA A 1 338 ? 17.405 1.216 56.140 1.00 54.44 338 ALA A N 1
ATOM 2763 C CA . ALA A 1 338 ? 18.378 0.156 55.882 1.00 54.44 338 ALA A CA 1
ATOM 2764 C C . ALA A 1 338 ? 19.743 0.451 56.535 1.00 54.44 338 ALA A C 1
ATOM 2766 O O . ALA A 1 338 ? 20.321 -0.416 57.189 1.00 54.44 338 ALA A O 1
ATOM 2767 N N . GLU A 1 339 ? 20.227 1.692 56.456 1.00 58.31 339 GLU A N 1
ATOM 2768 C CA . GLU A 1 339 ? 21.469 2.135 57.106 1.00 58.31 339 GLU A CA 1
ATOM 2769 C C . GLU A 1 339 ? 21.364 2.113 58.641 1.00 58.31 339 GLU A C 1
ATOM 2771 O O . GLU A 1 339 ? 22.320 1.758 59.340 1.00 58.31 339 GLU A O 1
ATOM 2776 N N . ASN A 1 340 ? 20.188 2.419 59.193 1.00 58.97 340 ASN A N 1
ATOM 2777 C CA . ASN A 1 340 ? 19.926 2.303 60.627 1.00 58.97 340 ASN A CA 1
ATOM 2778 C C . ASN A 1 340 ? 19.925 0.831 61.082 1.00 58.97 340 ASN A C 1
ATOM 2780 O O . ASN A 1 340 ? 20.544 0.487 62.093 1.00 58.97 340 ASN A O 1
ATOM 2784 N N . CYS A 1 341 ? 19.322 -0.072 60.299 1.00 53.59 341 CYS A N 1
ATOM 2785 C CA . CYS A 1 341 ? 19.436 -1.517 60.513 1.00 53.59 341 CYS A CA 1
ATOM 2786 C C . CYS A 1 341 ? 20.901 -1.980 60.481 1.00 53.59 341 CYS A C 1
ATOM 2788 O O . CYS A 1 341 ? 21.328 -2.679 61.400 1.00 53.59 341 CYS A O 1
ATOM 2790 N N . GLN A 1 342 ? 21.697 -1.515 59.513 1.00 56.38 342 GLN A N 1
ATOM 2791 C CA . GLN A 1 342 ? 23.129 -1.818 59.429 1.00 56.38 342 GLN A CA 1
ATOM 2792 C C . GLN A 1 342 ? 23.902 -1.308 60.656 1.00 56.38 342 GLN A C 1
ATOM 2794 O O . GLN A 1 342 ? 24.741 -2.012 61.217 1.00 56.38 342 GLN A O 1
ATOM 2799 N N . THR A 1 343 ? 23.582 -0.104 61.131 1.00 62.88 343 THR A N 1
ATOM 2800 C CA . THR A 1 343 ? 24.203 0.486 62.326 1.00 62.88 343 THR A CA 1
ATOM 2801 C C . THR A 1 343 ? 23.887 -0.327 63.584 1.00 62.88 343 THR A C 1
ATOM 2803 O O . THR A 1 343 ? 24.760 -0.547 64.425 1.00 62.88 343 THR A O 1
ATOM 2806 N N . ARG A 1 344 ? 22.651 -0.820 63.715 1.00 53.56 344 ARG A N 1
ATOM 2807 C CA . ARG A 1 344 ? 22.219 -1.667 64.838 1.00 53.56 344 ARG A CA 1
ATOM 2808 C C . ARG A 1 344 ? 22.850 -3.059 64.812 1.00 53.56 344 ARG A C 1
ATOM 2810 O O . ARG A 1 344 ? 23.149 -3.581 65.889 1.00 53.56 344 ARG A O 1
ATOM 2817 N N . ILE A 1 345 ? 23.100 -3.609 63.621 1.00 58.00 345 ILE A N 1
ATOM 2818 C CA . ILE A 1 345 ? 23.887 -4.838 63.421 1.00 58.00 345 ILE A CA 1
ATOM 2819 C C . ILE A 1 345 ? 25.331 -4.613 63.877 1.00 58.00 345 ILE A C 1
ATOM 2821 O O . ILE A 1 345 ? 25.845 -5.382 64.684 1.00 58.00 345 ILE A O 1
ATOM 2825 N N . ASN A 1 346 ? 25.962 -3.517 63.446 1.00 64.81 346 ASN A N 1
ATOM 2826 C CA . ASN A 1 346 ? 27.344 -3.194 63.821 1.00 64.81 346 ASN A CA 1
ATOM 2827 C C . ASN A 1 346 ? 27.513 -2.969 65.335 1.00 64.81 346 ASN A C 1
ATOM 2829 O O . ASN A 1 346 ? 28.579 -3.226 65.883 1.00 64.81 346 ASN A O 1
ATOM 2833 N N . ARG A 1 347 ? 26.457 -2.514 66.024 1.00 66.88 347 ARG A N 1
ATOM 2834 C CA . ARG A 1 347 ? 26.414 -2.360 67.490 1.00 66.88 347 ARG A CA 1
ATOM 2835 C C . ARG A 1 347 ? 26.061 -3.652 68.243 1.00 66.88 347 ARG A C 1
ATOM 2837 O O . ARG A 1 347 ? 25.914 -3.609 69.458 1.00 66.88 347 ARG A O 1
ATOM 2844 N N . GLY A 1 348 ? 25.866 -4.776 67.548 1.00 59.31 348 GLY A N 1
ATOM 2845 C CA . GLY A 1 348 ? 25.508 -6.070 68.147 1.00 59.31 348 GLY A CA 1
ATOM 2846 C C . GLY A 1 348 ? 24.071 -6.160 68.678 1.00 59.31 348 GLY A C 1
ATOM 2847 O O . GLY A 1 348 ? 23.701 -7.153 69.293 1.00 59.31 348 GLY A O 1
ATOM 2848 N N . THR A 1 349 ? 23.244 -5.137 68.440 1.00 58.81 349 THR A N 1
ATOM 2849 C CA . THR A 1 349 ? 21.851 -5.054 68.929 1.00 58.81 349 THR A CA 1
ATOM 2850 C C . THR A 1 349 ? 20.827 -5.682 67.979 1.00 58.81 349 THR A C 1
ATOM 2852 O O . THR A 1 349 ? 19.632 -5.703 68.277 1.00 58.81 349 THR A O 1
ATOM 2855 N N . LEU A 1 350 ? 21.274 -6.153 66.812 1.00 50.78 350 LEU A N 1
ATOM 2856 C CA . LEU A 1 350 ? 20.452 -6.796 65.792 1.00 50.78 350 LEU A CA 1
ATOM 2857 C C . LEU A 1 350 ? 21.244 -7.959 65.180 1.00 50.78 350 LEU A C 1
ATOM 2859 O O . LEU A 1 350 ? 22.375 -7.772 64.737 1.00 50.78 350 LEU A O 1
ATOM 2863 N N . ASP A 1 351 ? 20.660 -9.156 65.183 1.00 54.66 351 ASP A N 1
ATOM 2864 C CA . ASP A 1 351 ? 21.318 -10.382 64.722 1.00 54.66 351 ASP A CA 1
ATOM 2865 C C . ASP A 1 351 ? 21.342 -10.455 63.187 1.00 54.66 351 ASP A C 1
ATOM 2867 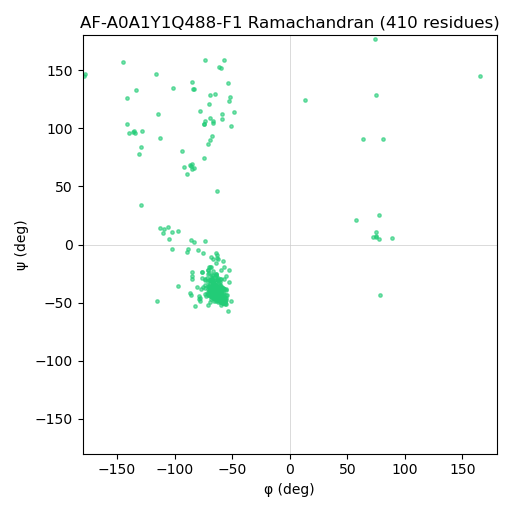O O . ASP A 1 351 ? 20.300 -10.562 62.533 1.00 54.66 351 ASP A O 1
ATOM 2871 N N . LYS A 1 352 ? 22.552 -10.404 62.616 1.00 47.66 352 LYS A N 1
ATOM 2872 C CA . LYS A 1 352 ? 22.811 -10.405 61.168 1.00 47.66 352 LYS A CA 1
ATOM 2873 C C . LYS A 1 352 ? 22.262 -11.655 60.468 1.00 47.66 352 LYS A C 1
ATOM 2875 O O . LYS A 1 352 ? 21.873 -11.573 59.306 1.00 47.66 352 LYS A O 1
ATOM 2880 N N . SER A 1 353 ? 22.187 -12.790 61.167 1.00 50.34 353 SER A N 1
ATOM 2881 C CA . SER A 1 353 ? 21.697 -14.057 60.605 1.00 50.34 353 SER A CA 1
ATOM 2882 C C . SER A 1 353 ? 20.195 -14.045 60.290 1.00 50.34 353 SER A C 1
ATOM 2884 O O . SER A 1 353 ? 19.737 -14.824 59.463 1.00 50.34 353 SER A O 1
ATOM 2886 N N . LYS A 1 354 ? 19.421 -13.123 60.880 1.00 49.12 354 LYS A N 1
ATOM 2887 C CA . LYS A 1 354 ? 17.973 -12.990 60.632 1.00 49.12 354 LYS A CA 1
ATOM 2888 C C . LYS A 1 354 ? 17.622 -12.058 59.467 1.00 49.12 354 LYS A C 1
ATOM 2890 O O . LYS A 1 354 ? 16.454 -11.959 59.110 1.00 49.12 354 LYS A O 1
ATOM 2895 N N . ILE A 1 355 ? 18.610 -11.368 58.891 1.00 53.28 355 ILE A N 1
ATOM 2896 C CA . ILE A 1 355 ? 18.451 -10.396 57.791 1.00 53.28 355 ILE A CA 1
ATOM 2897 C C . ILE A 1 355 ? 19.441 -10.739 56.654 1.00 53.28 355 ILE A C 1
ATOM 2899 O O . ILE A 1 355 ? 20.019 -9.867 56.008 1.00 53.28 355 ILE A O 1
ATOM 2903 N N . LEU A 1 356 ? 19.697 -12.039 56.464 1.00 45.72 356 LEU A N 1
ATOM 2904 C CA . LEU A 1 356 ? 20.649 -12.600 55.500 1.00 45.72 356 LEU A CA 1
ATOM 2905 C C . LEU A 1 356 ? 20.418 -12.057 54.074 1.00 45.72 356 LEU A C 1
ATOM 2907 O O . LEU A 1 356 ? 19.314 -12.138 53.548 1.00 45.72 356 LEU A O 1
ATOM 2911 N N . GLY A 1 357 ? 21.481 -11.527 53.457 1.00 50.59 357 GLY A N 1
ATOM 2912 C CA . GLY A 1 357 ? 21.597 -11.207 52.022 1.00 50.59 357 GLY A CA 1
ATOM 2913 C C . GLY A 1 357 ? 20.918 -9.918 51.546 1.00 50.59 357 GLY A C 1
ATOM 2914 O O . GLY A 1 357 ? 21.523 -9.134 50.820 1.00 50.59 357 GLY A O 1
ATOM 2915 N N . TYR A 1 358 ? 19.694 -9.647 51.997 1.00 48.44 358 TYR A N 1
ATOM 2916 C CA . TYR A 1 358 ? 18.852 -8.604 51.395 1.00 48.44 358 TYR A CA 1
ATOM 2917 C C . TYR A 1 358 ? 19.236 -7.183 51.755 1.00 48.44 358 TYR A C 1
ATOM 2919 O O . TYR A 1 358 ? 18.976 -6.275 50.977 1.00 48.44 358 TYR A O 1
ATOM 2927 N N . LEU A 1 359 ? 19.832 -6.957 52.929 1.00 50.41 359 LEU A N 1
ATOM 2928 C CA . LEU A 1 359 ? 20.131 -5.594 53.366 1.00 50.41 359 LEU A CA 1
ATOM 2929 C C . LEU A 1 359 ? 21.185 -4.940 52.456 1.00 50.41 359 LEU A C 1
ATOM 2931 O O . LEU A 1 359 ? 21.022 -3.787 52.061 1.00 50.41 359 LEU A O 1
ATOM 2935 N N . ASP A 1 360 ? 22.210 -5.700 52.066 1.00 52.81 360 ASP A N 1
ATOM 2936 C CA . ASP A 1 360 ? 23.262 -5.240 51.158 1.00 52.81 360 ASP A CA 1
ATOM 2937 C C . ASP A 1 360 ? 22.718 -5.029 49.734 1.00 52.81 360 ASP A C 1
ATOM 2939 O O . ASP A 1 360 ? 23.038 -4.027 49.093 1.00 52.81 360 ASP A O 1
ATOM 2943 N N . GLU A 1 361 ? 21.824 -5.907 49.267 1.00 49.47 361 GLU A N 1
ATOM 2944 C CA . GLU A 1 361 ? 21.159 -5.786 47.963 1.00 49.47 361 GLU A CA 1
ATOM 2945 C C . GLU A 1 361 ? 20.158 -4.624 47.914 1.00 49.47 361 GLU A C 1
ATOM 2947 O O . GLU A 1 361 ? 20.125 -3.891 46.930 1.00 49.47 361 GLU A O 1
ATOM 2952 N N . ILE A 1 362 ? 19.396 -4.381 48.985 1.00 51.16 362 ILE A N 1
ATOM 2953 C CA . ILE A 1 362 ? 18.474 -3.242 49.112 1.00 51.16 362 ILE A CA 1
ATOM 2954 C C . ILE A 1 362 ? 19.265 -1.935 49.152 1.00 51.16 362 ILE A C 1
ATOM 2956 O O . ILE A 1 362 ? 18.897 -0.976 48.472 1.00 51.16 362 ILE A O 1
ATOM 2960 N N . ILE A 1 363 ? 20.373 -1.881 49.897 1.00 55.81 363 ILE A N 1
ATOM 2961 C CA . ILE A 1 363 ? 21.255 -0.709 49.921 1.00 55.81 363 ILE A CA 1
ATOM 2962 C C . ILE A 1 363 ? 21.873 -0.484 48.533 1.00 55.81 363 ILE A C 1
ATOM 2964 O O . ILE A 1 363 ? 21.895 0.653 48.057 1.00 55.81 363 ILE A O 1
ATOM 2968 N N . ALA A 1 364 ? 22.330 -1.540 47.855 1.00 52.16 364 ALA A N 1
ATOM 2969 C CA . ALA A 1 364 ? 22.904 -1.453 46.513 1.00 52.16 364 ALA A CA 1
ATOM 2970 C C . ALA A 1 364 ? 21.871 -1.013 45.463 1.00 52.16 364 ALA A C 1
ATOM 2972 O O . ALA A 1 364 ? 22.139 -0.088 44.694 1.00 52.16 364 ALA A O 1
ATOM 2973 N N . ALA A 1 365 ? 20.674 -1.603 45.470 1.00 48.72 365 ALA A N 1
ATOM 2974 C CA . ALA A 1 365 ? 19.575 -1.262 44.574 1.00 48.72 365 ALA A CA 1
ATOM 2975 C C . ALA A 1 365 ? 19.088 0.171 44.810 1.00 48.72 365 ALA A C 1
ATOM 2977 O O . ALA A 1 365 ? 18.938 0.935 43.861 1.00 48.72 365 ALA A O 1
ATOM 2978 N N . THR A 1 366 ? 18.936 0.591 46.069 1.00 52.03 366 THR A N 1
ATOM 2979 C CA . THR A 1 366 ? 18.504 1.957 46.407 1.00 52.03 366 THR A CA 1
ATOM 2980 C C . THR A 1 366 ? 19.556 2.993 45.999 1.00 52.03 366 THR A C 1
ATOM 2982 O O . THR A 1 366 ? 19.212 4.033 45.436 1.00 52.03 366 THR A O 1
ATOM 2985 N N . LYS A 1 367 ? 20.853 2.699 46.190 1.00 55.66 367 LYS A N 1
ATOM 2986 C CA . LYS A 1 367 ? 21.957 3.547 45.702 1.00 55.66 367 LYS A CA 1
ATOM 2987 C C . LYS A 1 367 ? 22.009 3.607 44.178 1.00 55.66 367 LYS A C 1
ATOM 2989 O O . LYS A 1 367 ? 22.224 4.683 43.622 1.00 55.66 367 LYS A O 1
ATOM 2994 N N . TRP A 1 368 ? 21.784 2.485 43.499 1.00 51.28 368 TRP A N 1
ATOM 2995 C CA . TRP A 1 368 ? 21.745 2.429 42.041 1.00 51.28 368 TRP A CA 1
ATOM 2996 C C . TRP A 1 368 ? 20.563 3.222 41.475 1.00 51.28 368 TRP A C 1
ATOM 2998 O O . TRP A 1 368 ? 20.770 4.055 40.598 1.00 51.28 368 TRP A O 1
ATOM 3008 N N . ILE A 1 369 ? 19.354 3.065 42.028 1.00 50.34 369 ILE A N 1
ATOM 3009 C CA . ILE A 1 369 ? 18.171 3.834 41.614 1.00 50.34 369 ILE A CA 1
ATOM 3010 C C . ILE A 1 369 ? 18.391 5.329 41.871 1.00 50.34 369 ILE A C 1
ATOM 3012 O O . ILE A 1 369 ? 18.115 6.144 40.994 1.00 50.34 369 ILE A O 1
ATOM 3016 N N . ASN A 1 370 ? 18.962 5.706 43.019 1.00 54.34 370 ASN A N 1
ATOM 3017 C CA . ASN A 1 370 ? 19.296 7.103 43.303 1.00 54.34 370 ASN A CA 1
ATOM 3018 C C . ASN A 1 370 ? 20.326 7.663 42.297 1.00 54.34 370 ASN A C 1
ATOM 3020 O O . ASN A 1 370 ? 20.186 8.792 41.829 1.00 54.34 370 ASN A O 1
ATOM 3024 N N . ASN A 1 371 ? 21.313 6.858 41.885 1.00 51.78 371 ASN A N 1
ATOM 3025 C CA . ASN A 1 371 ? 22.259 7.218 40.824 1.00 51.78 371 ASN A CA 1
ATOM 3026 C C . ASN A 1 371 ? 21.595 7.345 39.450 1.00 51.78 371 ASN A C 1
ATOM 3028 O O . ASN A 1 371 ? 21.925 8.273 38.719 1.00 51.78 371 ASN A O 1
ATOM 3032 N N . VAL A 1 372 ? 20.652 6.469 39.101 1.00 48.34 372 VAL A N 1
ATOM 3033 C CA . VAL A 1 372 ? 19.880 6.554 37.852 1.00 48.34 372 VAL A CA 1
ATOM 3034 C C . VAL A 1 372 ? 19.004 7.807 37.841 1.00 48.34 372 VAL A C 1
ATOM 3036 O O . VAL A 1 372 ? 19.009 8.532 36.851 1.00 48.34 372 VAL A O 1
ATOM 3039 N N . VAL A 1 373 ? 18.319 8.127 38.944 1.00 51.50 373 VAL A N 1
ATOM 3040 C CA . VAL A 1 373 ? 17.524 9.360 39.088 1.00 51.50 373 VAL A CA 1
ATOM 3041 C C . VAL A 1 373 ? 18.413 10.602 38.974 1.00 51.50 373 VAL A C 1
ATOM 3043 O O . VAL A 1 373 ? 18.066 11.538 38.256 1.00 51.50 373 VAL A O 1
ATOM 3046 N N . ASN A 1 374 ? 19.597 10.598 39.592 1.00 52.06 374 ASN A N 1
ATOM 3047 C CA . ASN A 1 374 ? 20.576 11.677 39.439 1.00 52.06 374 ASN A CA 1
ATOM 3048 C C . ASN A 1 374 ? 21.095 11.783 37.998 1.00 52.06 374 ASN A C 1
ATOM 3050 O O . ASN A 1 374 ? 21.187 12.887 37.466 1.00 52.06 374 ASN A O 1
ATOM 3054 N N . HIS A 1 375 ? 21.371 10.657 37.336 1.00 47.31 375 HIS A N 1
ATOM 3055 C CA . HIS A 1 375 ? 21.784 10.631 35.933 1.00 47.31 375 HIS A CA 1
ATOM 3056 C C . HIS A 1 375 ? 20.696 11.160 35.004 1.00 47.31 375 HIS A C 1
ATOM 3058 O O . HIS A 1 375 ? 21.015 11.912 34.093 1.00 47.31 375 HIS A O 1
ATOM 3064 N N . LEU A 1 376 ? 19.428 10.818 35.243 1.00 46.44 376 LEU A N 1
ATOM 3065 C CA . LEU A 1 376 ? 18.274 11.348 34.514 1.00 46.44 376 LEU A CA 1
ATOM 3066 C C . LEU A 1 376 ? 18.096 12.851 34.764 1.00 46.44 376 LEU A C 1
ATOM 3068 O O . LEU A 1 376 ? 17.774 13.599 33.842 1.00 46.44 376 LEU A O 1
ATOM 3072 N N . HIS A 1 377 ? 18.382 13.317 35.981 1.00 48.47 377 HIS A N 1
ATOM 3073 C CA . HIS A 1 377 ? 18.375 14.738 36.310 1.00 48.47 377 HIS A CA 1
ATOM 3074 C C . HIS A 1 377 ? 19.511 15.502 35.602 1.00 48.47 377 HIS A C 1
ATOM 3076 O O . HIS A 1 377 ? 19.286 16.612 35.118 1.00 48.47 377 HIS A O 1
ATOM 3082 N N . VAL A 1 378 ? 20.699 14.905 35.463 1.00 44.75 378 VAL A N 1
ATOM 3083 C CA . VAL A 1 378 ? 21.809 15.445 34.654 1.00 44.75 378 VAL A CA 1
ATOM 3084 C C . VAL A 1 378 ? 21.476 15.393 33.155 1.00 44.75 378 VAL A C 1
ATOM 3086 O O . VAL A 1 378 ? 21.658 16.385 32.459 1.00 44.75 378 VAL A O 1
ATOM 3089 N N . PHE A 1 379 ? 20.874 14.305 32.666 1.00 37.09 379 PHE A N 1
ATOM 3090 C CA . PHE A 1 379 ? 20.396 14.152 31.280 1.00 37.09 379 PHE A CA 1
ATOM 3091 C C . PHE A 1 379 ? 19.318 15.171 30.892 1.00 37.09 379 PHE A C 1
ATOM 3093 O O . PHE A 1 379 ? 19.238 15.592 29.742 1.00 37.09 379 PHE A O 1
ATOM 3100 N N . SER A 1 380 ? 18.476 15.578 31.846 1.00 44.34 380 SER A N 1
ATOM 3101 C CA . SER A 1 380 ? 17.491 16.644 31.630 1.00 44.34 380 SER A CA 1
ATOM 3102 C C . SER A 1 380 ? 18.135 18.029 31.459 1.00 44.34 380 SER A C 1
ATOM 3104 O O . SER A 1 380 ? 17.499 18.930 30.913 1.00 44.34 380 SER A O 1
ATOM 3106 N N . ARG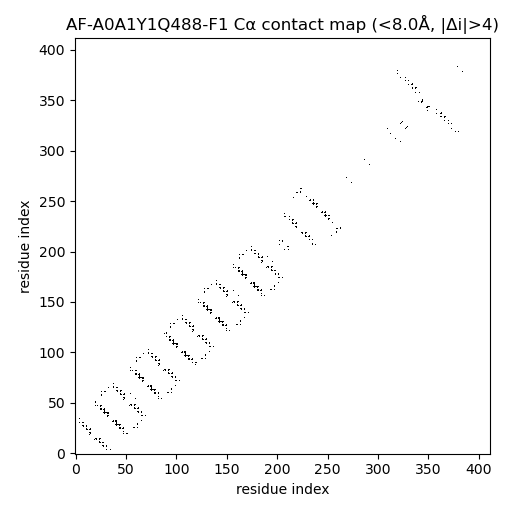 A 1 381 ? 19.392 18.196 31.903 1.00 42.28 381 ARG A N 1
ATOM 3107 C CA . ARG A 1 381 ? 20.182 19.429 31.775 1.00 42.28 381 ARG A CA 1
ATOM 3108 C C . ARG A 1 381 ? 21.129 19.406 30.571 1.00 42.28 381 ARG A C 1
ATOM 3110 O O . ARG A 1 381 ? 21.258 20.435 29.919 1.00 42.28 381 ARG A O 1
ATOM 3117 N N . ASP A 1 382 ? 21.703 18.254 30.224 1.00 38.66 382 ASP A N 1
ATOM 3118 C CA . ASP A 1 382 ? 22.621 18.100 29.090 1.00 38.66 382 ASP A CA 1
ATOM 3119 C C . ASP A 1 382 ? 22.043 17.197 27.988 1.00 38.66 382 ASP A C 1
ATOM 3121 O O . ASP A 1 382 ? 21.904 15.982 28.132 1.00 38.66 382 ASP A O 1
ATOM 3125 N N . ARG A 1 383 ? 21.742 17.784 26.822 1.00 41.53 383 ARG A N 1
ATOM 3126 C CA . ARG A 1 383 ? 21.354 17.024 25.624 1.00 41.53 383 ARG A CA 1
ATOM 3127 C C . ARG A 1 383 ? 22.580 16.334 25.010 1.00 41.53 383 ARG A C 1
ATOM 3129 O O . ARG A 1 383 ? 23.313 16.992 24.276 1.00 41.53 383 ARG A O 1
ATOM 3136 N N . LYS A 1 384 ? 22.737 15.014 25.209 1.00 29.44 384 LYS A N 1
ATOM 3137 C CA . LYS A 1 384 ? 23.157 14.014 24.184 1.00 29.44 384 LYS A CA 1
ATOM 3138 C C . LYS A 1 384 ? 23.213 12.573 24.751 1.00 29.44 384 LYS A C 1
ATOM 3140 O O . LYS A 1 384 ? 23.598 12.413 25.904 1.00 29.44 384 LYS A O 1
ATOM 3145 N N . PRO A 1 385 ? 22.866 11.521 23.971 1.00 41.97 385 PRO A N 1
ATOM 3146 C CA . PRO A 1 385 ? 22.655 10.173 24.504 1.00 41.97 385 PRO A CA 1
ATOM 3147 C C . PRO A 1 385 ? 23.832 9.206 24.287 1.00 41.97 385 PRO A C 1
ATOM 3149 O O . PRO A 1 385 ? 24.338 9.126 23.170 1.00 41.97 385 PRO A O 1
ATOM 3152 N N . ASN A 1 386 ? 24.211 8.443 25.327 1.00 36.31 386 ASN A N 1
ATOM 3153 C CA . ASN A 1 386 ? 24.317 6.960 25.390 1.00 36.31 386 ASN A CA 1
ATOM 3154 C C . ASN A 1 386 ? 25.123 6.520 26.638 1.00 36.31 386 ASN A C 1
ATOM 3156 O O . ASN A 1 386 ? 26.071 7.219 26.992 1.00 36.31 386 ASN A O 1
ATOM 3160 N N . PRO A 1 387 ? 24.797 5.384 27.302 1.00 41.59 387 PRO A N 1
ATOM 3161 C CA . PRO A 1 387 ? 25.227 4.085 26.767 1.00 41.59 387 PRO A CA 1
ATOM 3162 C C . PRO A 1 387 ? 24.267 2.886 26.950 1.00 41.59 387 PRO A C 1
ATOM 3164 O O . PRO A 1 387 ? 23.409 2.850 27.823 1.00 41.59 387 PRO A O 1
ATOM 3167 N N . VAL A 1 388 ? 24.490 1.920 26.049 1.00 33.00 388 VAL A N 1
ATOM 3168 C CA . VAL A 1 388 ? 24.155 0.481 25.969 1.00 33.00 388 VAL A CA 1
ATOM 3169 C C . VAL A 1 388 ? 23.118 -0.086 26.963 1.00 33.00 388 VAL A C 1
ATOM 3171 O O . VAL A 1 388 ? 23.345 -0.063 28.172 1.00 33.00 388 VAL A O 1
ATOM 3174 N N . PRO A 1 389 ? 22.031 -0.722 26.475 1.00 34.50 389 PRO A N 1
ATOM 3175 C CA . PRO A 1 389 ? 21.045 -1.349 27.341 1.00 34.50 389 PRO A CA 1
ATOM 3176 C C . PRO A 1 389 ? 21.613 -2.646 27.926 1.00 34.50 389 PRO A C 1
ATOM 3178 O O . PRO A 1 389 ? 21.678 -3.673 27.253 1.00 34.50 389 PRO A O 1
ATOM 3181 N N . VAL A 1 390 ? 21.971 -2.626 29.208 1.00 39.28 390 VAL A N 1
ATOM 3182 C CA . VAL A 1 390 ? 21.926 -3.857 30.001 1.00 39.28 390 VAL A CA 1
ATOM 3183 C C . VAL A 1 390 ? 20.448 -4.169 30.190 1.00 39.28 390 VAL A C 1
ATOM 3185 O O . VAL A 1 390 ? 19.687 -3.326 30.664 1.00 39.28 390 VAL A O 1
ATOM 3188 N N . ASN A 1 391 ? 20.016 -5.343 29.734 1.00 39.75 391 ASN A N 1
ATOM 3189 C CA . ASN A 1 391 ? 18.620 -5.747 29.812 1.00 39.75 391 ASN A CA 1
ATOM 3190 C C . ASN A 1 391 ? 18.265 -6.004 31.284 1.00 39.75 391 ASN A C 1
ATOM 3192 O O . ASN A 1 391 ? 18.450 -7.103 31.794 1.00 39.75 391 ASN A O 1
ATOM 3196 N N . VAL A 1 392 ? 17.813 -4.951 31.970 1.00 36.94 392 VAL A N 1
ATOM 3197 C CA . VAL A 1 392 ? 17.452 -4.944 33.396 1.00 36.94 392 VAL A CA 1
ATOM 3198 C C . VAL A 1 392 ? 16.450 -6.054 33.719 1.00 36.94 392 VAL A C 1
ATOM 3200 O O . VAL A 1 392 ? 16.552 -6.664 34.778 1.00 36.94 392 VAL A O 1
ATOM 3203 N N . ASN A 1 393 ? 15.572 -6.398 32.772 1.00 38.97 393 ASN A N 1
ATOM 3204 C CA . ASN A 1 393 ? 14.644 -7.515 32.926 1.00 38.97 393 ASN A CA 1
ATOM 3205 C C . ASN A 1 393 ? 15.391 -8.844 33.081 1.00 38.97 393 ASN A C 1
ATOM 3207 O O . ASN A 1 393 ? 15.052 -9.605 33.962 1.00 38.97 393 ASN A O 1
ATOM 3211 N N . VAL A 1 394 ? 16.477 -9.087 32.340 1.00 40.38 394 VAL A N 1
ATOM 3212 C CA . VAL A 1 394 ? 17.273 -10.326 32.469 1.00 40.38 394 VAL A CA 1
ATOM 3213 C C . VAL A 1 394 ? 17.951 -10.421 33.836 1.00 40.38 394 VAL A C 1
ATOM 3215 O O . VAL A 1 394 ? 18.057 -11.505 34.397 1.00 40.38 394 VAL A O 1
ATOM 3218 N N . VAL A 1 395 ? 18.404 -9.298 34.396 1.00 37.91 395 VAL A N 1
ATOM 3219 C CA . VAL A 1 395 ? 19.043 -9.279 35.723 1.00 37.91 395 VAL A CA 1
ATOM 3220 C C . VAL A 1 395 ? 18.009 -9.522 36.827 1.00 37.91 395 VAL A C 1
ATOM 3222 O O . VAL A 1 395 ? 18.269 -10.301 37.741 1.00 37.91 395 VAL A O 1
ATOM 3225 N N . ILE A 1 396 ? 16.828 -8.913 36.709 1.00 40.56 396 ILE A N 1
ATOM 3226 C CA . ILE A 1 396 ? 15.714 -9.076 37.653 1.00 40.56 396 ILE A CA 1
ATOM 3227 C C . ILE A 1 396 ? 15.089 -10.476 37.541 1.00 40.56 396 ILE A C 1
ATOM 3229 O O . ILE A 1 396 ? 14.865 -11.124 38.558 1.00 40.56 396 ILE A O 1
ATOM 3233 N N . ASP A 1 397 ? 14.891 -10.987 36.327 1.00 42.47 397 ASP A N 1
ATOM 3234 C CA . ASP A 1 397 ? 14.352 -12.326 36.064 1.00 42.47 397 ASP A CA 1
ATOM 3235 C C . ASP A 1 397 ? 15.310 -13.414 36.570 1.00 42.47 397 ASP A C 1
ATOM 3237 O O . ASP A 1 397 ? 14.873 -14.404 37.158 1.00 42.47 397 ASP A O 1
ATOM 3241 N N . ASN A 1 398 ? 16.625 -13.213 36.423 1.00 39.78 398 ASN A N 1
ATOM 3242 C CA . ASN A 1 398 ? 17.628 -14.119 36.984 1.00 39.78 398 ASN A CA 1
ATOM 3243 C C . ASN A 1 398 ? 17.625 -14.088 38.519 1.00 39.78 398 ASN A C 1
ATOM 3245 O O . ASN A 1 398 ? 17.696 -15.148 39.141 1.00 39.78 398 ASN A O 1
ATOM 3249 N N . ALA A 1 399 ? 17.497 -12.905 39.131 1.00 38.62 399 ALA A N 1
ATOM 3250 C CA . ALA A 1 399 ? 17.406 -12.764 40.584 1.00 38.62 399 ALA A CA 1
ATOM 3251 C C . ALA A 1 399 ? 16.131 -13.424 41.142 1.00 38.62 399 ALA A C 1
ATOM 3253 O O . ALA A 1 399 ? 16.205 -14.187 42.103 1.00 38.62 399 ALA A O 1
ATOM 3254 N N . LEU A 1 400 ? 14.981 -13.222 40.490 1.00 40.62 400 LEU A N 1
ATOM 3255 C CA . LEU A 1 400 ? 13.698 -13.838 40.849 1.00 40.62 400 LEU A CA 1
ATOM 3256 C C . LEU A 1 400 ? 13.693 -15.361 40.643 1.00 40.62 400 LEU A C 1
ATOM 3258 O O . LEU A 1 400 ? 13.150 -16.091 41.473 1.00 40.62 400 LEU A O 1
ATOM 3262 N N . SER A 1 401 ? 14.327 -15.860 39.578 1.00 40.72 401 SER A N 1
ATOM 3263 C CA . SER A 1 401 ? 14.474 -17.299 39.318 1.00 40.72 401 SER A CA 1
ATOM 3264 C C . SER A 1 401 ? 15.338 -17.985 40.380 1.00 40.72 401 SER A C 1
ATOM 3266 O O . SER A 1 401 ? 14.996 -19.072 40.850 1.00 40.72 401 SER A O 1
ATOM 3268 N N . LEU A 1 402 ? 16.442 -17.350 40.786 1.00 38.47 402 LEU A N 1
ATOM 3269 C CA . LEU A 1 402 ? 17.286 -17.814 41.893 1.00 38.47 402 LEU A CA 1
ATOM 3270 C C . LEU A 1 402 ? 16.515 -17.810 43.222 1.00 38.47 402 LEU A C 1
ATOM 3272 O O . LEU A 1 402 ? 16.601 -18.775 43.982 1.00 38.47 402 LEU A O 1
ATOM 3276 N N . PHE A 1 403 ? 15.678 -16.792 43.441 1.00 37.06 403 PHE A N 1
ATOM 3277 C CA . PHE A 1 403 ? 14.788 -16.685 44.599 1.00 37.06 403 PHE A CA 1
ATOM 3278 C C . PHE A 1 403 ? 13.784 -17.835 44.698 1.00 37.06 403 PHE A C 1
ATOM 3280 O O . PHE A 1 403 ? 13.638 -18.484 45.735 1.00 37.06 403 PHE A O 1
ATOM 3287 N N . GLN A 1 404 ? 13.101 -18.123 43.590 1.00 39.34 404 GLN A N 1
ATOM 3288 C CA . GLN A 1 404 ? 12.077 -19.162 43.519 1.00 39.34 404 GLN A CA 1
ATOM 3289 C C . GLN A 1 404 ? 12.666 -20.577 43.603 1.00 39.34 404 GLN A C 1
ATOM 3291 O O . GLN A 1 404 ? 12.021 -21.474 44.152 1.00 39.34 404 GLN A O 1
ATOM 3296 N N . GLN A 1 405 ? 13.882 -20.796 43.087 1.00 39.44 405 GLN A N 1
ATOM 3297 C CA . GLN A 1 405 ? 14.586 -22.075 43.236 1.00 39.44 405 GLN A CA 1
ATOM 3298 C C . GLN A 1 405 ? 15.012 -22.336 44.685 1.00 39.44 405 GLN A C 1
ATOM 3300 O O . GLN A 1 405 ? 14.916 -23.474 45.142 1.00 39.44 405 GLN A O 1
ATOM 3305 N N . GLN A 1 406 ? 15.420 -21.302 45.427 1.00 36.62 406 GLN A N 1
ATOM 3306 C CA . GLN A 1 406 ? 15.820 -21.446 46.828 1.00 36.62 406 GLN A CA 1
ATOM 3307 C C . GLN A 1 406 ? 14.625 -21.630 47.772 1.00 36.62 406 GLN A C 1
ATOM 3309 O O . GLN A 1 406 ? 14.694 -22.484 48.652 1.00 36.62 406 GLN A O 1
ATOM 3314 N N . LEU A 1 407 ? 13.496 -20.958 47.518 1.00 38.97 407 LEU A N 1
ATOM 3315 C CA . LEU A 1 407 ? 12.241 -21.166 48.259 1.00 38.97 407 LEU A CA 1
ATOM 3316 C C . LEU A 1 407 ? 11.671 -22.587 48.110 1.00 38.97 407 LEU A C 1
ATOM 3318 O O . LEU A 1 407 ? 11.065 -23.107 49.039 1.00 38.97 407 LEU A O 1
ATOM 3322 N N . LYS A 1 408 ? 11.886 -23.251 46.965 1.00 39.88 408 LYS A N 1
ATOM 3323 C CA . LYS A 1 408 ? 11.518 -24.670 46.786 1.00 39.88 408 LYS A CA 1
ATOM 3324 C C . LYS A 1 408 ? 12.477 -25.640 47.484 1.00 39.88 408 LYS A C 1
ATOM 3326 O O . LYS A 1 408 ? 12.083 -26.771 47.754 1.00 39.88 408 LYS A O 1
ATOM 3331 N N . ALA A 1 409 ? 13.719 -25.227 47.740 1.00 35.84 409 ALA A N 1
ATOM 3332 C CA . ALA A 1 409 ? 14.727 -26.041 48.420 1.00 35.84 409 ALA A CA 1
ATOM 3333 C C . ALA A 1 409 ? 14.618 -25.952 49.954 1.00 35.84 409 ALA A C 1
ATOM 3335 O O . ALA A 1 409 ? 14.956 -26.907 50.651 1.00 35.84 409 ALA A O 1
ATOM 3336 N N . SER A 1 410 ? 14.104 -24.840 50.482 1.00 33.03 410 SER A N 1
ATOM 3337 C CA . SER A 1 410 ? 13.767 -24.666 51.893 1.00 33.03 410 SER A CA 1
ATOM 3338 C C . SER A 1 410 ? 12.294 -25.005 52.125 1.00 33.03 410 SER A C 1
ATOM 3340 O O . SER A 1 410 ? 11.452 -24.116 52.165 1.00 33.03 410 SER A O 1
ATOM 3342 N N . GLY A 1 411 ? 11.954 -26.291 52.232 1.00 42.12 411 GLY A N 1
ATOM 3343 C CA . GLY A 1 411 ? 10.612 -26.682 52.668 1.00 42.12 411 GLY A CA 1
ATOM 3344 C C . GLY A 1 411 ? 10.317 -26.113 54.061 1.00 42.12 411 GLY A C 1
ATOM 3345 O O . GLY A 1 411 ? 10.905 -26.577 55.038 1.00 42.12 411 GLY A O 1
ATOM 3346 N N . GLY A 1 412 ? 9.441 -25.108 54.132 1.00 33.41 412 GLY A N 1
ATOM 3347 C CA . GLY A 1 412 ? 9.026 -24.407 55.349 1.00 33.41 412 GLY A CA 1
ATOM 3348 C C . GLY A 1 412 ? 8.099 -23.254 55.021 1.00 33.41 412 GLY A C 1
ATOM 3349 O O . GLY A 1 412 ? 8.602 -22.286 54.412 1.00 33.41 412 GLY A O 1
#

Sequence (412 aa):
MQGNYPKAIEWFEKILNLDPSHKQAMDGLGITYREMGNYPKAIEWFKKQLDIDPRDKWAMNGVGITYREIGDHPKAIKWFEKQLEINPRDIWAMDGLGITYREMKRYYKAIEWFKKQLDIAPKDKQAMNGLGITYREMGNYPKAIEWFEKQLKIDHKDEQAMNGLGITYREMGNYPKAIEWFEKQLKIEPTDKFALAGLTATFEKMGVTSVAIKPLKRRLQANHRDAYAHSQLCKIADQHLANGQLKEAQSITDFLKNTQEELHQIEEKKFFPASSDRKRVTADSQESNEEKVKRLEVKIKEQEVMVLRTRQMAMVGMMTSGLDHEIRSPLQVILGNAENCQTRINRGTLDKSKILGYLDEIIAATKWINNVVNHLHVFSRDRKPNPVPVNVNVVIDNALSLFQQQLKASGG